Protein AF-A0A812NA72-F1 (afdb_monomer_lite)

Secondary structure (DSSP, 8-state):
----PPPPP------------SPPSSS----HHHHHHHHHHTT--EEEEEEEEEEEPGGG-EEEEEEEEEETTEEEEEEEEEEE-SS---TTHHHHHHHHHHHHHHHHHTHHHHHHTT-B-PPEEEEEEETTEEEEEEEPPSSEEPSSB-HHHHHHHHHHHHHHHHHTTTHHHHHHHHHTSBSS-STTSTGGGGGGGGGS-SSHHHHHHHHHHHHHHHHHHHS-EEEE-S--SGGGEEEETTEEEE--GGG-EEEETHHHHHHHHHHTBS---HHHHHHHHHHHHHHHHHHHHHTTPPPPPHHHHHHHHHHHHHHHHHHHHHSTT---SSHHHHHHHHHHHHHHHTTTS--SS--SS-EEEE---------------------PPP----PPPPP------HHHHHHHHHHSS--PPPEEEESS-PPP--------------------------PPPPSSS--EEEEEE--------PPP-------------------------TT--HHHHHHHHHHHHHHHHHHTT-SSEEEEEE-S-EEE-STT-THHHHTTSSEEEEETT-EEEE-GGGGT---TTTHHHHHHH-S-HHHHHHHHTS---EEHHHHHHTTS-SEEESSTTHHHHHHHHHHHHHHTS-HHHHHHHHHHHHHHTTS---HHHHHHHHHHHHHHHHSHHHHHHHHHHHTT---GGGGSPPP-

pLDDT: mean 70.74, std 26.42, range [20.7, 98.75]

Radius of gyration: 33.08 Å; chains: 1; bounding box: 81×92×111 Å

Structure (mmCIF, N/CA/C/O backbone):
data_AF-A0A812NA72-F1
#
_entry.id   AF-A0A812NA72-F1
#
loop_
_atom_site.group_PDB
_atom_site.id
_atom_site.type_symbol
_atom_site.label_atom_id
_atom_site.label_alt_id
_atom_site.label_comp_id
_atom_site.label_asym_id
_atom_site.label_entity_id
_atom_site.label_seq_id
_atom_site.pdbx_PDB_ins_code
_atom_site.Cartn_x
_atom_site.Cartn_y
_atom_site.Cartn_z
_atom_site.occupancy
_atom_site.B_iso_or_equiv
_atom_site.auth_seq_id
_atom_site.auth_comp_id
_atom_site.auth_asym_id
_atom_site.auth_atom_id
_atom_site.pdbx_PDB_model_num
ATOM 1 N N . MET A 1 1 ? -0.113 -7.339 32.967 1.00 27.77 1 MET A N 1
ATOM 2 C CA . MET A 1 1 ? -0.907 -7.136 34.195 1.00 27.77 1 MET A CA 1
ATOM 3 C C . MET A 1 1 ? -2.274 -6.634 33.777 1.00 27.77 1 MET A C 1
ATOM 5 O O . MET A 1 1 ? -2.333 -5.618 33.101 1.00 27.77 1 MET A O 1
ATOM 9 N N . ALA A 1 2 ? -3.329 -7.363 34.118 1.00 22.66 2 ALA A N 1
ATOM 10 C CA . ALA A 1 2 ? -4.712 -6.913 34.021 1.00 22.66 2 ALA A CA 1
ATOM 11 C C . ALA A 1 2 ? -5.395 -7.426 35.289 1.00 22.66 2 ALA A C 1
ATOM 13 O O . ALA A 1 2 ? -5.334 -8.629 35.563 1.00 22.66 2 ALA A O 1
ATOM 14 N N . GLU A 1 3 ? -5.942 -6.531 36.107 1.00 22.23 3 GLU A N 1
ATOM 15 C CA . GLU A 1 3 ? -6.674 -6.946 37.299 1.00 22.23 3 GLU A CA 1
ATOM 16 C C . GLU A 1 3 ? -8.031 -7.520 36.897 1.00 22.23 3 GLU A C 1
ATOM 18 O O . GLU A 1 3 ? -8.715 -7.011 36.010 1.00 22.23 3 GLU A O 1
ATOM 23 N N . LYS A 1 4 ? -8.401 -8.628 37.540 1.00 26.62 4 LYS A N 1
ATOM 24 C CA . LYS A 1 4 ? -9.686 -9.286 37.324 1.00 26.62 4 LYS A CA 1
ATOM 25 C C . LYS A 1 4 ? -10.789 -8.435 37.955 1.00 26.62 4 LYS A C 1
ATOM 27 O O . LYS A 1 4 ? -10.870 -8.389 39.180 1.00 26.62 4 LYS A O 1
ATOM 32 N N . SER A 1 5 ? -11.687 -7.876 37.151 1.00 25.47 5 SER A N 1
ATOM 33 C CA . SER A 1 5 ? -13.046 -7.563 37.603 1.00 25.47 5 SER A CA 1
ATOM 34 C C . SER A 1 5 ? -14.019 -8.607 37.047 1.00 25.47 5 SER A C 1
ATOM 36 O O . SER A 1 5 ? -13.849 -9.145 35.952 1.00 25.47 5 SER A O 1
ATOM 38 N N . SER A 1 6 ? -14.990 -8.993 37.869 1.00 24.00 6 SER A N 1
ATOM 39 C CA . SER A 1 6 ? -15.912 -10.097 37.605 1.00 24.00 6 SER A CA 1
ATOM 40 C C . SER A 1 6 ? -17.091 -9.661 36.738 1.00 24.00 6 SER A C 1
ATOM 42 O O . SER A 1 6 ? -17.829 -8.754 37.121 1.00 24.00 6 SER A O 1
ATOM 44 N N . ALA A 1 7 ? -17.325 -10.359 35.627 1.00 21.92 7 ALA A N 1
ATOM 45 C CA . ALA A 1 7 ? -18.529 -10.183 34.817 1.00 21.92 7 ALA A CA 1
ATOM 46 C C . ALA A 1 7 ? -19.786 -10.729 35.534 1.00 21.92 7 ALA A C 1
ATOM 48 O O . ALA A 1 7 ? -19.739 -11.851 36.048 1.00 21.92 7 ALA A O 1
ATOM 49 N N . PRO A 1 8 ? -20.925 -10.009 35.522 1.00 25.64 8 PRO A N 1
ATOM 50 C CA . PRO A 1 8 ? -22.234 -10.576 35.830 1.00 25.64 8 PRO A CA 1
ATOM 51 C C . PRO A 1 8 ? -22.819 -11.315 34.616 1.00 25.64 8 PRO A C 1
ATOM 53 O O . PRO A 1 8 ? -22.614 -10.941 33.462 1.00 25.64 8 PRO A O 1
ATOM 56 N N . SER A 1 9 ? -23.575 -12.373 34.888 1.00 23.30 9 SER A N 1
ATOM 57 C CA . SER A 1 9 ? -24.152 -13.281 33.896 1.00 23.30 9 SER A CA 1
ATOM 58 C C . SER A 1 9 ? -25.440 -12.767 33.240 1.00 23.30 9 SER A C 1
ATOM 60 O O . SER A 1 9 ? -26.350 -12.322 33.932 1.00 23.30 9 SER A O 1
ATOM 62 N N . SER A 1 10 ? -25.545 -12.979 31.924 1.00 28.05 10 SER A N 1
ATOM 63 C CA . SER A 1 10 ? -26.768 -13.297 31.160 1.00 28.05 10 SER A CA 1
ATOM 64 C C . SER A 1 10 ? -28.119 -12.707 31.613 1.00 28.05 10 SER A C 1
ATOM 66 O O . SER A 1 10 ? -28.781 -13.257 32.494 1.00 28.05 10 SER A O 1
ATOM 68 N N . LEU A 1 11 ? -28.647 -11.758 30.834 1.00 25.56 11 LEU A N 1
ATOM 69 C CA . LEU A 1 11 ? -30.094 -11.614 30.632 1.00 25.56 11 LEU A CA 1
ATOM 70 C C . LEU A 1 11 ? -30.394 -11.450 29.138 1.00 25.56 11 LEU A C 1
ATOM 72 O O . LEU A 1 11 ? -30.169 -10.395 28.552 1.00 25.56 11 LEU A O 1
ATOM 76 N N . GLY A 1 12 ? -30.909 -12.514 28.520 1.00 28.23 12 GLY A N 1
ATOM 77 C CA . GLY A 1 12 ? -31.478 -12.442 27.178 1.00 28.23 12 GLY A CA 1
ATOM 78 C C . GLY A 1 12 ? -32.832 -11.736 27.226 1.00 28.23 12 GLY A C 1
ATOM 79 O O . GLY A 1 12 ? -33.719 -12.150 27.969 1.00 28.23 12 GLY A O 1
ATOM 80 N N . GLY A 1 13 ? -32.997 -10.681 26.431 1.00 23.06 13 GLY A N 1
ATOM 81 C CA . GLY A 1 13 ? -34.223 -9.887 26.402 1.00 23.06 13 GLY A CA 1
ATOM 82 C C . GLY A 1 13 ? -34.425 -9.221 25.051 1.00 23.06 13 GLY A C 1
ATOM 83 O O . GLY A 1 13 ? -33.952 -8.112 24.826 1.00 23.06 13 GLY A O 1
ATOM 84 N N . SER A 1 14 ? -35.159 -9.889 24.159 1.00 31.98 14 SER A N 1
ATOM 85 C CA . SER A 1 14 ? -35.626 -9.298 22.902 1.00 31.98 14 SER A CA 1
ATOM 86 C C . SER A 1 14 ? -36.455 -8.041 23.182 1.00 31.98 14 SER A C 1
ATOM 88 O O . SER A 1 14 ? -37.591 -8.137 23.652 1.00 31.98 14 SER A O 1
ATOM 90 N N . ARG A 1 15 ? -35.917 -6.865 22.848 1.00 25.00 15 ARG A N 1
ATOM 91 C CA . ARG A 1 15 ? -36.677 -5.614 22.754 1.00 25.00 15 ARG A CA 1
ATOM 92 C C . ARG A 1 15 ? -36.387 -4.919 21.433 1.00 25.00 15 ARG A C 1
ATOM 94 O O . ARG A 1 15 ? -35.467 -4.118 21.318 1.00 25.00 15 ARG A O 1
ATOM 101 N N . SER A 1 16 ? -37.239 -5.199 20.453 1.00 31.94 16 SER A N 1
ATOM 102 C CA . SER A 1 16 ? -37.462 -4.293 19.335 1.00 31.94 16 SER A CA 1
ATOM 103 C C . SER A 1 16 ? -38.067 -2.991 19.868 1.00 31.94 16 SER A C 1
ATOM 105 O O . SER A 1 16 ? -39.226 -2.965 20.286 1.00 31.94 16 SER A O 1
ATOM 107 N N . SER A 1 17 ? -37.300 -1.909 19.842 1.00 24.31 17 SER A N 1
ATOM 108 C CA . SER A 1 17 ? -37.809 -0.547 19.991 1.00 24.31 17 SER A CA 1
ATOM 109 C C . SER A 1 17 ? -37.139 0.349 18.956 1.00 24.31 17 SER A C 1
ATOM 111 O O . SER A 1 17 ? -36.008 0.099 18.547 1.00 24.31 17 SER A O 1
ATOM 113 N N . SER A 1 18 ? -37.859 1.364 18.493 1.00 30.42 18 SER A N 1
ATOM 114 C CA . SER A 1 18 ? -37.437 2.266 17.422 1.00 30.42 18 SER A CA 1
ATOM 115 C C . SER A 1 18 ? -36.198 3.085 17.804 1.00 30.42 18 SER A C 1
ATOM 117 O O . SER A 1 18 ? -36.302 4.012 18.605 1.00 30.42 18 SER A O 1
ATOM 119 N N . TRP A 1 19 ? -35.056 2.790 17.180 1.00 33.81 19 TRP A N 1
ATOM 120 C CA . TRP A 1 19 ? -33.806 3.545 17.328 1.00 33.81 19 TRP A CA 1
ATOM 121 C C . TRP A 1 19 ? -33.412 4.189 15.995 1.00 33.81 19 TRP A C 1
ATOM 123 O O . TRP A 1 19 ? -32.512 3.741 15.294 1.00 33.81 19 TRP A O 1
ATOM 133 N N . SER A 1 20 ? -34.135 5.247 15.631 1.00 32.12 20 SER A N 1
ATOM 134 C CA . SER A 1 20 ? -33.943 6.018 14.392 1.00 32.12 20 SER A CA 1
ATOM 135 C C . SER A 1 20 ? -33.542 7.476 14.663 1.00 32.12 20 SER A C 1
ATOM 137 O O . SER A 1 20 ? -33.809 8.349 13.840 1.00 32.12 20 SER A O 1
ATOM 139 N N . SER A 1 21 ? -32.977 7.754 15.844 1.00 37.12 21 SER A N 1
ATOM 140 C CA . SER A 1 21 ? -32.867 9.108 16.413 1.00 37.12 21 SER A CA 1
ATOM 141 C C . SER A 1 21 ? -31.467 9.529 16.872 1.00 37.12 21 SER A C 1
ATOM 143 O O . SER A 1 21 ? -31.341 10.592 17.475 1.00 37.12 21 SER A O 1
ATOM 145 N N . LEU A 1 22 ? -30.409 8.775 16.550 1.00 40.34 22 LEU A N 1
ATOM 146 C CA . LEU A 1 22 ? -29.120 9.437 16.335 1.00 40.34 22 LEU A CA 1
ATOM 147 C C . LEU A 1 22 ? -29.231 10.178 14.994 1.00 40.34 22 LEU A C 1
ATOM 149 O O . LEU A 1 22 ? -29.598 9.541 13.995 1.00 40.34 22 LEU A O 1
ATOM 153 N N . PRO A 1 23 ? -28.986 11.502 14.949 1.00 31.25 23 PRO A N 1
ATOM 154 C CA . PRO A 1 23 ? -29.101 12.250 13.706 1.00 31.25 23 PRO A CA 1
ATOM 155 C C . PRO A 1 23 ? -28.168 11.641 12.649 1.00 31.25 23 PRO A C 1
ATOM 157 O O . PRO A 1 23 ? -27.092 11.146 12.997 1.00 31.25 23 PRO A O 1
ATOM 160 N N . PRO A 1 24 ? -28.549 11.646 11.357 1.00 36.50 24 PRO A N 1
ATOM 161 C CA . PRO A 1 24 ? -27.585 11.357 10.304 1.00 36.50 24 PRO A CA 1
ATOM 162 C C . PRO A 1 24 ? -26.358 12.266 10.467 1.00 36.50 24 PRO A C 1
ATOM 164 O O . PRO A 1 24 ? -26.526 13.436 10.826 1.00 36.50 24 PRO A O 1
ATOM 167 N N . PRO A 1 25 ? -25.136 11.782 10.180 1.00 41.09 25 PRO A N 1
ATOM 168 C CA . PRO A 1 25 ? -23.919 12.586 10.218 1.00 41.09 25 PRO A CA 1
ATOM 169 C C . PRO A 1 25 ? -23.834 13.540 9.011 1.00 41.09 25 PRO A C 1
ATOM 171 O O . PRO A 1 25 ? -22.793 13.696 8.378 1.00 41.09 25 PRO A O 1
ATOM 174 N N . SER A 1 26 ? -24.934 14.231 8.711 1.00 37.81 26 SER A N 1
ATOM 175 C CA . SER A 1 26 ? -24.957 15.430 7.891 1.00 37.81 26 SER A CA 1
ATOM 176 C C . SER A 1 26 ? -24.505 16.612 8.755 1.00 37.81 26 SER A C 1
ATOM 178 O O . SER A 1 26 ? -25.291 17.189 9.508 1.00 37.81 26 SER A O 1
ATOM 180 N N . SER A 1 27 ? -23.234 17.000 8.634 1.00 38.22 27 SER A N 1
ATOM 181 C CA . SER A 1 27 ? -22.620 18.235 9.170 1.00 38.22 27 SER A CA 1
ATOM 182 C C . SER A 1 27 ? -22.527 18.448 10.694 1.00 38.22 27 SER A C 1
ATOM 184 O O . SER A 1 27 ? -21.700 19.254 11.119 1.00 38.22 27 SER A O 1
ATOM 186 N N . ALA A 1 28 ? -23.286 17.738 11.533 1.00 46.62 28 ALA A N 1
ATOM 187 C CA . ALA A 1 28 ? -23.124 17.809 12.987 1.00 46.62 28 ALA A CA 1
ATOM 188 C C . ALA A 1 28 ? -21.870 17.031 13.428 1.00 46.62 28 ALA A C 1
ATOM 190 O O . ALA A 1 28 ? -21.787 15.816 13.245 1.00 46.62 28 ALA A O 1
ATOM 191 N N . ALA A 1 29 ? -20.883 17.721 14.003 1.00 61.72 29 ALA A N 1
ATOM 192 C CA . ALA A 1 29 ? -19.693 17.071 14.543 1.00 61.72 29 ALA A CA 1
ATOM 193 C C . ALA A 1 29 ? -20.057 16.177 15.742 1.00 61.72 29 ALA A C 1
ATOM 195 O O . ALA A 1 29 ? -20.781 16.611 16.637 1.00 61.72 29 ALA A O 1
ATOM 196 N N . PHE A 1 30 ? -19.512 14.957 15.790 1.00 78.44 30 PHE A N 1
ATOM 197 C CA . PHE A 1 30 ? -19.553 14.113 16.987 1.00 78.44 30 PHE A CA 1
ATOM 198 C C . PHE A 1 30 ? -18.805 14.825 18.125 1.00 78.44 30 PHE A C 1
ATOM 200 O O . PHE A 1 30 ? -17.574 14.917 18.114 1.00 78.44 30 PHE A O 1
ATOM 207 N N . GLY A 1 31 ? -19.582 15.412 19.036 1.00 82.94 31 GLY A N 1
ATOM 208 C CA . GLY A 1 31 ? -19.114 16.211 20.165 1.00 82.94 31 GLY A CA 1
ATOM 209 C C . GLY A 1 31 ? -19.163 15.458 21.493 1.00 82.94 31 GLY A C 1
ATOM 210 O O . GLY A 1 31 ? -19.578 14.301 21.563 1.00 82.94 31 GLY A O 1
ATOM 211 N N . GLU A 1 32 ? -18.773 16.150 22.563 1.00 88.38 32 GLU A N 1
ATOM 212 C CA . GLU A 1 32 ? -18.537 15.550 23.882 1.00 88.38 32 GLU A CA 1
ATOM 213 C C . GLU A 1 32 ? -19.791 14.881 24.468 1.00 88.38 32 GLU A C 1
ATOM 215 O O . GLU A 1 32 ? -19.689 13.789 25.016 1.00 88.38 32 GLU A O 1
ATOM 220 N N . GLU A 1 33 ? -20.985 15.451 24.272 1.00 88.44 33 GLU A N 1
ATOM 221 C CA . GLU A 1 33 ? -22.255 14.851 24.716 1.00 88.44 33 GLU A CA 1
ATOM 222 C C . GLU A 1 33 ? -22.556 13.513 24.013 1.00 88.44 33 GLU A C 1
ATOM 224 O O . GLU A 1 33 ? -22.904 12.526 24.661 1.00 88.44 33 GLU A O 1
ATOM 229 N N . ALA A 1 34 ? -22.351 13.442 22.693 1.00 89.19 34 ALA A N 1
ATOM 230 C CA . ALA A 1 34 ? -22.509 12.202 21.932 1.00 89.19 34 ALA A CA 1
ATOM 231 C C . ALA A 1 34 ? -21.432 11.166 22.302 1.00 89.19 34 ALA A C 1
ATOM 233 O O . ALA A 1 34 ? -21.693 9.962 22.284 1.00 89.19 34 ALA A O 1
ATOM 234 N N . ALA A 1 35 ? -20.235 11.627 22.677 1.00 91.50 35 ALA A N 1
ATOM 235 C CA . ALA A 1 35 ? -19.178 10.771 23.195 1.00 91.50 35 ALA A CA 1
ATOM 236 C C . ALA A 1 35 ? -19.520 10.202 24.582 1.00 91.50 35 ALA A C 1
ATOM 238 O O . ALA A 1 35 ? -19.336 9.005 24.778 1.00 91.50 35 ALA A O 1
ATOM 239 N N . VAL A 1 36 ? -20.079 10.997 25.504 1.00 92.12 36 VAL A N 1
ATOM 240 C CA . VAL A 1 36 ? -20.579 10.512 26.808 1.00 92.12 36 VAL A CA 1
ATOM 241 C C . VAL A 1 36 ? -21.627 9.416 26.601 1.00 92.12 36 VAL A C 1
ATOM 243 O O . VAL A 1 36 ? -21.431 8.304 27.081 1.00 92.12 36 VAL A O 1
ATOM 246 N N . GLN A 1 37 ? -22.667 9.674 25.800 1.00 91.12 37 GLN A N 1
ATOM 247 C CA . GLN A 1 37 ? -23.723 8.689 25.514 1.00 91.12 37 GLN A CA 1
ATOM 248 C C . GLN A 1 37 ? -23.174 7.399 24.876 1.00 91.12 37 GLN A C 1
ATOM 250 O O . GLN A 1 37 ? -23.656 6.300 25.153 1.00 91.12 37 GLN A O 1
ATOM 255 N N . LEU A 1 38 ? -22.151 7.501 24.020 1.00 93.62 38 LEU A N 1
ATOM 256 C CA . LEU A 1 38 ? -21.488 6.332 23.442 1.00 93.62 38 LEU A CA 1
ATOM 257 C C . LEU A 1 38 ? -20.696 5.546 24.497 1.00 93.62 38 LEU A C 1
ATOM 259 O O . LEU A 1 38 ? -20.759 4.319 24.498 1.00 93.62 38 LEU A O 1
ATOM 263 N N . LEU A 1 39 ? -19.979 6.220 25.400 1.00 92.50 39 LEU A N 1
ATOM 264 C CA . LEU A 1 39 ? -19.233 5.565 26.477 1.00 92.50 39 LEU A CA 1
ATOM 265 C C . LEU A 1 39 ? -20.168 4.901 27.502 1.00 92.50 39 LEU A C 1
ATOM 267 O O . LEU A 1 39 ? -19.921 3.757 27.883 1.00 92.50 39 LEU A O 1
ATOM 271 N N . GLU A 1 40 ? -21.295 5.522 27.853 1.00 92.50 40 GLU A N 1
ATOM 272 C CA . GLU A 1 40 ? -22.340 4.891 28.674 1.00 92.50 40 GLU A CA 1
ATOM 273 C C . GLU A 1 40 ? -22.827 3.570 28.046 1.00 92.50 40 GLU A C 1
ATOM 275 O O . GLU A 1 40 ? -22.961 2.558 28.737 1.00 92.50 40 GLU A O 1
ATOM 280 N N . ARG A 1 41 ? -23.004 3.530 26.714 1.00 92.62 41 ARG A N 1
ATOM 281 C CA . ARG A 1 41 ? -23.340 2.299 25.969 1.00 92.62 41 ARG A CA 1
ATOM 282 C C . ARG A 1 41 ? -22.220 1.252 25.963 1.00 92.62 41 ARG A C 1
ATOM 284 O O . ARG A 1 41 ? -22.528 0.065 25.880 1.00 92.62 41 ARG A O 1
ATOM 291 N N . CYS A 1 42 ? -20.955 1.656 26.085 1.00 89.88 42 CYS A N 1
ATOM 292 C CA . CYS A 1 42 ? -19.820 0.755 26.337 1.00 89.88 42 CYS A CA 1
ATOM 293 C C . CYS A 1 42 ? -19.789 0.219 27.788 1.00 89.88 42 CYS A C 1
ATOM 295 O O . CYS A 1 42 ? -18.887 -0.543 28.137 1.00 89.88 42 CYS A O 1
ATOM 297 N N . GLY A 1 43 ? -20.716 0.644 28.658 1.00 90.56 43 GLY A N 1
ATOM 298 C CA . GLY A 1 43 ? -20.686 0.358 30.094 1.00 90.56 43 GLY A CA 1
ATOM 299 C C . GLY A 1 43 ? -19.619 1.156 30.852 1.00 90.56 43 GLY A C 1
ATOM 300 O O . GLY A 1 43 ? -19.167 0.720 31.910 1.00 90.56 43 GLY A O 1
ATOM 301 N N . TRP A 1 44 ? -19.166 2.285 30.299 1.00 92.25 44 TRP A N 1
ATOM 302 C CA . TRP A 1 44 ? -18.135 3.140 30.885 1.00 92.25 44 TRP A CA 1
ATOM 303 C C . TRP A 1 44 ? -18.771 4.336 31.603 1.00 92.25 44 TRP A C 1
ATOM 305 O O . TRP A 1 44 ? -19.283 5.247 30.955 1.00 92.25 44 TRP A O 1
ATOM 315 N N . ASP A 1 45 ? -18.673 4.364 32.934 1.00 91.00 45 ASP A N 1
ATOM 316 C CA . ASP A 1 45 ? -18.941 5.562 33.742 1.00 91.00 45 ASP A CA 1
ATOM 317 C C . ASP A 1 45 ? -17.750 6.527 33.608 1.00 91.00 45 ASP A C 1
ATOM 319 O O . ASP A 1 45 ? -16.740 6.423 34.315 1.00 91.00 45 ASP A O 1
ATOM 323 N N . ALA A 1 46 ? -17.809 7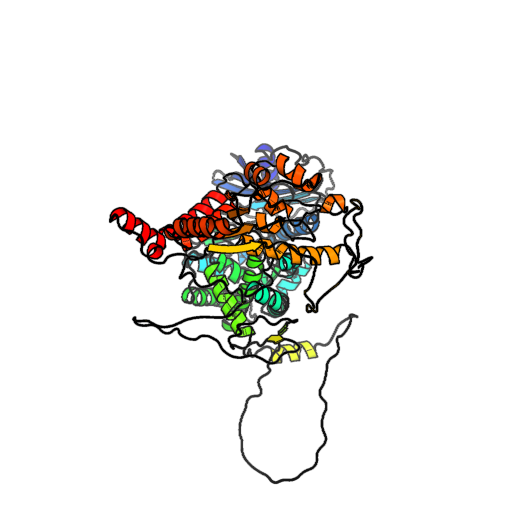.367 32.572 1.00 91.38 46 ALA A N 1
ATOM 324 C CA . ALA A 1 46 ? -16.675 8.138 32.082 1.00 91.38 46 ALA A CA 1
ATOM 325 C C . ALA A 1 46 ? -16.798 9.625 32.427 1.00 91.38 46 ALA A C 1
ATOM 327 O O . ALA A 1 46 ? -17.779 10.290 32.103 1.00 91.38 46 ALA A O 1
ATOM 328 N N . THR A 1 47 ? -15.743 10.179 33.019 1.00 93.19 47 THR A N 1
ATOM 329 C CA . THR A 1 47 ? -15.657 11.602 33.377 1.00 93.19 47 THR A CA 1
ATOM 330 C C . THR A 1 47 ? -14.618 12.328 32.520 1.00 93.19 47 THR A C 1
ATOM 332 O O . THR A 1 47 ? -13.795 11.696 31.858 1.00 93.19 47 THR A O 1
ATOM 335 N N . LYS A 1 48 ? -14.665 13.671 32.493 1.00 94.12 48 LYS A N 1
ATOM 336 C CA . LYS A 1 48 ? -13.768 14.535 31.689 1.00 94.12 48 LYS A CA 1
ATOM 337 C C . LYS A 1 48 ? -13.661 14.108 30.212 1.00 94.12 48 LYS A C 1
ATOM 339 O O . LYS A 1 48 ? -12.574 14.121 29.634 1.00 94.12 48 LYS A O 1
ATOM 344 N N . VAL A 1 49 ? -14.787 13.702 29.625 1.00 95.62 49 VAL A N 1
ATOM 345 C CA . VAL A 1 49 ? -14.856 13.210 28.245 1.00 95.62 49 VAL A CA 1
ATOM 346 C C . VAL A 1 49 ? -14.537 14.336 27.263 1.00 95.62 49 VAL A C 1
ATOM 348 O O . VAL A 1 49 ? -15.137 15.403 27.337 1.00 95.62 49 VAL A O 1
ATOM 351 N N . ARG A 1 50 ? -13.612 14.088 26.332 1.00 94.75 50 ARG A N 1
ATOM 352 C CA . ARG A 1 50 ? -13.274 14.986 25.218 1.00 94.75 50 ARG A CA 1
ATOM 353 C C . ARG A 1 50 ? -13.243 14.207 23.915 1.00 94.75 50 ARG A C 1
ATOM 355 O O . ARG A 1 50 ? -12.643 13.136 23.859 1.00 94.75 50 ARG A O 1
ATOM 362 N N . SER A 1 51 ? -13.835 14.754 22.859 1.00 93.75 51 SER A N 1
ATOM 363 C CA . SER A 1 51 ? -13.905 14.124 21.534 1.00 93.75 51 SER A CA 1
ATOM 364 C C . SER A 1 51 ? -13.182 14.950 20.471 1.00 93.75 51 SER A C 1
ATOM 366 O O . SER A 1 51 ? -13.410 16.154 20.351 1.00 93.75 51 SER A O 1
ATOM 368 N N . ARG A 1 52 ? -12.364 14.304 19.637 1.00 93.69 52 ARG A N 1
ATOM 369 C CA . ARG A 1 52 ? -11.626 14.938 18.538 1.00 93.69 52 ARG A CA 1
ATOM 370 C C . ARG A 1 52 ? -11.767 14.136 17.248 1.00 93.69 52 ARG A C 1
ATOM 372 O O . ARG A 1 52 ? -11.485 12.946 17.229 1.00 93.69 52 ARG A O 1
ATOM 379 N N . CYS A 1 53 ? -12.116 14.792 16.142 1.00 92.19 53 CYS A N 1
ATOM 380 C CA . CYS A 1 53 ? -12.022 14.170 14.819 1.00 92.19 53 CYS A CA 1
ATOM 381 C C . CYS A 1 53 ? -10.546 13.984 14.429 1.00 92.19 53 CYS A C 1
ATOM 383 O O . CYS A 1 53 ? -9.777 14.949 14.451 1.00 92.19 53 CYS A O 1
ATOM 385 N N . LEU A 1 54 ? -10.158 12.761 14.066 1.00 89.38 54 LEU A N 1
ATOM 386 C CA . LEU A 1 54 ? -8.821 12.441 13.562 1.00 89.38 54 LEU A CA 1
ATOM 387 C C . LEU A 1 54 ? -8.753 12.589 12.039 1.00 89.38 54 LEU A C 1
ATOM 389 O O . LEU A 1 54 ? -7.867 13.274 11.533 1.00 89.38 54 LEU A O 1
ATOM 393 N N . GLN A 1 55 ? -9.690 11.967 11.317 1.00 88.88 55 GLN A N 1
ATOM 394 C CA . GLN A 1 55 ? -9.741 11.982 9.851 1.00 88.88 55 GLN A CA 1
ATOM 395 C C . GLN A 1 55 ? -11.128 11.604 9.315 1.00 88.88 55 GLN A C 1
ATOM 397 O O . GLN A 1 55 ? -11.878 10.886 9.978 1.00 88.88 55 GLN A O 1
ATOM 402 N N . GLY A 1 56 ? -11.427 12.031 8.086 1.00 86.88 56 GLY A N 1
ATOM 403 C CA . GLY A 1 56 ? -12.549 11.505 7.308 1.00 86.88 56 GLY A CA 1
ATOM 404 C C . GLY A 1 56 ? -12.267 10.103 6.763 1.00 86.88 56 GLY A C 1
ATOM 405 O O . GLY A 1 56 ? -11.112 9.703 6.602 1.00 86.88 56 GLY A O 1
ATOM 406 N N . LEU A 1 57 ? -13.332 9.356 6.488 1.00 85.56 57 LEU A N 1
ATOM 407 C CA . LEU A 1 57 ? -13.287 8.035 5.864 1.00 85.56 57 LEU A CA 1
ATOM 408 C C . LEU A 1 57 ? -13.293 8.124 4.329 1.00 85.56 57 LEU A C 1
ATOM 410 O O . LEU A 1 57 ? -13.633 9.157 3.744 1.00 85.56 57 LEU A O 1
ATOM 414 N N . TRP A 1 58 ? -12.916 7.023 3.672 1.00 76.25 58 TRP A N 1
ATOM 415 C CA . TRP A 1 58 ? -12.895 6.919 2.209 1.00 76.25 58 TRP A CA 1
ATOM 416 C C . TRP A 1 58 ? -14.279 7.193 1.607 1.00 76.25 58 TRP A C 1
ATOM 418 O O . TRP A 1 58 ? -15.301 6.936 2.240 1.00 76.25 58 TRP A O 1
ATOM 428 N N . SER A 1 59 ? -14.312 7.783 0.409 1.00 74.38 59 SER A N 1
ATOM 429 C CA . SER A 1 59 ? -15.539 8.197 -0.297 1.00 74.38 59 SER A CA 1
ATOM 430 C C . SER A 1 59 ? -16.544 9.028 0.525 1.00 74.38 59 SER A C 1
ATOM 432 O O . SER A 1 59 ? -17.721 9.090 0.182 1.00 74.38 59 SER A O 1
ATOM 434 N N . GLY A 1 60 ? -16.095 9.693 1.599 1.00 77.94 60 GLY A N 1
ATOM 435 C CA . GLY A 1 60 ? -16.964 10.483 2.475 1.00 77.94 60 GLY A CA 1
ATOM 436 C C . GLY A 1 60 ? -17.855 9.649 3.401 1.00 77.94 60 GLY A C 1
ATOM 437 O O . GLY A 1 60 ? -18.814 10.187 3.941 1.00 77.94 60 GLY A O 1
ATOM 438 N N . LEU A 1 61 ? -17.533 8.368 3.620 1.00 85.00 61 LEU A N 1
ATOM 439 C CA . LEU A 1 61 ? -18.314 7.400 4.409 1.00 85.00 61 LEU A CA 1
ATOM 440 C C . LEU A 1 61 ? -18.430 7.697 5.918 1.00 85.00 61 LEU A C 1
ATOM 442 O O . LEU A 1 61 ? -18.810 6.816 6.679 1.00 85.00 61 LEU A O 1
ATOM 446 N N . GLY A 1 62 ? -18.083 8.898 6.378 1.00 88.38 62 GLY A N 1
ATOM 447 C CA . GLY A 1 62 ? -18.069 9.283 7.788 1.00 88.38 62 GLY A CA 1
ATOM 448 C C . GLY A 1 62 ? -16.670 9.652 8.281 1.00 88.38 62 GLY A C 1
ATOM 449 O O . GLY A 1 62 ? -15.857 10.174 7.516 1.00 88.38 62 GLY A O 1
ATOM 450 N N . ASN A 1 63 ? -16.388 9.430 9.567 1.00 90.31 63 ASN A N 1
ATOM 451 C CA . ASN A 1 63 ? -15.173 9.931 10.224 1.00 90.31 63 ASN A CA 1
ATOM 452 C C . ASN A 1 63 ? -14.645 8.977 11.312 1.00 90.31 63 ASN A C 1
ATOM 454 O O . ASN A 1 63 ? -15.388 8.184 11.894 1.00 90.31 63 ASN A O 1
ATOM 458 N N . VAL A 1 64 ? -13.351 9.104 11.619 1.00 93.00 64 VAL A N 1
ATOM 459 C CA . VAL A 1 64 ? -12.703 8.509 12.797 1.00 93.00 64 VAL A CA 1
ATOM 460 C C . VAL A 1 64 ? -12.546 9.576 13.873 1.00 93.00 64 VAL A C 1
ATOM 462 O O . VAL A 1 64 ? -11.953 10.629 13.625 1.00 93.00 64 VAL A O 1
ATOM 465 N N . TYR A 1 65 ? -13.014 9.275 15.078 1.00 94.94 65 TYR A N 1
ATOM 466 C CA . TYR A 1 65 ? -12.874 10.107 16.263 1.00 94.94 65 TYR A CA 1
ATOM 467 C C . TYR A 1 65 ? -11.997 9.433 17.310 1.00 94.94 65 TYR A C 1
ATOM 469 O O . TYR A 1 65 ? -11.984 8.215 17.469 1.00 94.94 65 TYR A O 1
ATOM 477 N N . GLU A 1 66 ? -11.296 10.268 18.054 1.00 94.81 66 GLU A N 1
ATOM 478 C CA . GLU A 1 66 ? -10.629 9.939 19.297 1.00 94.81 66 GLU A CA 1
ATOM 479 C C . GLU A 1 66 ? -11.459 10.479 20.456 1.00 94.81 66 GLU A C 1
ATOM 481 O O . GLU A 1 66 ? -11.884 11.636 20.428 1.00 94.81 66 GLU A O 1
ATOM 486 N N . VAL A 1 67 ? -11.687 9.644 21.465 1.00 96.12 67 VAL A N 1
ATOM 487 C CA . VAL A 1 67 ? -12.354 10.024 22.709 1.00 96.12 67 VAL A CA 1
ATOM 488 C C . VAL A 1 67 ? -11.385 9.793 23.862 1.00 96.12 67 VAL A C 1
ATOM 490 O O . VAL A 1 67 ? -10.979 8.660 24.113 1.00 96.12 67 VAL A O 1
ATOM 493 N N . GLU A 1 68 ? -11.017 10.859 24.564 1.00 95.50 68 GLU A N 1
ATOM 494 C CA . GLU A 1 68 ? -10.270 10.808 25.824 1.00 95.50 68 GLU A CA 1
ATOM 495 C C . GLU A 1 68 ? -11.251 10.901 26.997 1.00 95.50 68 GLU A C 1
ATOM 497 O O . GLU A 1 68 ? -12.224 11.650 26.924 1.00 95.50 68 GLU A O 1
ATOM 502 N N . CYS A 1 69 ? -11.009 10.165 28.082 1.00 95.00 69 CYS A N 1
ATOM 503 C CA . CYS A 1 69 ? -11.827 10.228 29.297 1.00 95.00 69 CYS A CA 1
ATOM 504 C C . CYS A 1 69 ? -11.052 9.740 30.533 1.00 95.00 69 CYS A C 1
ATOM 506 O O . CYS A 1 69 ? -9.940 9.218 30.429 1.00 95.00 69 CYS A O 1
ATOM 508 N N . GLU A 1 70 ? -11.653 9.877 31.712 1.00 95.25 70 GLU A N 1
ATOM 509 C CA . GLU A 1 70 ? -11.215 9.229 32.947 1.00 95.25 70 GLU A CA 1
ATOM 510 C C . GLU A 1 70 ? -12.250 8.198 33.413 1.00 95.25 70 GLU A C 1
ATOM 512 O O . GLU A 1 70 ? -13.419 8.533 33.613 1.00 95.25 70 GLU A O 1
ATOM 517 N N . LEU A 1 71 ? -11.797 6.962 33.641 1.00 91.94 71 LEU A N 1
ATOM 518 C CA . LEU A 1 71 ? -12.564 5.881 34.269 1.00 91.94 71 LEU A CA 1
ATOM 519 C C . LEU A 1 71 ? -12.010 5.652 35.672 1.00 91.94 71 LEU A C 1
ATOM 521 O O . LEU A 1 71 ? -10.814 5.399 35.820 1.00 91.94 71 LEU A O 1
ATOM 525 N N . ASN A 1 72 ? -12.852 5.741 36.704 1.00 90.12 72 ASN A N 1
ATOM 526 C CA . ASN A 1 72 ? -12.430 5.612 38.109 1.00 90.12 72 ASN A CA 1
ATOM 527 C C . ASN A 1 72 ? -11.222 6.514 38.474 1.00 90.12 72 ASN A C 1
ATOM 529 O O . ASN A 1 72 ? -10.352 6.119 39.245 1.00 90.12 72 ASN A O 1
ATOM 533 N N . GLY A 1 73 ? -11.137 7.713 37.881 1.00 88.44 73 GLY A N 1
ATOM 534 C CA . GLY A 1 73 ? -10.025 8.657 38.072 1.00 88.44 73 GLY A CA 1
ATOM 535 C C . GLY A 1 73 ? -8.732 8.333 37.305 1.00 88.44 73 GLY A C 1
ATOM 536 O O . GLY A 1 73 ? -7.726 9.016 37.498 1.00 88.44 73 GLY A O 1
ATOM 537 N N . HIS A 1 74 ? -8.731 7.322 36.430 1.00 90.50 74 HIS A N 1
ATOM 538 C CA . HIS A 1 74 ? -7.576 6.940 35.614 1.00 90.50 74 HIS A CA 1
ATOM 539 C C . HIS A 1 74 ? -7.782 7.264 34.123 1.00 90.50 74 HIS A C 1
ATOM 541 O O . HIS A 1 74 ? -8.861 6.990 33.595 1.00 90.50 74 HIS A O 1
ATOM 547 N N . PRO A 1 75 ? -6.756 7.771 33.406 1.00 91.62 75 PRO A N 1
ATOM 548 C CA . PRO A 1 75 ? -6.854 8.045 31.974 1.00 91.62 75 PRO A CA 1
ATOM 549 C C . PRO A 1 75 ? -7.188 6.804 31.137 1.00 91.62 75 PRO A C 1
ATOM 551 O O . PRO A 1 75 ? -6.509 5.770 31.205 1.00 91.62 75 PRO A O 1
ATOM 554 N N . ALA A 1 76 ? -8.204 6.954 30.295 1.00 92.94 76 ALA A N 1
ATOM 555 C CA . ALA A 1 76 ? -8.699 5.973 29.344 1.00 92.94 76 ALA A CA 1
ATOM 556 C C . ALA A 1 76 ? -9.060 6.656 28.014 1.00 92.94 76 ALA A C 1
ATOM 558 O O . ALA A 1 76 ? -9.027 7.882 27.880 1.00 92.94 76 ALA A O 1
ATOM 559 N N . GLY A 1 77 ? -9.408 5.861 27.006 1.00 94.50 77 GLY A N 1
ATOM 560 C CA . GLY A 1 77 ? -9.887 6.406 25.746 1.00 94.50 77 GLY A CA 1
ATOM 561 C C . GLY A 1 77 ? -10.343 5.350 24.752 1.00 94.50 77 GLY A C 1
ATOM 562 O O . GLY A 1 77 ? -10.024 4.165 24.879 1.00 94.50 77 GLY A O 1
ATOM 563 N N . ALA A 1 78 ? -11.069 5.812 23.744 1.00 96.25 78 ALA A N 1
ATOM 564 C CA . ALA A 1 78 ? -11.613 5.009 22.663 1.00 96.25 78 ALA A CA 1
ATOM 565 C C . ALA A 1 78 ? -11.278 5.635 21.304 1.00 96.25 78 ALA A C 1
ATOM 567 O O . ALA A 1 78 ? -11.187 6.855 21.171 1.00 96.25 78 ALA A O 1
ATOM 568 N N . ILE A 1 79 ? -11.131 4.790 20.289 1.00 96.62 79 ILE A N 1
ATOM 569 C CA . ILE A 1 79 ? -11.180 5.189 18.884 1.00 96.62 79 ILE A CA 1
ATOM 570 C C . ILE A 1 79 ? -12.551 4.773 18.358 1.00 96.62 79 ILE A C 1
ATOM 572 O O . ILE A 1 79 ? -12.940 3.614 18.491 1.00 96.62 79 ILE A O 1
ATOM 576 N N . VAL A 1 80 ? -13.289 5.720 17.787 1.00 96.50 80 VAL A N 1
ATOM 577 C CA . VAL A 1 80 ? -14.656 5.528 17.298 1.00 96.50 80 VAL A CA 1
ATOM 578 C C . VAL A 1 80 ? -14.678 5.785 15.798 1.00 96.50 80 VAL A C 1
ATOM 580 O O . VAL A 1 80 ? -14.489 6.917 15.355 1.00 96.50 80 VAL A O 1
ATOM 583 N N . LYS A 1 81 ? -14.924 4.748 14.999 1.00 95.81 81 LYS A N 1
ATOM 584 C CA . LYS A 1 81 ? -15.243 4.891 13.576 1.00 95.81 81 LYS A CA 1
ATOM 585 C C . LYS A 1 81 ? -16.763 5.004 13.450 1.00 95.81 81 LYS A C 1
ATOM 587 O O . LYS A 1 81 ? -17.480 4.080 13.833 1.00 95.81 81 LYS A O 1
ATOM 592 N N . LEU A 1 82 ? -17.240 6.137 12.935 1.00 93.00 82 LEU A N 1
ATOM 593 C CA . LEU A 1 82 ? -18.637 6.341 12.553 1.00 93.00 82 LEU A CA 1
ATOM 594 C C . LEU A 1 82 ? -18.724 6.214 11.035 1.00 93.00 82 LEU A C 1
ATOM 596 O O . LEU A 1 82 ? -18.221 7.088 10.327 1.00 93.00 82 LEU A O 1
ATOM 600 N N . ILE A 1 83 ? -19.322 5.121 10.559 1.00 92.12 83 ILE A N 1
ATOM 601 C CA . ILE A 1 83 ? -19.506 4.827 9.140 1.00 92.12 83 ILE A CA 1
ATOM 602 C C . ILE A 1 83 ? -20.981 5.019 8.784 1.00 92.12 83 ILE A C 1
ATOM 604 O O . ILE A 1 83 ? -21.854 4.438 9.427 1.00 92.12 83 ILE A O 1
ATOM 608 N N . ASP A 1 84 ? -21.267 5.801 7.747 1.00 87.88 84 ASP A N 1
ATOM 609 C CA . ASP A 1 84 ? -22.622 6.068 7.267 1.00 87.88 84 ASP A CA 1
ATOM 610 C C . ASP A 1 84 ? -22.654 6.154 5.739 1.00 87.88 84 ASP A C 1
ATOM 612 O O . ASP A 1 84 ? -21.835 6.836 5.121 1.00 87.88 84 ASP A O 1
ATOM 616 N N . TRP A 1 85 ? -23.606 5.452 5.127 1.00 87.44 85 TRP A N 1
ATOM 617 C CA . TRP A 1 85 ? -23.789 5.411 3.676 1.00 87.44 85 TRP A CA 1
ATOM 618 C C . TRP A 1 85 ? -25.202 5.809 3.238 1.00 87.44 85 TRP A C 1
ATOM 620 O O . TRP A 1 85 ? -25.634 5.450 2.143 1.00 87.44 85 TRP A O 1
ATOM 630 N N . ARG A 1 86 ? -25.928 6.591 4.054 1.00 81.06 86 ARG A N 1
ATOM 631 C CA . ARG A 1 86 ? -27.248 7.144 3.688 1.00 81.06 86 ARG A CA 1
ATOM 632 C C . ARG A 1 86 ? -27.211 8.001 2.419 1.00 81.06 86 ARG A C 1
ATOM 634 O O . ARG A 1 86 ? -28.173 7.962 1.657 1.00 81.06 86 ARG A O 1
ATOM 641 N N . GLU A 1 87 ? -26.121 8.739 2.206 1.00 69.25 87 GLU A N 1
ATOM 642 C CA . GLU A 1 87 ? -25.925 9.660 1.070 1.00 69.25 87 GLU A CA 1
ATOM 643 C C . GLU A 1 87 ? -24.701 9.303 0.201 1.00 69.25 87 GLU A C 1
ATOM 645 O O . GLU A 1 87 ? -24.418 9.970 -0.795 1.00 69.25 87 GLU A O 1
ATOM 650 N N . ALA A 1 88 ? -23.969 8.240 0.548 1.00 70.75 88 ALA A N 1
ATOM 651 C CA . ALA A 1 88 ? -22.762 7.850 -0.169 1.00 70.75 88 ALA A CA 1
ATOM 652 C C . ALA A 1 88 ? -23.095 7.253 -1.547 1.00 70.75 88 ALA A C 1
ATOM 654 O O . ALA A 1 88 ? -23.961 6.388 -1.686 1.00 70.75 88 ALA A O 1
ATOM 655 N N . SER A 1 89 ? -22.364 7.680 -2.576 1.00 67.25 89 SER A N 1
ATOM 656 C CA . SER A 1 89 ? -22.441 7.104 -3.919 1.00 67.25 89 SER A CA 1
ATOM 657 C C . SER A 1 89 ? -21.070 7.135 -4.592 1.00 67.25 89 SER A C 1
ATOM 659 O O . SER A 1 89 ? -20.313 8.092 -4.452 1.00 67.25 89 SER A O 1
ATOM 661 N N . GLY A 1 90 ? -20.725 6.066 -5.308 1.00 69.31 90 GLY A N 1
ATOM 662 C CA . GLY A 1 90 ? -19.435 5.955 -5.984 1.00 69.31 90 GLY A CA 1
ATOM 663 C C . GLY A 1 90 ? -19.168 4.545 -6.514 1.00 69.31 90 GLY A C 1
ATOM 664 O O . GLY A 1 90 ? -19.754 3.582 -6.016 1.00 69.31 90 GLY A O 1
ATOM 665 N N . PRO A 1 91 ? -18.273 4.391 -7.508 1.00 63.03 91 PRO A N 1
ATOM 666 C CA . PRO A 1 91 ? -17.999 3.101 -8.149 1.00 63.03 91 PRO A CA 1
ATOM 667 C C . PRO A 1 91 ? -17.330 2.073 -7.221 1.00 63.03 91 PRO A C 1
ATOM 669 O O . PRO A 1 91 ? -17.372 0.881 -7.509 1.00 63.03 91 PRO A O 1
ATOM 672 N N . TRP A 1 92 ? -16.739 2.516 -6.106 1.00 71.50 92 TRP A N 1
ATOM 673 C CA . TRP A 1 92 ? -16.029 1.666 -5.142 1.00 71.50 92 TRP A CA 1
ATOM 674 C C . TRP A 1 92 ? -16.789 1.434 -3.828 1.00 71.50 92 TRP A C 1
ATOM 676 O O . TRP A 1 92 ? -16.346 0.625 -3.015 1.00 71.50 92 TRP A O 1
ATOM 686 N N . LEU A 1 93 ? -17.963 2.054 -3.654 1.00 77.69 93 LEU A N 1
ATOM 687 C CA . LEU A 1 93 ? -18.715 2.092 -2.394 1.00 77.69 93 LEU A CA 1
ATOM 688 C C . LEU A 1 93 ? -18.904 0.710 -1.745 1.00 77.69 93 LEU A C 1
ATOM 690 O O . LEU A 1 93 ? -18.628 0.533 -0.563 1.00 77.69 93 LEU A O 1
ATOM 694 N N . HIS A 1 94 ? -19.336 -0.293 -2.514 1.00 77.94 94 HIS A N 1
ATOM 695 C CA . HIS A 1 94 ? -19.556 -1.645 -1.988 1.00 77.94 94 HIS A CA 1
ATOM 696 C C . HIS A 1 94 ? -18.262 -2.297 -1.471 1.00 77.94 94 HIS A C 1
ATOM 698 O O . HIS A 1 94 ? -18.268 -2.987 -0.452 1.00 77.94 94 HIS A O 1
ATOM 704 N N . ARG A 1 95 ? -17.139 -2.047 -2.156 1.00 79.50 95 ARG A N 1
ATOM 705 C CA . ARG A 1 95 ? -15.819 -2.553 -1.773 1.00 79.50 95 ARG A CA 1
ATOM 706 C C . ARG A 1 95 ? -15.315 -1.874 -0.501 1.00 79.50 95 ARG A C 1
ATOM 708 O O . ARG A 1 95 ? -14.754 -2.551 0.350 1.00 79.50 95 ARG A O 1
ATOM 715 N N . GLU A 1 96 ? -15.534 -0.569 -0.371 1.00 84.00 96 GLU A N 1
ATOM 716 C CA . GLU A 1 96 ? -15.150 0.215 0.807 1.00 84.00 96 GLU A CA 1
ATOM 717 C C . GLU A 1 96 ? -15.999 -0.163 2.027 1.00 84.00 96 GLU A C 1
ATOM 719 O O . GLU A 1 96 ? -15.450 -0.469 3.077 1.00 84.00 96 GLU A O 1
ATOM 724 N N . LEU A 1 97 ? -17.324 -0.281 1.888 1.00 86.94 97 LEU A N 1
ATOM 725 C CA . LEU A 1 97 ? -18.193 -0.772 2.968 1.00 86.94 97 LEU A CA 1
ATOM 726 C C . LEU A 1 97 ? -17.777 -2.163 3.468 1.00 86.94 97 LEU A C 1
ATOM 728 O O . LEU A 1 97 ? -17.765 -2.416 4.674 1.00 86.94 97 LEU A O 1
ATOM 732 N N . LYS A 1 98 ? -17.358 -3.050 2.557 1.00 90.00 98 LYS A N 1
ATOM 733 C CA . LYS A 1 98 ? -16.877 -4.384 2.924 1.00 90.00 98 LYS A CA 1
ATOM 734 C C . LYS A 1 98 ? -15.621 -4.347 3.806 1.00 90.00 98 LYS A C 1
ATOM 736 O O . LYS A 1 98 ? -15.475 -5.247 4.630 1.00 90.00 98 LYS A O 1
ATOM 741 N N . THR A 1 99 ? -14.736 -3.350 3.695 1.00 93.44 99 THR A N 1
ATOM 742 C CA . THR A 1 99 ? -13.546 -3.281 4.568 1.00 93.44 99 THR A CA 1
ATOM 743 C C . THR A 1 99 ? -13.905 -2.914 6.007 1.00 93.44 99 THR A C 1
ATOM 745 O O . THR A 1 99 ? -13.344 -3.495 6.936 1.00 93.44 99 THR A O 1
ATOM 748 N N . TYR A 1 100 ? -14.884 -2.025 6.210 1.00 94.06 100 TYR A N 1
ATOM 749 C CA . TYR A 1 100 ? -15.378 -1.673 7.546 1.00 94.06 100 TYR A CA 1
ATOM 750 C C . TYR A 1 100 ? -16.134 -2.833 8.212 1.00 94.06 100 TYR A C 1
ATOM 752 O O . TYR A 1 100 ? -15.921 -3.090 9.395 1.00 94.06 100 TYR A O 1
ATOM 760 N N . GLU A 1 101 ? -16.943 -3.594 7.464 1.00 94.38 101 GLU A N 1
ATOM 761 C CA . GLU A 1 101 ? -17.589 -4.809 7.996 1.00 94.38 101 GLU A CA 1
ATOM 762 C C . GLU A 1 101 ? -16.578 -5.912 8.351 1.00 94.38 101 GLU A C 1
ATOM 764 O O . GLU A 1 101 ? -16.739 -6.597 9.361 1.00 94.38 101 GLU A O 1
ATOM 769 N N . VAL A 1 102 ? -15.509 -6.075 7.560 1.00 97.00 102 VAL A N 1
ATOM 770 C CA . VAL A 1 102 ? -14.412 -7.008 7.878 1.00 97.00 102 VAL A CA 1
ATOM 771 C C . VAL A 1 102 ? -13.677 -6.592 9.152 1.00 97.00 102 VAL A C 1
ATOM 773 O O . VAL A 1 102 ? -13.404 -7.439 10.002 1.00 97.00 102 VAL A O 1
ATOM 776 N N . GLU A 1 103 ? -13.396 -5.300 9.320 1.00 97.50 103 GLU A N 1
ATOM 777 C CA . GLU A 1 103 ? -12.772 -4.775 10.535 1.00 97.50 103 GLU A CA 1
ATOM 778 C C . GLU A 1 103 ? -13.664 -4.973 11.770 1.00 97.50 103 GLU A C 1
ATOM 780 O O . GLU A 1 103 ? -13.193 -5.451 12.804 1.00 97.50 103 GLU A O 1
ATOM 785 N N . ALA A 1 104 ? -14.959 -4.662 11.655 1.00 97.25 104 ALA A N 1
ATOM 786 C CA . ALA A 1 104 ? -15.937 -4.872 12.717 1.00 97.25 104 ALA A CA 1
ATOM 787 C C . ALA A 1 104 ? -16.017 -6.349 13.137 1.00 97.25 104 ALA A C 1
ATOM 789 O O . ALA A 1 104 ? -15.871 -6.658 14.320 1.00 97.25 104 ALA A O 1
ATOM 790 N N . LEU A 1 105 ? -16.149 -7.264 12.168 1.00 97.12 105 LEU A N 1
ATOM 791 C CA . LEU A 1 105 ? -16.134 -8.712 12.397 1.00 97.12 105 LEU A CA 1
ATOM 792 C C . LEU A 1 105 ? -14.834 -9.176 13.077 1.00 97.12 105 LEU A C 1
ATOM 794 O O . LEU A 1 105 ? -14.864 -10.057 13.944 1.00 97.12 105 LEU A O 1
ATOM 798 N N . PHE A 1 106 ? -13.690 -8.591 12.706 1.00 98.19 106 PHE A N 1
ATOM 799 C CA . PHE A 1 106 ? -12.404 -8.938 13.302 1.00 98.19 106 PHE A CA 1
ATOM 800 C C . PHE A 1 106 ? -12.334 -8.576 14.788 1.00 98.19 106 PHE A C 1
ATOM 802 O O . PHE A 1 106 ? -11.933 -9.411 15.606 1.00 98.19 106 PHE A O 1
ATOM 809 N N . TYR A 1 107 ? -12.770 -7.369 15.155 1.00 98.19 107 TYR A N 1
ATOM 810 C CA . TYR A 1 107 ? -12.835 -6.951 16.556 1.00 98.19 107 TYR A CA 1
ATOM 811 C C . TYR A 1 107 ? -13.874 -7.740 17.365 1.00 98.19 107 TYR A C 1
ATOM 813 O O . TYR A 1 107 ? -13.592 -8.123 18.498 1.00 98.19 107 TYR A O 1
ATOM 821 N N . GLU A 1 108 ? -15.024 -8.048 16.765 1.00 97.12 108 GLU A N 1
ATOM 822 C CA . GLU A 1 108 ? -16.115 -8.833 17.358 1.00 97.12 108 GLU A CA 1
ATOM 823 C C . GLU A 1 108 ? -15.732 -10.293 17.645 1.00 97.12 108 GLU A C 1
ATOM 825 O O . GLU A 1 108 ? -16.083 -10.830 18.694 1.00 97.12 108 GLU A O 1
ATOM 830 N N . THR A 1 109 ? -14.988 -10.942 16.741 1.00 95.81 109 THR A N 1
ATOM 831 C CA . THR A 1 109 ? -14.793 -12.406 16.784 1.00 95.81 109 THR A CA 1
ATOM 832 C C . THR A 1 109 ? -13.374 -12.843 17.156 1.00 95.81 109 THR A C 1
ATOM 834 O O . THR A 1 109 ? -13.192 -13.907 17.766 1.00 95.81 109 THR A O 1
ATOM 837 N N . TYR A 1 110 ? -12.353 -12.068 16.770 1.00 96.69 110 TYR A N 1
ATOM 838 C CA . TYR A 1 110 ? -10.963 -12.541 16.726 1.00 96.69 110 TYR A CA 1
ATOM 839 C C . TYR A 1 110 ? -9.982 -11.730 17.577 1.00 96.69 110 TYR A C 1
ATOM 841 O O . TYR A 1 110 ? -9.047 -12.322 18.121 1.00 96.69 110 TYR A O 1
ATOM 849 N N . ALA A 1 111 ? -10.196 -10.425 17.773 1.00 95.88 111 ALA A N 1
ATOM 850 C CA . ALA A 1 111 ? -9.279 -9.584 18.552 1.00 95.88 111 ALA A CA 1
ATOM 851 C C . ALA A 1 111 ? -9.048 -10.109 19.983 1.00 95.88 111 ALA A C 1
ATOM 853 O O . ALA A 1 111 ? -7.910 -10.141 20.450 1.00 95.88 111 ALA A O 1
ATOM 854 N N . GLN A 1 112 ? -10.086 -10.618 20.661 1.00 94.50 112 GLN A N 1
ATOM 855 C CA . GLN A 1 112 ? -9.934 -11.219 21.994 1.00 94.50 112 GLN A CA 1
ATOM 856 C C . GLN A 1 112 ? -9.047 -12.480 21.979 1.00 94.50 112 GLN A C 1
ATOM 858 O O . GLN A 1 112 ? -8.244 -12.679 22.892 1.00 94.50 112 GLN A O 1
ATOM 863 N N . ARG A 1 113 ? -9.144 -13.315 20.933 1.00 94.06 113 ARG A N 1
ATOM 864 C CA . ARG A 1 113 ? -8.313 -14.525 20.774 1.00 94.06 113 ARG A CA 1
ATOM 865 C C . ARG A 1 113 ? -6.854 -14.148 20.550 1.00 94.06 113 ARG A C 1
ATOM 867 O O . ARG A 1 113 ? -5.962 -14.702 21.183 1.00 94.06 113 ARG A O 1
ATOM 874 N N . LEU A 1 114 ? -6.620 -13.144 19.708 1.00 94.75 114 LEU A N 1
ATOM 875 C CA . LEU A 1 114 ? -5.288 -12.625 19.419 1.00 94.75 114 LEU A CA 1
ATOM 876 C C . LEU A 1 114 ? -4.640 -11.989 20.665 1.00 94.75 114 LEU A C 1
ATOM 878 O O . LEU A 1 114 ? -3.477 -12.273 20.965 1.00 94.75 114 LEU A O 1
ATOM 882 N N . ARG A 1 115 ? -5.413 -11.238 21.465 1.00 94.19 115 ARG A N 1
ATOM 883 C CA . ARG A 1 115 ? -4.986 -10.734 22.786 1.00 94.19 115 ARG A CA 1
ATOM 884 C C . ARG A 1 115 ? -4.654 -11.862 23.765 1.00 94.19 115 ARG A C 1
ATOM 886 O O . ARG A 1 115 ? -3.666 -11.752 24.487 1.00 94.19 115 ARG A O 1
ATOM 893 N N . ALA A 1 116 ? -5.400 -12.971 23.753 1.00 92.06 116 ALA A N 1
ATOM 894 C CA . ALA A 1 116 ? -5.097 -14.147 24.576 1.00 92.06 116 ALA A CA 1
ATOM 895 C C . ALA A 1 116 ? -3.767 -14.840 24.196 1.00 92.06 116 ALA A C 1
ATOM 897 O O . ALA A 1 116 ? -3.147 -15.468 25.051 1.00 92.06 116 ALA A O 1
ATOM 898 N N . LEU A 1 117 ? -3.277 -14.666 22.960 1.00 90.50 117 LEU A N 1
ATOM 899 C CA . LEU A 1 117 ? -1.933 -15.089 22.522 1.00 90.50 117 LEU A CA 1
ATOM 900 C C . LEU A 1 117 ? -0.825 -14.067 22.855 1.00 90.50 117 LEU A C 1
ATOM 902 O O . LEU A 1 117 ? 0.332 -14.244 22.465 1.00 90.50 117 LEU A O 1
ATOM 906 N N . GLY A 1 118 ? -1.159 -12.980 23.556 1.00 90.62 118 GLY A N 1
ATOM 907 C CA . GLY A 1 118 ? -0.222 -11.920 23.928 1.00 90.62 118 GLY A CA 1
ATOM 908 C C . GLY A 1 118 ? 0.114 -10.939 22.801 1.00 90.62 118 GLY A C 1
ATOM 909 O O . GLY A 1 118 ? 1.086 -10.196 22.922 1.00 90.62 118 GLY A O 1
ATOM 910 N N . ALA A 1 119 ? -0.653 -10.915 21.707 1.00 94.56 119 ALA A N 1
ATOM 911 C CA . ALA A 1 119 ? -0.545 -9.868 20.694 1.00 94.56 119 ALA A CA 1
ATOM 912 C C . ALA A 1 119 ? -1.374 -8.641 21.115 1.00 94.56 119 ALA A C 1
ATOM 914 O O . ALA A 1 119 ? -2.569 -8.737 21.386 1.00 94.56 119 ALA A O 1
ATOM 915 N N . CYS A 1 120 ? -0.735 -7.472 21.186 1.00 95.69 120 CYS A N 1
ATOM 916 C CA . CYS A 1 120 ? -1.400 -6.231 21.575 1.00 95.69 120 CYS A CA 1
ATOM 917 C C . CYS A 1 120 ? -2.220 -5.674 20.397 1.00 95.69 120 CYS A C 1
ATOM 919 O O . CYS A 1 120 ? -1.666 -5.328 19.355 1.00 95.69 120 CYS A O 1
ATOM 921 N N . CYS A 1 121 ? -3.538 -5.594 20.544 1.00 95.75 121 CYS A N 1
ATOM 922 C CA . CYS A 1 121 ? -4.443 -4.934 19.601 1.00 95.75 121 CYS A CA 1
ATOM 923 C C . CYS A 1 121 ? -5.657 -4.377 20.360 1.00 95.75 121 CYS A C 1
ATOM 925 O O . CYS A 1 121 ? -5.888 -4.807 21.495 1.00 95.75 121 CYS A O 1
ATOM 927 N N . PRO A 1 122 ? -6.434 -3.432 19.801 1.00 96.75 122 PRO A N 1
ATOM 928 C CA . PRO A 1 122 ? -7.594 -2.872 20.491 1.00 96.75 122 PRO A CA 1
ATOM 929 C C . PRO A 1 122 ? -8.624 -3.929 20.918 1.00 96.75 122 PRO A C 1
ATOM 931 O O . PRO A 1 122 ? -8.818 -4.939 20.242 1.00 96.75 122 PRO A O 1
ATOM 934 N N . GLU A 1 123 ? -9.274 -3.687 22.051 1.00 94.81 123 GLU A N 1
ATOM 935 C CA . GLU A 1 123 ? -10.483 -4.384 22.497 1.00 94.81 123 GLU A CA 1
ATOM 936 C C . GLU A 1 123 ? -11.714 -3.748 21.847 1.00 94.81 123 GLU A C 1
ATOM 938 O O . GLU A 1 123 ? -11.744 -2.531 21.661 1.00 94.81 123 GLU A O 1
ATOM 943 N N . LEU A 1 124 ? -12.735 -4.549 21.533 1.00 97.06 124 LEU A N 1
ATOM 944 C CA . LEU A 1 124 ? -14.039 -4.020 21.144 1.00 97.06 124 LEU A CA 1
ATOM 945 C C . LEU A 1 124 ? -14.755 -3.454 22.377 1.00 97.06 124 LEU A C 1
ATOM 947 O O . LEU A 1 124 ? -14.840 -4.138 23.395 1.00 97.06 124 LEU A O 1
ATOM 951 N N . LEU A 1 125 ? -15.274 -2.228 22.277 1.00 95.94 125 LEU A N 1
ATOM 952 C CA . LEU A 1 125 ? -16.058 -1.578 23.336 1.00 95.94 125 LEU A CA 1
ATOM 953 C C . LEU A 1 125 ? -17.547 -1.534 22.983 1.00 95.94 125 LEU A C 1
ATOM 955 O O . LEU A 1 125 ? -18.392 -1.883 23.802 1.00 95.94 125 LEU A O 1
ATOM 959 N N . LEU A 1 126 ? -17.856 -1.130 21.750 1.00 95.44 126 LEU A N 1
ATOM 960 C CA . LEU A 1 126 ? -19.210 -1.089 21.210 1.00 95.44 126 LEU A CA 1
ATOM 961 C C . LEU A 1 126 ? -19.168 -1.388 19.713 1.00 95.44 126 LEU A C 1
ATOM 963 O O . LEU A 1 126 ? -18.322 -0.866 18.984 1.00 95.44 126 LEU A O 1
ATOM 967 N N . LEU A 1 127 ? -20.126 -2.192 19.268 1.00 96.19 127 LEU A N 1
ATOM 968 C CA . LEU A 1 127 ? -20.414 -2.431 17.865 1.00 96.19 127 LEU A CA 1
ATOM 969 C C . LEU A 1 127 ? -21.911 -2.251 17.648 1.00 96.19 127 LEU A C 1
ATOM 971 O O . LEU A 1 127 ? -22.713 -2.958 18.254 1.00 96.19 127 LEU A O 1
ATOM 975 N N . ASP A 1 128 ? -22.275 -1.287 16.811 1.00 93.69 128 ASP A N 1
ATOM 976 C CA . ASP A 1 128 ? -23.660 -0.991 16.458 1.00 93.69 128 ASP A CA 1
ATOM 977 C C . ASP A 1 128 ? -23.829 -1.098 14.943 1.00 93.69 128 ASP A C 1
ATOM 979 O O . ASP A 1 128 ? -23.018 -0.553 14.189 1.00 93.69 128 ASP A O 1
ATOM 983 N N . ARG A 1 129 ? -24.863 -1.812 14.497 1.00 91.25 129 ARG A N 1
ATOM 984 C CA . ARG A 1 129 ? -25.118 -2.109 13.083 1.00 91.25 129 ARG A CA 1
ATOM 985 C C . ARG A 1 129 ? -26.557 -1.775 12.723 1.00 91.25 129 ARG A C 1
ATOM 987 O O . ARG A 1 129 ? -27.493 -2.171 13.411 1.00 91.25 129 ARG A O 1
ATOM 994 N N . SER A 1 130 ? -26.724 -1.103 11.592 1.00 87.75 130 SER A N 1
ATOM 995 C CA . SER A 1 130 ? -28.012 -0.818 10.963 1.00 87.75 130 SER A CA 1
ATOM 996 C C . SER A 1 130 ? -27.886 -0.947 9.445 1.00 87.75 130 SER A C 1
ATOM 998 O O . SER A 1 130 ? -26.778 -0.920 8.912 1.00 87.75 130 SER A O 1
ATOM 1000 N N . ASP A 1 131 ? -29.009 -0.988 8.729 1.00 83.25 131 ASP A N 1
ATOM 1001 C CA . ASP A 1 131 ? -29.039 -1.111 7.261 1.00 83.25 131 ASP A CA 1
ATOM 1002 C C . ASP A 1 131 ? -28.272 -0.001 6.504 1.00 83.25 131 ASP A C 1
ATOM 1004 O O . ASP A 1 131 ? -28.050 -0.116 5.294 1.00 83.25 131 ASP A O 1
ATOM 1008 N N . ARG A 1 132 ? -27.925 1.112 7.175 1.00 85.94 132 ARG A N 1
ATOM 1009 C CA . ARG A 1 132 ? -27.317 2.309 6.557 1.00 85.94 132 ARG A CA 1
ATOM 1010 C C . ARG A 1 132 ? -26.136 2.931 7.312 1.00 85.94 132 ARG A C 1
ATOM 1012 O O . ARG A 1 132 ? -25.599 3.936 6.845 1.00 85.94 132 ARG A O 1
ATOM 1019 N N . ALA A 1 133 ? -25.765 2.380 8.465 1.00 90.38 133 ALA A N 1
ATOM 1020 C CA . ALA A 1 133 ? -24.680 2.892 9.297 1.00 90.38 133 ALA A CA 1
ATOM 1021 C C . ALA A 1 133 ? -24.097 1.804 10.210 1.00 90.38 133 ALA A C 1
ATOM 1023 O O . ALA A 1 133 ? -24.821 0.928 10.693 1.00 90.38 133 ALA A O 1
ATOM 1024 N N . LEU A 1 134 ? -22.800 1.926 10.489 1.00 93.56 134 LEU A N 1
ATOM 1025 C CA . LEU A 1 134 ? -21.991 1.048 11.332 1.00 93.56 134 LEU A CA 1
ATOM 1026 C C . LEU A 1 134 ? -21.184 1.929 12.301 1.00 93.56 134 LEU A C 1
ATOM 1028 O O . LEU A 1 134 ? -20.449 2.817 11.873 1.00 93.56 134 LEU A O 1
ATOM 1032 N N . THR A 1 135 ? -21.310 1.691 13.606 1.00 95.25 135 THR A N 1
ATOM 1033 C CA . THR A 1 135 ? -20.470 2.329 14.634 1.00 95.25 135 THR A CA 1
ATOM 1034 C C . THR A 1 135 ? -19.552 1.285 15.242 1.00 95.25 135 THR A C 1
ATOM 1036 O O . THR A 1 135 ? -20.023 0.311 15.826 1.00 95.25 135 THR A O 1
ATOM 1039 N N . LEU A 1 136 ? -18.244 1.512 15.136 1.00 97.06 136 LEU A N 1
ATOM 1040 C CA . LEU A 1 136 ? -17.209 0.664 15.718 1.00 97.06 136 LEU A CA 1
ATOM 1041 C C . LEU A 1 136 ? -16.406 1.486 16.730 1.00 97.06 136 LEU A C 1
ATOM 1043 O O . LEU A 1 136 ? -15.628 2.357 16.339 1.00 97.06 136 LEU A O 1
ATOM 1047 N N . ALA A 1 137 ? -16.579 1.205 18.021 1.00 97.19 137 ALA A N 1
ATOM 1048 C CA . ALA A 1 137 ? -15.781 1.788 19.094 1.00 97.19 137 ALA A CA 1
ATOM 1049 C C . ALA A 1 137 ? -14.836 0.739 19.686 1.00 97.19 137 ALA A C 1
ATOM 1051 O O . ALA A 1 137 ? -15.267 -0.324 20.137 1.00 97.19 137 ALA A O 1
ATOM 1052 N N . ILE A 1 138 ? -13.543 1.055 19.707 1.00 97.62 138 ILE A N 1
ATOM 1053 C CA . ILE A 1 138 ? -12.471 0.173 20.179 1.00 97.62 138 ILE A CA 1
ATOM 1054 C C . ILE A 1 138 ? -11.578 0.894 21.193 1.00 97.62 138 ILE A C 1
ATOM 1056 O O . ILE A 1 138 ? -11.450 2.117 21.160 1.00 97.62 138 ILE A O 1
ATOM 1060 N N . SER A 1 139 ? -10.928 0.157 22.094 1.00 95.44 139 SER A N 1
ATOM 1061 C CA . SER A 1 139 ? -10.034 0.739 23.104 1.00 95.44 139 SER A CA 1
ATOM 1062 C C . SER A 1 139 ? -8.857 1.469 22.447 1.00 95.44 139 SER A C 1
ATOM 1064 O O . SER A 1 139 ? -8.122 0.855 21.665 1.00 95.44 139 SER A O 1
ATOM 1066 N N . ARG A 1 140 ? -8.587 2.726 22.814 1.00 94.19 140 ARG A N 1
ATOM 1067 C CA . ARG A 1 140 ? -7.341 3.387 22.405 1.00 94.19 140 ARG A CA 1
ATOM 1068 C C . ARG A 1 140 ? -6.158 2.667 23.060 1.00 94.19 140 ARG A C 1
ATOM 1070 O O . ARG A 1 140 ? -6.094 2.548 24.283 1.00 94.19 140 ARG A O 1
ATOM 1077 N N . LEU A 1 141 ? -5.209 2.195 22.250 1.00 92.88 141 LEU A N 1
ATOM 1078 C CA . LEU A 1 141 ? -3.976 1.605 22.768 1.00 92.88 141 LEU A CA 1
ATOM 1079 C C . LEU A 1 141 ? -3.100 2.664 23.446 1.00 92.88 141 LEU A C 1
ATOM 1081 O O . LEU A 1 141 ? -3.058 3.826 23.043 1.00 92.88 141 LEU A O 1
ATOM 1085 N N . ARG A 1 142 ? -2.368 2.238 24.477 1.00 85.00 142 ARG A N 1
ATOM 1086 C CA . ARG A 1 142 ? -1.289 3.032 25.069 1.00 85.00 142 ARG A CA 1
ATOM 1087 C C . ARG A 1 142 ? -0.049 2.880 24.194 1.00 85.00 142 ARG A C 1
ATOM 1089 O O . ARG A 1 142 ? 0.317 1.755 23.865 1.00 85.00 142 ARG A O 1
ATOM 1096 N N . GLY A 1 143 ? 0.577 3.997 23.838 1.00 85.62 143 GLY A N 1
ATOM 1097 C CA . GLY A 1 143 ? 1.803 4.037 23.044 1.00 85.62 143 GLY A CA 1
ATOM 1098 C C . GLY A 1 143 ? 1.881 5.242 22.119 1.00 85.62 143 GLY A C 1
ATOM 1099 O O . GLY A 1 143 ? 0.889 5.927 21.878 1.00 85.62 143 GLY A O 1
ATOM 1100 N N . GLU A 1 144 ? 3.079 5.489 21.603 1.00 87.38 144 GLU A N 1
ATOM 1101 C CA . GLU A 1 144 ? 3.333 6.525 20.604 1.00 87.38 144 GLU A CA 1
ATOM 1102 C C . GLU A 1 144 ? 3.192 5.956 19.187 1.00 87.38 144 GLU A C 1
ATOM 1104 O O . GLU A 1 144 ? 3.450 4.772 18.946 1.00 87.38 144 GLU A O 1
ATOM 1109 N N . ALA A 1 145 ? 2.790 6.806 18.238 1.00 86.38 145 ALA A N 1
ATOM 1110 C CA . ALA A 1 145 ? 2.700 6.440 16.828 1.00 86.38 145 ALA A CA 1
ATOM 1111 C C . ALA A 1 145 ? 4.095 6.163 16.246 1.00 86.38 145 ALA A C 1
ATOM 1113 O O . ALA A 1 145 ? 5.018 6.973 16.382 1.00 86.38 145 ALA A O 1
ATOM 1114 N N . VAL A 1 146 ? 4.250 5.032 15.559 1.00 85.88 146 VAL A N 1
ATOM 1115 C CA . VAL A 1 146 ? 5.531 4.643 14.964 1.00 85.88 146 VAL A CA 1
ATOM 1116 C C . VAL A 1 146 ? 5.759 5.401 13.652 1.00 85.88 146 VAL A C 1
ATOM 1118 O O . VAL A 1 146 ? 4.899 5.429 12.780 1.00 85.88 146 VAL A O 1
ATOM 1121 N N . ARG A 1 147 ? 6.956 5.981 13.475 1.00 82.31 147 ARG A N 1
ATOM 1122 C CA . ARG A 1 147 ? 7.441 6.458 12.159 1.00 82.31 147 ARG A CA 1
ATOM 1123 C C . ARG A 1 147 ? 8.402 5.477 11.493 1.00 82.31 147 ARG A C 1
ATOM 1125 O O . ARG A 1 147 ? 8.380 5.305 10.281 1.00 82.31 147 ARG A O 1
ATOM 1132 N N . LYS A 1 148 ? 9.289 4.874 12.286 1.00 90.69 148 LYS A N 1
ATOM 1133 C CA . LYS A 1 148 ? 10.173 3.770 11.901 1.00 90.69 148 LYS A CA 1
ATOM 1134 C C . LYS A 1 148 ? 10.480 2.928 13.128 1.00 90.69 148 LYS A C 1
ATOM 1136 O O . LYS A 1 148 ? 10.734 3.471 14.200 1.00 90.69 148 LYS A O 1
ATOM 1141 N N . LEU A 1 149 ? 10.473 1.613 12.957 1.00 92.88 149 LEU A N 1
ATOM 1142 C CA . LEU A 1 149 ? 10.828 0.655 13.995 1.00 92.88 149 LEU A CA 1
ATOM 1143 C C . LEU A 1 149 ? 12.353 0.574 14.145 1.00 92.88 149 LEU A C 1
ATOM 1145 O O . LEU A 1 149 ? 13.082 0.492 13.154 1.00 92.88 149 LEU A O 1
ATOM 1149 N N . SER A 1 150 ? 12.841 0.528 15.385 1.00 94.50 150 SER A N 1
ATOM 1150 C CA . SER A 1 150 ? 14.192 0.029 15.669 1.00 94.50 150 SER A CA 1
ATOM 1151 C C . SER A 1 150 ? 14.292 -1.466 15.311 1.00 94.50 150 SER A C 1
ATOM 1153 O O . SER A 1 150 ? 13.254 -2.116 15.152 1.00 94.50 150 SER A O 1
ATOM 1155 N N . PRO A 1 151 ? 15.495 -2.064 15.215 1.00 95.06 151 PRO A N 1
ATOM 1156 C CA . PRO A 1 151 ? 15.623 -3.500 14.955 1.00 95.06 151 PRO A CA 1
ATOM 1157 C C . PRO A 1 151 ? 14.850 -4.365 15.964 1.00 95.06 151 PRO A C 1
ATOM 1159 O O . PRO A 1 151 ? 14.031 -5.187 15.565 1.00 95.06 151 PRO A O 1
ATOM 1162 N N . ALA A 1 152 ? 14.973 -4.074 17.265 1.00 94.81 152 ALA A N 1
ATOM 1163 C CA . ALA A 1 152 ? 14.230 -4.779 18.314 1.00 94.81 152 ALA A CA 1
ATOM 1164 C C . ALA A 1 152 ? 12.701 -4.593 18.209 1.00 94.81 152 ALA A C 1
ATOM 1166 O O . ALA A 1 152 ? 11.942 -5.534 18.430 1.00 94.81 152 ALA A O 1
ATOM 1167 N N . ALA A 1 153 ? 12.226 -3.400 17.831 1.00 95.69 153 ALA A N 1
ATOM 1168 C CA . ALA A 1 153 ? 10.800 -3.170 17.592 1.00 95.69 153 ALA A CA 1
ATOM 1169 C C . ALA A 1 153 ? 10.309 -3.851 16.294 1.00 95.69 153 ALA A C 1
ATOM 1171 O O . ALA A 1 153 ? 9.148 -4.243 16.206 1.00 95.69 153 ALA A O 1
ATOM 1172 N N . THR A 1 154 ? 11.196 -4.050 15.313 1.00 97.19 154 THR A N 1
ATOM 1173 C CA . THR A 1 154 ? 10.924 -4.816 14.086 1.00 97.19 154 THR A CA 1
ATOM 1174 C C . THR A 1 154 ? 10.779 -6.305 14.403 1.00 97.19 154 THR A C 1
ATOM 1176 O O . THR A 1 154 ? 9.796 -6.916 13.988 1.00 97.19 154 THR A O 1
ATOM 1179 N N . ASP A 1 155 ? 11.666 -6.874 15.227 1.00 97.19 155 ASP A N 1
ATOM 1180 C CA . ASP A 1 155 ? 11.513 -8.239 15.751 1.00 97.19 155 ASP A CA 1
ATOM 1181 C C . ASP A 1 155 ? 10.182 -8.418 16.505 1.00 97.19 155 ASP A C 1
ATOM 1183 O O . ASP A 1 155 ? 9.506 -9.432 16.327 1.00 97.19 155 ASP A O 1
ATOM 1187 N N . GLN A 1 156 ? 9.763 -7.435 17.311 1.00 96.56 156 GLN A N 1
ATOM 1188 C CA . GLN A 1 156 ? 8.476 -7.471 18.023 1.00 96.56 156 GLN A CA 1
ATOM 1189 C C . GLN A 1 156 ? 7.270 -7.416 17.073 1.00 96.56 156 GLN A C 1
ATOM 1191 O O . GLN A 1 156 ? 6.316 -8.174 17.257 1.00 96.56 156 GLN A O 1
ATOM 1196 N N . ALA A 1 157 ? 7.311 -6.575 16.034 1.00 97.81 157 ALA A N 1
ATOM 1197 C CA . ALA A 1 157 ? 6.269 -6.520 15.006 1.00 97.81 157 ALA A CA 1
ATOM 1198 C C . ALA A 1 157 ? 6.151 -7.848 14.232 1.00 97.81 157 ALA A C 1
ATOM 1200 O O . ALA A 1 157 ? 5.049 -8.331 13.972 1.00 97.81 157 ALA A O 1
ATOM 1201 N N . LEU A 1 158 ? 7.277 -8.502 13.935 1.00 98.44 158 LEU A N 1
ATOM 1202 C CA . LEU A 1 158 ? 7.298 -9.813 13.281 1.00 98.44 158 LEU A CA 1
ATOM 1203 C C . LEU A 1 158 ? 6.797 -10.939 14.194 1.00 98.44 158 LEU A C 1
ATOM 1205 O O . LEU A 1 158 ? 6.066 -11.815 13.738 1.00 98.44 158 LEU A O 1
ATOM 1209 N N . GLN A 1 159 ? 7.120 -10.905 15.489 1.00 98.06 159 GLN A N 1
ATOM 1210 C CA . GLN A 1 159 ? 6.536 -11.822 16.476 1.00 98.06 159 GLN A CA 1
ATOM 1211 C C . GLN A 1 159 ? 5.027 -11.596 16.649 1.00 98.06 159 GLN A C 1
ATOM 1213 O O . GLN A 1 159 ? 4.279 -12.545 16.879 1.00 98.06 159 GLN A O 1
ATOM 1218 N N . TRP A 1 160 ? 4.555 -10.350 16.552 1.00 98.12 160 TRP A N 1
ATOM 1219 C CA . TRP A 1 160 ? 3.127 -10.030 16.540 1.00 98.12 160 TRP A CA 1
ATOM 1220 C C . TRP A 1 160 ? 2.443 -10.666 15.318 1.00 98.12 160 TRP A C 1
ATOM 1222 O O . TRP A 1 160 ? 1.476 -11.411 15.481 1.00 98.12 160 TRP A O 1
ATOM 1232 N N . LEU A 1 161 ? 3.010 -10.489 14.117 1.00 98.56 161 LEU A N 1
ATOM 1233 C CA . LEU A 1 161 ? 2.513 -11.124 12.888 1.00 98.56 161 LEU A CA 1
ATOM 1234 C C . LEU A 1 161 ? 2.535 -12.656 12.966 1.00 98.56 161 LEU A C 1
ATOM 1236 O O . LEU A 1 161 ? 1.595 -13.306 12.522 1.00 98.56 161 LEU A O 1
ATOM 1240 N N . ALA A 1 162 ? 3.565 -13.249 13.571 1.00 98.38 162 ALA A N 1
ATOM 1241 C CA . ALA A 1 162 ? 3.635 -14.694 13.768 1.00 98.38 162 ALA A CA 1
ATOM 1242 C C . ALA A 1 162 ? 2.493 -15.229 14.656 1.00 98.38 162 ALA A C 1
ATOM 1244 O O . ALA A 1 162 ? 1.954 -16.296 14.365 1.00 98.38 162 ALA A O 1
ATOM 1245 N N . ARG A 1 163 ? 2.069 -14.482 15.691 1.00 97.81 163 ARG A N 1
ATOM 1246 C CA . ARG A 1 163 ? 0.894 -14.830 16.520 1.00 97.81 163 ARG A CA 1
ATOM 1247 C C . ARG A 1 163 ? -0.405 -14.765 15.715 1.00 97.81 163 ARG A C 1
ATOM 1249 O O . ARG A 1 163 ? -1.204 -15.696 15.802 1.00 97.81 163 ARG A O 1
ATOM 1256 N N . LEU A 1 164 ? -0.590 -13.714 14.907 1.00 98.44 164 LEU A N 1
ATOM 1257 C CA . LEU A 1 164 ? -1.737 -13.591 13.999 1.00 98.44 164 LEU A CA 1
ATOM 1258 C C . LEU A 1 164 ? -1.780 -14.772 13.018 1.00 98.44 164 LEU A C 1
ATOM 1260 O O . LEU A 1 164 ? -2.767 -15.504 12.963 1.00 98.44 164 LEU A O 1
ATOM 1264 N N . HIS A 1 165 ? -0.685 -15.010 12.295 1.00 98.38 165 HIS A N 1
ATOM 1265 C CA . HIS A 1 165 ? -0.617 -16.079 11.304 1.00 98.38 165 HIS A CA 1
ATOM 1266 C C . HIS A 1 165 ? -0.783 -17.474 11.927 1.00 98.38 165 HIS A C 1
ATOM 1268 O O . HIS A 1 165 ? -1.389 -18.342 11.298 1.00 98.38 165 HIS A O 1
ATOM 1274 N N . ALA A 1 166 ? -0.314 -17.696 13.159 1.00 97.12 166 ALA A N 1
ATOM 1275 C CA . ALA A 1 166 ? -0.563 -18.931 13.896 1.00 97.12 166 ALA A CA 1
ATOM 1276 C C . ALA A 1 166 ? -2.045 -19.108 14.274 1.00 97.12 166 ALA A C 1
ATOM 1278 O O . ALA A 1 166 ? -2.575 -20.215 14.162 1.00 97.12 166 ALA A O 1
ATOM 1279 N N . GLU A 1 167 ? -2.733 -18.055 14.735 1.00 96.62 167 GLU A N 1
ATOM 1280 C CA . GLU A 1 167 ? -4.157 -18.131 15.110 1.00 96.62 167 GLU A CA 1
ATOM 1281 C C . GLU A 1 167 ? -5.040 -18.578 13.947 1.00 96.62 167 GLU A C 1
ATOM 1283 O O . GLU A 1 167 ? -5.965 -19.359 14.146 1.00 96.62 167 GLU A O 1
ATOM 1288 N N . PHE A 1 168 ? -4.705 -18.192 12.720 1.00 97.50 168 PHE A N 1
ATOM 1289 C CA . PHE A 1 168 ? -5.474 -18.563 11.534 1.00 97.50 168 PHE A CA 1
ATOM 1290 C C . PHE A 1 168 ? -4.835 -19.664 10.676 1.00 97.50 168 PHE A C 1
ATOM 1292 O O . PHE A 1 168 ? -5.247 -19.875 9.538 1.00 97.50 168 PHE A O 1
ATOM 1299 N N . TRP A 1 169 ? -3.858 -20.405 11.204 1.00 95.75 169 TRP A N 1
ATOM 1300 C CA . TRP A 1 169 ? -3.161 -21.435 10.432 1.00 95.75 169 TRP A CA 1
ATOM 1301 C C . TRP A 1 169 ? -4.089 -22.548 9.914 1.00 95.75 169 TRP A C 1
ATOM 1303 O O . TRP A 1 169 ? -5.028 -22.988 10.587 1.00 95.75 169 TRP A O 1
ATOM 1313 N N . GLY A 1 170 ? -3.807 -23.026 8.698 1.00 89.56 170 GLY A N 1
ATOM 1314 C CA . GLY A 1 170 ? -4.533 -24.127 8.067 1.00 89.56 170 GLY A CA 1
ATOM 1315 C C . GLY A 1 170 ? -6.028 -23.843 7.884 1.00 89.56 170 GLY A C 1
ATOM 1316 O O . GLY A 1 170 ? -6.426 -22.807 7.356 1.00 89.56 170 GLY A O 1
ATOM 1317 N N . VAL A 1 171 ? -6.878 -24.777 8.324 1.00 89.88 171 VAL A N 1
ATOM 1318 C CA . VAL A 1 171 ? -8.343 -24.696 8.145 1.00 89.88 171 VAL A CA 1
ATOM 1319 C C . VAL A 1 171 ? -8.991 -23.505 8.863 1.00 89.88 171 VAL A C 1
ATOM 1321 O O . VAL A 1 171 ? -10.116 -23.136 8.526 1.00 89.88 171 VAL A O 1
ATOM 1324 N N . ARG A 1 172 ? -8.300 -22.879 9.828 1.00 94.31 172 ARG A N 1
ATOM 1325 C CA . ARG A 1 172 ? -8.815 -21.704 10.546 1.00 94.31 172 ARG A CA 1
ATOM 1326 C C . ARG A 1 172 ? -8.890 -20.462 9.652 1.00 94.31 172 ARG A C 1
ATOM 1328 O O . ARG A 1 172 ? -9.807 -19.668 9.843 1.00 94.31 172 ARG A O 1
ATOM 1335 N N . ALA A 1 173 ? -8.025 -20.329 8.641 1.00 95.12 173 ALA A N 1
ATOM 1336 C CA . ALA A 1 173 ? -8.139 -19.265 7.642 1.00 95.12 173 ALA A CA 1
ATOM 1337 C C . ALA A 1 173 ? -9.417 -19.413 6.807 1.00 95.12 173 ALA A C 1
ATOM 1339 O O . ALA A 1 173 ? -10.172 -18.455 6.672 1.00 95.12 173 ALA A O 1
ATOM 1340 N N . GLU A 1 174 ? -9.706 -20.618 6.310 1.00 92.81 174 GLU A N 1
ATOM 1341 C CA . GLU A 1 174 ? -10.914 -20.878 5.512 1.00 92.81 174 GLU A CA 1
ATOM 1342 C C . GLU A 1 174 ? -12.196 -20.668 6.328 1.00 92.81 174 GLU A C 1
ATOM 1344 O O . GLU A 1 174 ? -13.149 -20.062 5.843 1.00 92.81 174 GLU A O 1
ATOM 1349 N N . ALA A 1 175 ? -12.204 -21.085 7.599 1.00 93.88 175 ALA A N 1
ATOM 1350 C CA . ALA A 1 175 ? -13.315 -20.815 8.509 1.00 93.88 175 ALA A CA 1
ATOM 1351 C C . ALA A 1 175 ? -13.525 -19.307 8.752 1.00 93.88 175 ALA A C 1
ATOM 1353 O O . ALA A 1 175 ? -14.665 -18.860 8.856 1.00 93.88 175 ALA A O 1
ATOM 1354 N N . ALA A 1 176 ? -12.451 -18.516 8.820 1.00 96.31 176 ALA A N 1
ATOM 1355 C CA . ALA A 1 176 ? -12.542 -17.073 9.026 1.00 96.31 176 ALA A CA 1
ATOM 1356 C C . ALA A 1 176 ? -12.975 -16.308 7.760 1.00 96.31 176 ALA A C 1
ATOM 1358 O O . ALA A 1 176 ? -13.735 -15.346 7.856 1.00 96.31 176 ALA A O 1
ATOM 1359 N N . VAL A 1 177 ? -12.579 -16.774 6.569 1.00 96.69 177 VAL A N 1
ATOM 1360 C CA . VAL A 1 177 ? -13.132 -16.293 5.288 1.00 96.69 177 VAL A CA 1
ATOM 1361 C C . VAL A 1 177 ? -14.624 -16.619 5.194 1.00 96.69 177 VAL A C 1
ATOM 1363 O O . VAL A 1 177 ? -15.425 -15.730 4.920 1.00 96.69 177 VAL A O 1
ATOM 1366 N N . ALA A 1 178 ? -15.025 -17.857 5.502 1.00 95.31 178 ALA A N 1
ATOM 1367 C CA . ALA A 1 178 ? -16.432 -18.269 5.498 1.00 95.31 178 ALA A CA 1
ATOM 1368 C C . ALA A 1 178 ? -17.293 -17.503 6.524 1.00 95.31 178 ALA A C 1
ATOM 1370 O O . ALA A 1 178 ? -18.477 -17.282 6.283 1.00 95.31 178 ALA A O 1
ATOM 1371 N N . ALA A 1 179 ? -16.702 -17.068 7.643 1.00 94.81 179 ALA A N 1
ATOM 1372 C CA . ALA A 1 179 ? -17.346 -16.189 8.621 1.00 94.81 179 ALA A CA 1
ATOM 1373 C C . ALA A 1 179 ? -17.463 -14.724 8.154 1.00 94.81 179 ALA A C 1
ATOM 1375 O O . ALA A 1 179 ? -18.242 -13.969 8.730 1.00 94.81 179 ALA A O 1
ATOM 1376 N N . GLY A 1 180 ? -16.720 -14.320 7.117 1.00 94.50 180 GLY A N 1
ATOM 1377 C CA . GLY A 1 180 ? -16.872 -13.025 6.456 1.00 94.50 180 GLY A CA 1
ATOM 1378 C C . GLY A 1 180 ? -15.606 -12.176 6.311 1.00 94.50 180 GLY A C 1
ATOM 1379 O O . GLY A 1 180 ? -15.735 -11.070 5.782 1.00 94.50 180 GLY A O 1
ATOM 1380 N N . LEU A 1 181 ? -14.413 -12.629 6.724 1.00 96.81 181 LEU A N 1
ATOM 1381 C CA . LEU A 1 181 ? -13.153 -11.938 6.382 1.00 96.81 181 LEU A CA 1
ATOM 1382 C C . LEU A 1 181 ? -12.897 -11.964 4.860 1.00 96.81 181 LEU A C 1
ATOM 1384 O O . LEU A 1 181 ? -13.540 -12.720 4.130 1.00 96.81 181 LEU A O 1
ATOM 1388 N N . HIS A 1 182 ? -11.962 -11.149 4.351 1.00 96.50 182 HIS A N 1
ATOM 1389 C CA . HIS A 1 182 ? -11.686 -11.131 2.905 1.00 96.50 182 HIS A CA 1
ATOM 1390 C C . HIS A 1 182 ? -11.124 -12.474 2.415 1.00 96.50 182 HIS A C 1
ATOM 1392 O O . HIS A 1 182 ? -10.149 -12.990 2.966 1.00 96.50 182 HIS A O 1
ATOM 1398 N N . GLU A 1 183 ? -11.689 -12.997 1.323 1.00 94.12 183 GLU A N 1
ATOM 1399 C CA . GLU A 1 183 ? -11.171 -14.181 0.620 1.00 94.12 183 GLU A CA 1
ATOM 1400 C C . GLU A 1 183 ? -9.771 -13.938 0.039 1.00 94.12 183 GLU A C 1
ATOM 1402 O O . GLU A 1 183 ? -8.932 -14.838 0.066 1.00 94.12 183 GLU A O 1
ATOM 1407 N N . VAL A 1 184 ? -9.506 -12.706 -0.414 1.00 93.62 184 VAL A N 1
ATOM 1408 C CA . VAL A 1 184 ? -8.175 -12.219 -0.795 1.00 93.62 184 VAL A CA 1
ATOM 1409 C C . VAL A 1 184 ? -7.790 -11.058 0.120 1.00 93.62 184 VAL A C 1
ATOM 1411 O O . VAL A 1 184 ? -8.191 -9.909 -0.084 1.00 93.62 184 VAL A O 1
ATOM 1414 N N . GLY A 1 185 ? -7.005 -11.374 1.147 1.00 93.31 185 GLY A N 1
ATOM 1415 C CA . GLY A 1 185 ? -6.399 -10.396 2.046 1.00 93.31 185 GLY A CA 1
ATOM 1416 C C . GLY A 1 185 ? -5.315 -9.550 1.373 1.00 93.31 185 GLY A C 1
ATOM 1417 O O . GLY A 1 185 ? -4.893 -9.806 0.240 1.00 93.31 185 GLY A O 1
ATOM 1418 N N . CYS A 1 186 ? -4.838 -8.552 2.118 1.00 94.69 186 CYS A N 1
ATOM 1419 C CA . CYS A 1 186 ? -3.891 -7.522 1.678 1.00 94.69 186 CYS A CA 1
ATOM 1420 C C . CYS A 1 186 ? -4.444 -6.625 0.557 1.00 94.69 186 CYS A C 1
ATOM 1422 O O . CYS A 1 186 ? -4.691 -7.064 -0.569 1.00 94.69 186 CYS A O 1
ATOM 1424 N N . PHE A 1 187 ? -4.586 -5.325 0.837 1.00 89.12 187 PHE A N 1
ATOM 1425 C CA . PHE A 1 187 ? -5.213 -4.378 -0.100 1.00 89.12 187 PHE A CA 1
ATOM 1426 C C . PHE A 1 187 ? -4.473 -4.243 -1.434 1.00 89.12 187 PHE A C 1
ATOM 1428 O O . PHE A 1 187 ? -5.086 -3.934 -2.449 1.00 89.12 187 PHE A O 1
ATOM 1435 N N . TRP A 1 188 ? -3.165 -4.504 -1.422 1.00 92.44 188 TRP A N 1
ATOM 1436 C CA . TRP A 1 188 ? -2.267 -4.420 -2.569 1.00 92.44 188 TRP A CA 1
ATOM 1437 C C . TRP A 1 188 ? -2.134 -5.726 -3.373 1.00 92.44 188 TRP A C 1
ATOM 1439 O O . TRP A 1 188 ? -1.441 -5.738 -4.395 1.00 92.44 188 TRP A O 1
ATOM 1449 N N . SER A 1 189 ? -2.792 -6.816 -2.949 1.00 93.25 189 SER A N 1
ATOM 1450 C CA . SER A 1 189 ? -2.858 -8.083 -3.698 1.00 93.25 189 SER A CA 1
ATOM 1451 C C . SER A 1 189 ? -3.330 -7.869 -5.137 1.00 93.25 189 SER A C 1
ATOM 1453 O O . SER A 1 189 ? -4.110 -6.955 -5.404 1.00 93.25 189 SER A O 1
ATOM 1455 N N . LEU A 1 190 ? -2.887 -8.717 -6.074 1.00 91.06 190 LEU A N 1
ATOM 1456 C CA . LEU A 1 190 ? -3.181 -8.512 -7.492 1.00 91.06 190 LEU A CA 1
ATOM 1457 C C . LEU A 1 190 ? -4.683 -8.434 -7.767 1.00 91.06 190 LEU A C 1
ATOM 1459 O O . LEU A 1 190 ? -5.107 -7.476 -8.400 1.00 91.06 190 LEU A O 1
ATOM 1463 N N . ASP A 1 191 ? -5.483 -9.368 -7.250 1.00 87.38 191 ASP A N 1
ATOM 1464 C CA . ASP A 1 191 ? -6.941 -9.369 -7.451 1.00 87.38 191 ASP A CA 1
ATOM 1465 C C . ASP A 1 191 ? -7.622 -8.099 -6.903 1.00 87.38 191 ASP A C 1
ATOM 1467 O O . ASP A 1 191 ? -8.582 -7.607 -7.493 1.00 87.38 191 ASP A O 1
ATOM 1471 N N . ASN A 1 192 ? -7.058 -7.500 -5.849 1.00 84.31 192 ASN A N 1
ATOM 1472 C CA . ASN A 1 192 ? -7.495 -6.227 -5.272 1.00 84.31 192 ASN A CA 1
ATOM 1473 C C . ASN A 1 192 ? -7.021 -4.990 -6.079 1.00 84.31 192 ASN A C 1
ATOM 1475 O O . ASN A 1 192 ? -7.533 -3.886 -5.873 1.00 84.31 192 ASN A O 1
ATOM 1479 N N . CYS A 1 193 ? -6.060 -5.136 -6.994 1.00 84.50 193 CYS A N 1
ATOM 1480 C CA . CYS A 1 193 ? -5.439 -4.035 -7.744 1.00 84.50 193 CYS A CA 1
ATOM 1481 C C . CYS A 1 193 ? -5.212 -4.366 -9.236 1.00 84.50 193 CYS A C 1
ATOM 1483 O O . CYS A 1 193 ? -4.230 -3.907 -9.829 1.00 84.50 193 CYS A O 1
ATOM 1485 N N . ARG A 1 194 ? -6.087 -5.173 -9.862 1.00 84.50 194 ARG A N 1
ATOM 1486 C CA . ARG A 1 194 ? -5.972 -5.542 -11.293 1.00 84.50 194 ARG A CA 1
ATOM 1487 C C . ARG A 1 194 ? -6.067 -4.331 -12.221 1.00 84.50 194 ARG A C 1
ATOM 1489 O O . ARG A 1 194 ? -5.387 -4.293 -13.242 1.00 84.50 194 ARG A O 1
ATOM 1496 N N . ASP A 1 195 ? -6.855 -3.331 -11.842 1.00 78.56 195 ASP A N 1
ATOM 1497 C CA . ASP A 1 195 ? -6.960 -2.026 -12.502 1.00 78.56 195 ASP A CA 1
ATOM 1498 C C . ASP A 1 195 ? -5.610 -1.290 -12.570 1.00 78.56 195 ASP A C 1
ATOM 1500 O O . ASP A 1 195 ? -5.299 -0.629 -13.556 1.00 78.56 195 ASP A O 1
ATOM 1504 N N . GLN A 1 196 ? -4.746 -1.469 -11.569 1.00 78.19 196 GLN A N 1
ATOM 1505 C CA . GLN A 1 196 ? -3.447 -0.797 -11.505 1.00 78.19 196 GLN A CA 1
ATOM 1506 C C . GLN A 1 196 ? -2.404 -1.409 -12.454 1.00 78.19 196 GLN A C 1
ATOM 1508 O O . GLN A 1 196 ? -1.365 -0.792 -12.699 1.00 78.19 196 GLN A O 1
ATOM 1513 N N . LEU A 1 197 ? -2.671 -2.576 -13.058 1.00 80.00 197 LEU A N 1
ATOM 1514 C CA . LEU A 1 197 ? -1.789 -3.162 -14.073 1.00 80.00 197 LEU A CA 1
ATOM 1515 C C . LEU A 1 197 ? -1.650 -2.271 -15.314 1.00 80.00 197 LEU A C 1
ATOM 1517 O O . LEU A 1 197 ? -0.568 -2.221 -15.897 1.00 80.00 197 LEU A O 1
ATOM 1521 N N . SER A 1 198 ? -2.693 -1.524 -15.701 1.00 80.62 198 SER A N 1
ATOM 1522 C CA . SER A 1 198 ? -2.607 -0.589 -16.835 1.00 80.62 198 SER A CA 1
ATOM 1523 C C . SER A 1 198 ? -1.741 0.642 -16.552 1.00 80.62 198 SER A C 1
ATOM 1525 O O . SER A 1 198 ? -1.370 1.352 -17.486 1.00 80.62 198 SER A O 1
ATOM 1527 N N . ASN A 1 199 ? -1.400 0.896 -15.285 1.00 81.56 199 ASN A N 1
ATOM 1528 C CA . ASN A 1 199 ? -0.520 1.996 -14.888 1.00 81.56 199 ASN A CA 1
ATOM 1529 C C . ASN A 1 199 ? 0.966 1.614 -14.946 1.00 81.56 199 ASN A C 1
ATOM 1531 O O . ASN A 1 199 ? 1.818 2.506 -14.931 1.00 81.56 199 ASN A O 1
ATOM 1535 N N . LEU A 1 200 ? 1.286 0.314 -15.007 1.00 75.75 200 LEU A N 1
ATOM 1536 C CA . LEU A 1 200 ? 2.664 -0.162 -15.094 1.00 75.75 200 LEU A CA 1
ATOM 1537 C C . LEU A 1 200 ? 3.342 0.349 -16.378 1.00 75.75 200 LEU A C 1
ATOM 1539 O O . LEU A 1 200 ? 2.722 0.316 -17.448 1.00 75.75 200 LEU A O 1
ATOM 1543 N N . PRO A 1 201 ? 4.623 0.764 -16.315 1.00 70.69 201 PRO A N 1
ATOM 1544 C CA . PRO A 1 201 ? 5.412 1.026 -17.513 1.00 70.69 201 PRO A CA 1
ATOM 1545 C C . PRO A 1 201 ? 5.423 -0.213 -18.410 1.00 70.69 201 PRO A C 1
ATOM 1547 O O . PRO A 1 201 ? 5.699 -1.317 -17.943 1.00 70.69 201 PRO A O 1
ATOM 1550 N N . GLN A 1 202 ? 5.126 -0.039 -19.696 1.00 67.81 202 GLN A N 1
ATOM 1551 C CA . GLN A 1 202 ? 5.015 -1.145 -20.658 1.00 67.81 202 GLN A CA 1
ATOM 1552 C C . GLN A 1 202 ? 6.378 -1.560 -21.242 1.00 67.81 202 GLN A C 1
ATOM 1554 O O . GLN A 1 202 ? 6.448 -2.300 -22.221 1.00 67.81 202 GLN A O 1
ATOM 1559 N N . ASP A 1 203 ? 7.460 -1.085 -20.625 1.00 56.62 203 ASP A N 1
ATOM 1560 C CA . ASP A 1 203 ? 8.850 -1.269 -21.012 1.00 56.62 203 ASP A CA 1
ATOM 1561 C C . ASP A 1 203 ? 9.733 -1.739 -19.834 1.00 56.62 203 ASP A C 1
ATOM 1563 O O . ASP A 1 203 ? 9.432 -1.529 -18.652 1.00 56.62 203 ASP A O 1
ATOM 1567 N N . GLY A 1 204 ? 10.835 -2.421 -20.163 1.00 73.69 204 GLY A N 1
ATOM 1568 C CA . GLY A 1 204 ? 11.902 -2.793 -19.229 1.00 73.69 204 GLY A CA 1
ATOM 1569 C C . GLY A 1 204 ? 11.426 -3.493 -17.948 1.00 73.69 204 GLY A C 1
ATOM 1570 O O . GLY A 1 204 ? 10.828 -4.569 -17.980 1.00 73.69 204 GLY A O 1
ATOM 1571 N N . PHE A 1 205 ? 11.734 -2.891 -16.794 1.00 75.81 205 PHE A N 1
ATOM 1572 C CA . PHE A 1 205 ? 11.378 -3.434 -15.478 1.00 75.81 205 PHE A CA 1
ATOM 1573 C C . PHE A 1 205 ? 9.861 -3.450 -15.234 1.00 75.81 205 PHE A C 1
ATOM 1575 O O . PHE A 1 205 ? 9.359 -4.431 -14.695 1.00 75.81 205 PHE A O 1
ATOM 1582 N N . GLY A 1 206 ? 9.125 -2.420 -15.672 1.00 74.88 206 GLY A N 1
ATOM 1583 C CA . GLY A 1 206 ? 7.664 -2.379 -15.534 1.00 74.88 206 GLY A CA 1
ATOM 1584 C C . GLY A 1 206 ? 6.983 -3.477 -16.350 1.00 74.88 206 GLY A C 1
ATOM 1585 O O . GLY A 1 206 ? 6.099 -4.167 -15.846 1.00 74.88 206 GLY A O 1
ATOM 1586 N N . GLN A 1 207 ? 7.481 -3.728 -17.563 1.00 74.69 207 GLN A N 1
ATOM 1587 C CA . GLN A 1 207 ? 6.968 -4.798 -18.414 1.00 74.69 207 GLN A CA 1
ATOM 1588 C C . GLN A 1 207 ? 7.233 -6.185 -17.816 1.00 74.69 207 GLN A C 1
ATOM 1590 O O . GLN A 1 207 ? 6.346 -7.032 -17.835 1.00 74.69 207 GLN A O 1
ATOM 1595 N N . ARG A 1 208 ? 8.420 -6.419 -17.234 1.00 75.75 208 ARG A N 1
ATOM 1596 C CA . ARG A 1 208 ? 8.725 -7.682 -16.534 1.00 75.75 208 ARG A CA 1
ATOM 1597 C C . ARG A 1 208 ? 7.824 -7.885 -15.308 1.00 75.75 208 ARG A C 1
ATOM 1599 O O . ARG A 1 208 ? 7.347 -8.997 -15.105 1.00 75.75 208 ARG A O 1
ATOM 1606 N N . LEU A 1 209 ? 7.518 -6.825 -14.548 1.00 81.94 209 LEU A N 1
ATOM 1607 C CA . LEU A 1 209 ? 6.532 -6.874 -13.454 1.00 81.94 209 LEU A CA 1
ATOM 1608 C C . LEU A 1 209 ? 5.124 -7.227 -13.958 1.00 81.94 209 LEU A C 1
ATOM 1610 O O . LEU A 1 209 ? 4.460 -8.066 -13.358 1.00 81.94 209 LEU A O 1
ATOM 1614 N N . LEU A 1 210 ? 4.682 -6.624 -15.068 1.00 79.38 210 LEU A N 1
ATOM 1615 C CA . LEU A 1 210 ? 3.383 -6.908 -15.685 1.00 79.38 210 LEU A CA 1
ATOM 1616 C C . LEU A 1 210 ? 3.280 -8.361 -16.170 1.00 79.38 210 LEU A C 1
ATOM 1618 O O . LEU A 1 210 ? 2.301 -9.036 -15.872 1.00 79.38 210 LEU A O 1
ATOM 1622 N N . LEU A 1 211 ? 4.292 -8.852 -16.892 1.00 75.44 211 LEU A N 1
ATOM 1623 C CA . LEU A 1 211 ? 4.313 -10.219 -17.423 1.00 75.44 211 LEU A CA 1
ATOM 1624 C C . LEU A 1 211 ? 4.384 -11.286 -16.324 1.00 75.44 211 LEU A C 1
ATOM 1626 O O . LEU A 1 211 ? 3.844 -12.377 -16.497 1.00 75.44 211 LEU A O 1
ATOM 1630 N N . ALA A 1 212 ? 5.040 -10.981 -15.203 1.00 78.00 212 ALA A N 1
ATOM 1631 C CA . ALA A 1 212 ? 5.116 -11.876 -14.056 1.00 78.00 212 ALA A CA 1
ATOM 1632 C C . ALA A 1 212 ? 3.858 -11.834 -13.165 1.00 78.00 212 ALA A C 1
ATOM 1634 O O . ALA A 1 212 ? 3.657 -12.772 -12.401 1.00 78.00 212 ALA A O 1
ATOM 1635 N N . ALA A 1 213 ? 3.020 -10.791 -13.248 1.00 81.69 213 ALA A N 1
ATOM 1636 C CA . ALA A 1 213 ? 1.971 -10.489 -12.268 1.00 81.69 213 ALA A CA 1
ATOM 1637 C C . ALA A 1 213 ? 1.036 -11.672 -11.958 1.00 81.69 213 ALA A C 1
ATOM 1639 O O . ALA A 1 213 ? 1.056 -12.172 -10.834 1.00 81.69 213 ALA A O 1
ATOM 1640 N N . ASP A 1 214 ? 0.261 -12.151 -12.941 1.00 80.81 214 ASP A N 1
ATOM 1641 C CA . ASP A 1 214 ? -0.677 -13.272 -12.738 1.00 80.81 214 ASP A CA 1
ATOM 1642 C C . ASP A 1 214 ? 0.051 -14.544 -12.268 1.00 80.81 214 ASP A C 1
ATOM 1644 O O . ASP A 1 214 ? -0.436 -15.280 -11.418 1.00 80.81 214 ASP A O 1
ATOM 1648 N N . ALA A 1 215 ? 1.251 -14.797 -12.792 1.00 75.56 215 ALA A N 1
ATOM 1649 C CA . ALA A 1 215 ? 2.027 -15.994 -12.490 1.00 75.56 215 ALA A CA 1
ATOM 1650 C C . ALA A 1 215 ? 2.618 -16.001 -11.064 1.00 75.56 215 ALA A C 1
ATOM 1652 O O . ALA A 1 215 ? 2.730 -17.061 -10.443 1.00 75.56 215 ALA A O 1
ATOM 1653 N N . VAL A 1 216 ? 2.994 -14.829 -10.547 1.00 81.38 216 VAL A N 1
ATOM 1654 C CA . VAL A 1 216 ? 3.465 -14.630 -9.169 1.00 81.38 216 VAL A CA 1
ATOM 1655 C C . VAL A 1 216 ? 2.297 -14.703 -8.192 1.00 81.38 216 VAL A C 1
ATOM 1657 O O . VAL A 1 216 ? 2.432 -15.337 -7.150 1.00 81.38 216 VAL A O 1
ATOM 1660 N N . ASP A 1 217 ? 1.151 -14.117 -8.533 1.00 86.50 217 ASP A N 1
ATOM 1661 C CA . ASP A 1 217 ? -0.047 -14.142 -7.693 1.00 86.50 217 ASP A CA 1
ATOM 1662 C C . ASP A 1 217 ? -0.636 -15.560 -7.560 1.00 86.50 217 ASP A C 1
ATOM 1664 O O . ASP A 1 217 ? -0.846 -16.039 -6.444 1.00 86.50 217 ASP A O 1
ATOM 1668 N N . GLU A 1 218 ? -0.760 -16.299 -8.668 1.00 82.19 218 GLU A N 1
ATOM 1669 C CA . GLU A 1 218 ? -1.129 -17.723 -8.652 1.00 82.19 218 GLU A CA 1
ATOM 1670 C C . GLU A 1 218 ? -0.129 -18.574 -7.855 1.00 82.19 218 GLU A C 1
ATOM 1672 O O . GLU A 1 218 ? -0.529 -19.480 -7.122 1.00 82.19 218 GLU A O 1
ATOM 1677 N N . ARG A 1 219 ? 1.180 -18.278 -7.918 1.00 79.69 219 ARG A N 1
ATOM 1678 C CA . ARG A 1 219 ? 2.155 -18.973 -7.064 1.00 79.69 219 ARG A CA 1
ATOM 1679 C C . ARG A 1 219 ? 1.973 -18.609 -5.589 1.00 79.69 219 ARG A C 1
ATOM 1681 O O . ARG A 1 219 ? 2.003 -19.512 -4.759 1.00 79.69 219 ARG A O 1
ATOM 1688 N N . LEU A 1 220 ? 1.760 -17.335 -5.258 1.00 85.75 220 LEU A N 1
ATOM 1689 C CA . LEU A 1 220 ? 1.538 -16.868 -3.886 1.00 85.75 220 LEU A CA 1
ATOM 1690 C C . LEU A 1 220 ? 0.299 -17.512 -3.250 1.00 85.75 220 LEU A C 1
ATOM 1692 O O . LEU A 1 220 ? 0.337 -17.807 -2.061 1.00 85.75 220 LEU A O 1
ATOM 1696 N N . LYS A 1 221 ? -0.755 -17.807 -4.019 1.00 86.25 221 LYS A N 1
ATOM 1697 C CA . LYS A 1 221 ? -1.937 -18.566 -3.559 1.00 86.25 221 LYS A CA 1
ATOM 1698 C C . LYS A 1 221 ? -1.631 -20.031 -3.190 1.00 86.25 221 LYS A C 1
ATOM 1700 O O . LYS A 1 221 ? -2.379 -20.631 -2.423 1.00 86.25 221 LYS A O 1
ATOM 1705 N N . LEU A 1 222 ? -0.534 -20.601 -3.703 1.00 82.19 222 LEU A N 1
ATOM 1706 C CA . LEU A 1 222 ? -0.070 -21.970 -3.416 1.00 82.19 222 LEU A CA 1
ATOM 1707 C C . LEU A 1 222 ? 0.992 -22.052 -2.305 1.00 82.19 222 LEU A C 1
ATOM 1709 O O . LEU A 1 222 ? 1.331 -23.152 -1.866 1.00 82.19 222 LEU A O 1
ATOM 1713 N N . GLU A 1 223 ? 1.554 -20.920 -1.882 1.00 86.56 223 GLU A N 1
ATOM 1714 C CA . GLU A 1 223 ? 2.467 -20.843 -0.736 1.00 86.56 223 GLU A CA 1
ATOM 1715 C C . GLU A 1 223 ? 1.695 -20.952 0.599 1.00 86.56 223 GLU A C 1
ATOM 1717 O O . GLU A 1 223 ? 0.468 -20.834 0.604 1.00 86.56 223 GLU A O 1
ATOM 1722 N N . PRO A 1 224 ? 2.361 -21.151 1.755 1.00 89.50 224 PRO A N 1
ATOM 1723 C CA . PRO A 1 224 ? 1.713 -21.121 3.068 1.00 89.50 224 PRO A CA 1
ATOM 1724 C C . PRO A 1 224 ? 0.786 -19.908 3.290 1.00 89.50 224 PRO A C 1
ATOM 1726 O O . PRO A 1 224 ? 1.233 -18.758 3.364 1.00 89.50 224 PRO A O 1
ATOM 1729 N N . GLN A 1 225 ? -0.518 -20.188 3.398 1.00 94.25 225 GLN A N 1
ATOM 1730 C CA . GLN A 1 225 ? -1.573 -19.200 3.638 1.00 94.25 225 GLN A CA 1
ATOM 1731 C C . GLN A 1 225 ? -1.888 -19.063 5.131 1.00 94.25 225 GLN A C 1
ATOM 1733 O O . GLN A 1 225 ? -1.854 -20.041 5.880 1.00 94.25 225 GLN A O 1
ATOM 1738 N N . SER A 1 226 ? -2.287 -17.861 5.535 1.00 97.81 226 SER A N 1
ATOM 1739 C CA . SER A 1 226 ? -3.025 -17.608 6.774 1.00 97.81 226 SER A CA 1
ATOM 1740 C C . SER A 1 226 ? -3.921 -16.375 6.583 1.00 97.81 226 SER A C 1
ATOM 1742 O O . SER A 1 226 ? -4.034 -15.863 5.469 1.00 97.81 226 SER A O 1
ATOM 1744 N N . ILE A 1 227 ? -4.563 -15.885 7.642 1.00 98.31 227 ILE A N 1
ATOM 1745 C CA . ILE A 1 227 ? -5.164 -14.547 7.642 1.00 98.31 227 ILE A CA 1
ATOM 1746 C C . ILE A 1 227 ? -4.064 -13.525 7.937 1.00 98.31 227 ILE A C 1
ATOM 1748 O O . ILE A 1 227 ? -3.511 -13.504 9.035 1.00 98.31 227 ILE A O 1
ATOM 1752 N N . CYS A 1 228 ? -3.761 -12.683 6.954 1.00 98.38 228 CYS A N 1
ATOM 1753 C CA . CYS A 1 228 ? -2.858 -11.542 7.086 1.00 98.38 228 CYS A CA 1
ATOM 1754 C C . CYS A 1 228 ? -3.621 -10.305 7.581 1.00 98.38 228 CYS A C 1
ATOM 1756 O O . CYS A 1 228 ? -4.789 -10.134 7.242 1.00 98.38 228 CYS A O 1
ATOM 1758 N N . HIS A 1 229 ? -2.950 -9.414 8.313 1.00 98.38 229 HIS A N 1
ATOM 1759 C CA . HIS A 1 229 ? -3.412 -8.075 8.700 1.00 98.38 229 HIS A CA 1
ATOM 1760 C C . HIS A 1 229 ? -3.742 -7.232 7.462 1.00 98.38 229 HIS A C 1
ATOM 1762 O O . HIS A 1 229 ? -4.726 -6.487 7.448 1.00 98.38 229 HIS A O 1
ATOM 1768 N N . GLY A 1 230 ? -2.929 -7.351 6.410 1.00 94.25 230 GLY A N 1
ATOM 1769 C CA . GLY A 1 230 ? -3.230 -6.846 5.076 1.00 94.25 230 GLY A CA 1
ATOM 1770 C C . GLY A 1 230 ? -2.805 -5.407 4.782 1.00 94.25 230 GLY A C 1
ATOM 1771 O O . GLY A 1 230 ? -2.640 -5.069 3.611 1.00 94.25 230 GLY A O 1
ATOM 1772 N N . ASP A 1 231 ? -2.573 -4.588 5.807 1.00 95.06 231 ASP A N 1
ATOM 1773 C CA . ASP A 1 231 ? -2.036 -3.221 5.710 1.00 95.06 231 ASP A CA 1
ATOM 1774 C C . ASP A 1 231 ? -1.018 -2.971 6.842 1.00 95.06 231 ASP A C 1
ATOM 1776 O O . ASP A 1 231 ? -1.067 -1.986 7.574 1.00 95.06 231 ASP A O 1
ATOM 1780 N N . CYS A 1 232 ? -0.109 -3.931 7.033 1.00 94.38 232 CYS A N 1
ATOM 1781 C CA . CYS A 1 232 ? 0.900 -3.909 8.091 1.00 94.38 232 CYS A CA 1
ATOM 1782 C C . CYS A 1 232 ? 2.023 -2.887 7.800 1.00 94.38 232 CYS A C 1
ATOM 1784 O O . CYS A 1 232 ? 3.054 -3.219 7.212 1.00 94.38 232 CYS A O 1
ATOM 1786 N N . LYS A 1 233 ? 1.807 -1.625 8.189 1.00 92.88 233 LYS A N 1
ATOM 1787 C CA . LYS A 1 233 ? 2.744 -0.492 8.047 1.00 92.88 233 LYS A CA 1
ATOM 1788 C C . LYS A 1 233 ? 2.878 0.296 9.353 1.00 92.88 233 LYS A C 1
ATOM 1790 O O . LYS A 1 233 ? 2.028 0.193 10.228 1.00 92.88 233 LYS A O 1
ATOM 1795 N N . ASP A 1 234 ? 3.910 1.131 9.440 1.00 92.62 234 ASP A N 1
ATOM 1796 C CA . ASP A 1 234 ? 4.205 2.044 10.559 1.00 92.62 234 ASP A CA 1
ATOM 1797 C C . ASP A 1 234 ? 2.991 2.838 11.075 1.00 92.62 234 ASP A C 1
ATOM 1799 O O . ASP A 1 234 ? 2.767 2.900 12.280 1.00 92.62 234 ASP A O 1
ATOM 1803 N N . HIS A 1 235 ? 2.167 3.376 10.174 1.00 90.69 235 HIS A N 1
ATOM 1804 C CA . HIS A 1 235 ? 0.973 4.162 10.518 1.00 90.69 235 HIS A CA 1
ATOM 1805 C C . HIS A 1 235 ? -0.113 3.358 11.260 1.00 90.69 235 HIS A C 1
ATOM 1807 O O . HIS A 1 235 ? -0.943 3.952 11.945 1.00 90.69 235 HIS A O 1
ATOM 1813 N N . ASN A 1 236 ? -0.083 2.027 11.150 1.00 95.06 236 ASN A N 1
ATOM 1814 C CA . ASN A 1 236 ? -1.040 1.102 11.760 1.00 95.06 236 ASN A CA 1
ATOM 1815 C C . ASN A 1 236 ? -0.445 0.421 13.015 1.00 95.06 236 ASN A C 1
ATOM 1817 O O . ASN A 1 236 ? -0.920 -0.624 13.464 1.00 95.06 236 ASN A O 1
ATOM 1821 N N . MET A 1 237 ? 0.627 1.007 13.573 1.00 96.19 237 MET A N 1
ATOM 1822 C CA . MET A 1 237 ? 1.363 0.506 14.733 1.00 96.19 237 MET A CA 1
ATOM 1823 C C . MET A 1 237 ? 1.559 1.583 15.806 1.00 96.19 237 MET A C 1
ATOM 1825 O O . MET A 1 237 ? 1.839 2.749 15.517 1.00 96.19 237 MET A O 1
ATOM 1829 N N . CYS A 1 238 ? 1.522 1.162 17.069 1.00 94.75 238 CYS A N 1
ATOM 1830 C CA . CYS A 1 238 ? 1.981 1.959 18.205 1.00 94.75 238 CYS A CA 1
ATOM 1831 C C . CYS A 1 238 ? 3.029 1.196 19.024 1.00 94.75 238 CYS A C 1
ATOM 1833 O O . CYS A 1 238 ? 3.002 -0.035 19.093 1.00 94.75 238 CYS A O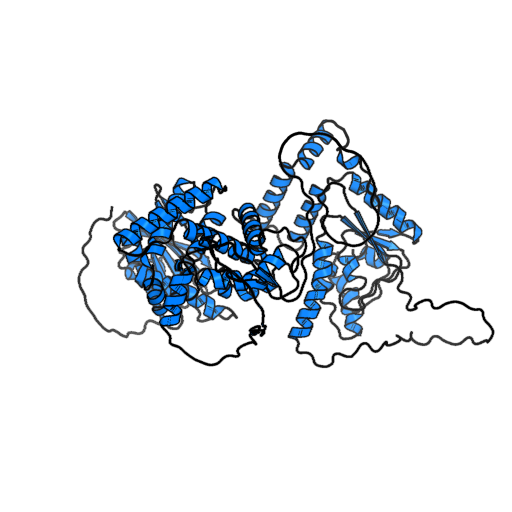 1
ATOM 1835 N N . LEU A 1 239 ? 3.932 1.928 19.677 1.00 93.94 239 LEU A N 1
ATOM 1836 C CA . LEU A 1 239 ? 4.960 1.370 20.558 1.00 93.94 239 LEU A CA 1
ATOM 1837 C C . LEU A 1 239 ? 4.795 1.913 21.982 1.00 93.94 239 LEU A C 1
ATOM 1839 O O . LEU A 1 239 ? 4.713 3.124 22.183 1.00 93.94 239 LEU A O 1
ATOM 1843 N N . HIS A 1 240 ? 4.795 1.021 22.971 1.00 92.25 240 HIS A N 1
ATOM 1844 C CA . HIS A 1 240 ? 4.813 1.366 24.395 1.00 92.25 240 HIS A CA 1
ATOM 1845 C C . HIS A 1 240 ? 5.703 0.372 25.134 1.00 92.25 240 HIS A C 1
ATOM 1847 O O . HIS A 1 240 ? 5.500 -0.832 25.011 1.00 92.25 240 HIS A O 1
ATOM 1853 N N . ASP A 1 241 ? 6.716 0.861 25.849 1.00 88.75 241 ASP A N 1
ATOM 1854 C CA . ASP A 1 241 ? 7.616 0.062 26.695 1.00 88.75 241 ASP A CA 1
ATOM 1855 C C . ASP A 1 241 ? 8.199 -1.188 25.996 1.00 88.75 241 ASP A C 1
ATOM 1857 O O . ASP A 1 241 ? 8.342 -2.262 26.577 1.00 88.75 241 ASP A O 1
ATOM 1861 N N . GLY A 1 242 ? 8.528 -1.056 24.704 1.00 85.50 242 GLY A N 1
ATOM 1862 C CA . GLY A 1 242 ? 9.072 -2.145 23.880 1.00 85.50 242 GLY A CA 1
ATOM 1863 C C . GLY A 1 242 ? 8.037 -3.138 23.329 1.00 85.50 242 GLY A C 1
ATOM 1864 O O . GLY A 1 242 ? 8.422 -4.103 22.666 1.00 85.50 242 GLY A O 1
ATOM 1865 N N . ILE A 1 243 ? 6.742 -2.916 23.569 1.00 91.56 243 ILE A N 1
ATOM 1866 C CA . ILE A 1 243 ? 5.624 -3.729 23.076 1.00 91.56 243 ILE A CA 1
ATOM 1867 C C . ILE A 1 243 ? 4.980 -3.034 21.871 1.00 91.56 243 ILE A C 1
ATOM 1869 O O . ILE A 1 243 ? 4.554 -1.881 21.959 1.00 91.56 243 ILE A O 1
ATOM 1873 N N . ILE A 1 244 ? 4.887 -3.755 20.750 1.00 95.75 244 ILE A N 1
ATOM 1874 C CA . ILE A 1 244 ? 4.163 -3.311 19.553 1.00 95.75 244 ILE A CA 1
ATOM 1875 C C . ILE A 1 244 ? 2.683 -3.667 19.673 1.00 95.75 244 ILE A C 1
ATOM 1877 O O . ILE A 1 244 ? 2.332 -4.830 19.892 1.00 95.75 244 ILE A O 1
ATOM 1881 N N . GLY A 1 245 ? 1.832 -2.661 19.486 1.00 96.50 245 GLY A N 1
ATOM 1882 C CA . GLY A 1 245 ? 0.410 -2.819 19.213 1.00 96.50 245 GLY A CA 1
ATOM 1883 C C . GLY A 1 245 ? 0.096 -2.569 17.740 1.00 96.50 245 GLY A C 1
ATOM 1884 O O . GLY A 1 245 ? 0.705 -1.685 17.139 1.00 96.50 245 GLY A O 1
ATOM 1885 N N . MET A 1 246 ? -0.846 -3.326 17.171 1.00 97.38 246 MET A N 1
ATOM 1886 C CA . MET A 1 246 ? -1.344 -3.128 15.799 1.00 97.38 246 MET A CA 1
ATOM 1887 C C . MET A 1 246 ? -2.867 -2.957 15.768 1.00 97.38 246 MET A C 1
ATOM 1889 O O . MET A 1 246 ? -3.582 -3.460 16.642 1.00 97.38 246 MET A O 1
ATOM 1893 N N . PHE A 1 247 ? -3.355 -2.220 14.773 1.00 96.00 247 PHE A N 1
ATOM 1894 C CA . PHE A 1 247 ? -4.757 -1.833 14.593 1.00 96.00 247 PHE A CA 1
ATOM 1895 C C . PHE A 1 247 ? -5.068 -1.586 13.104 1.00 96.00 247 PHE A C 1
ATOM 1897 O O . PHE A 1 247 ? -4.174 -1.667 12.272 1.00 96.00 247 PHE A O 1
ATOM 1904 N N . ASP A 1 248 ? -6.323 -1.260 12.774 1.00 94.88 248 ASP A N 1
ATOM 1905 C CA . ASP A 1 248 ? -6.806 -1.034 11.396 1.00 94.88 248 ASP A CA 1
ATOM 1906 C C . ASP A 1 248 ? -6.892 -2.327 10.551 1.00 94.88 248 ASP A C 1
ATOM 1908 O O . ASP A 1 248 ? -6.222 -2.518 9.535 1.00 94.88 248 ASP A O 1
ATOM 1912 N N . PHE A 1 249 ? -7.758 -3.255 10.978 1.00 97.12 249 PHE A N 1
ATOM 1913 C CA . PHE A 1 249 ? -7.920 -4.599 10.387 1.00 97.12 249 PHE A CA 1
ATOM 1914 C C . PHE A 1 249 ? -8.803 -4.643 9.120 1.00 97.12 249 PHE A C 1
ATOM 1916 O O . PHE A 1 249 ? -9.368 -5.671 8.755 1.00 97.12 249 PHE A O 1
ATOM 1923 N N . GLN A 1 250 ? -8.896 -3.523 8.403 1.00 94.75 250 GLN A N 1
ATOM 1924 C CA . GLN A 1 250 ? -9.781 -3.316 7.246 1.00 94.75 250 GLN A CA 1
ATOM 1925 C C . GLN A 1 250 ? -9.527 -4.253 6.062 1.00 94.75 250 GLN A C 1
ATOM 1927 O O . GLN A 1 250 ? -10.442 -4.594 5.310 1.00 94.75 250 GLN A O 1
ATOM 1932 N N . TRP A 1 251 ? -8.279 -4.686 5.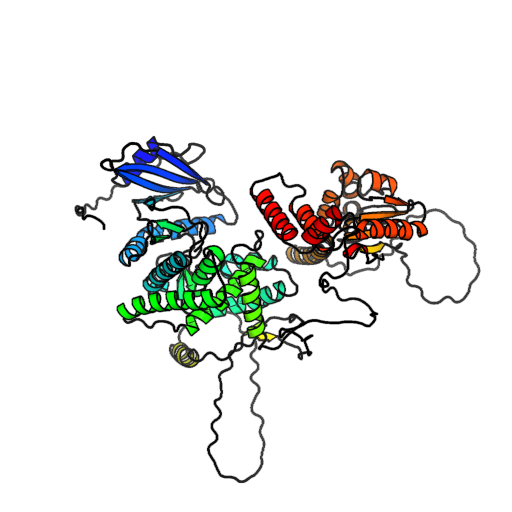903 1.00 95.19 251 TRP A N 1
ATOM 1933 C CA . TRP A 1 251 ? -7.827 -5.545 4.805 1.00 95.19 251 TRP A CA 1
ATOM 1934 C C . TRP A 1 251 ? -7.420 -6.941 5.265 1.00 95.19 251 TRP A C 1
ATOM 1936 O O . TRP A 1 251 ? -6.700 -7.658 4.563 1.00 95.19 251 TRP A O 1
ATOM 1946 N N . THR A 1 252 ? -7.907 -7.323 6.446 1.00 97.38 252 THR A N 1
ATOM 1947 C CA . THR A 1 252 ? -7.615 -8.610 7.056 1.00 97.38 252 THR A CA 1
ATOM 1948 C C . THR A 1 252 ? -8.345 -9.739 6.333 1.00 97.38 252 THR A C 1
ATOM 1950 O O . THR A 1 252 ? -9.560 -9.709 6.136 1.00 97.38 252 THR A O 1
ATOM 1953 N N . GLY A 1 253 ? -7.586 -10.734 5.881 1.00 97.25 253 GLY A N 1
ATOM 1954 C CA . GLY A 1 253 ? -8.101 -11.782 5.005 1.00 97.25 253 GLY A CA 1
ATOM 1955 C C . GLY A 1 253 ? -7.045 -12.794 4.596 1.00 97.25 253 GLY A C 1
ATOM 1956 O O . GLY A 1 253 ? -5.869 -12.652 4.937 1.00 97.25 253 GLY A O 1
ATOM 1957 N N . LYS A 1 254 ? -7.465 -13.826 3.863 1.00 97.56 254 LYS A N 1
ATOM 1958 C CA . LYS A 1 254 ? -6.592 -14.946 3.500 1.00 97.56 254 LYS A CA 1
ATOM 1959 C C . LYS A 1 254 ? -5.554 -14.515 2.466 1.00 97.56 254 LYS A C 1
ATOM 1961 O O . LYS A 1 254 ? -5.902 -13.998 1.407 1.00 97.56 254 LYS A O 1
ATOM 1966 N N . ALA A 1 255 ? -4.280 -14.712 2.785 1.00 97.62 255 ALA A N 1
ATOM 1967 C CA . ALA A 1 255 ? -3.163 -14.428 1.894 1.00 97.62 255 ALA A CA 1
ATOM 1968 C C . ALA A 1 255 ? -1.918 -15.245 2.276 1.00 97.62 255 ALA A C 1
ATOM 1970 O O . ALA A 1 255 ? -1.829 -15.851 3.347 1.00 97.62 255 ALA A O 1
ATOM 1971 N N . CYS A 1 256 ? -0.917 -15.223 1.394 1.00 97.12 256 CYS A N 1
ATOM 1972 C CA . CYS A 1 256 ? 0.415 -15.724 1.703 1.00 97.12 256 CYS A CA 1
ATOM 1973 C C . CYS A 1 256 ? 1.045 -14.894 2.828 1.00 97.12 256 CYS A C 1
ATOM 1975 O O . CYS A 1 256 ? 1.173 -13.675 2.691 1.00 97.12 256 CYS A O 1
ATOM 1977 N N . ILE A 1 257 ? 1.554 -15.559 3.871 1.00 97.56 257 ILE A N 1
ATOM 1978 C CA . ILE A 1 257 ? 2.224 -14.910 5.016 1.00 97.56 257 ILE A CA 1
ATOM 1979 C C . ILE A 1 257 ? 3.378 -13.979 4.617 1.00 97.56 257 ILE A C 1
ATOM 1981 O O . ILE A 1 257 ? 3.702 -13.038 5.339 1.00 97.56 257 ILE A O 1
ATOM 1985 N N . GLY A 1 258 ? 3.986 -14.211 3.448 1.00 97.75 258 GLY A N 1
ATOM 1986 C CA . GLY A 1 258 ? 5.027 -13.355 2.889 1.00 97.75 258 GLY A CA 1
ATOM 1987 C C . GLY A 1 258 ? 4.571 -11.917 2.635 1.00 97.75 258 GLY A C 1
ATOM 1988 O O . GLY A 1 258 ? 5.413 -11.025 2.689 1.00 97.75 258 GLY A O 1
ATOM 1989 N N . LYS A 1 259 ? 3.272 -11.673 2.395 1.00 98.25 259 LYS A N 1
ATOM 1990 C CA . LYS A 1 259 ? 2.739 -10.333 2.104 1.00 98.25 259 LYS A CA 1
ATOM 1991 C C . LYS A 1 259 ? 2.873 -9.399 3.305 1.00 98.25 259 LYS A C 1
ATOM 1993 O O . LYS A 1 259 ? 3.514 -8.357 3.185 1.00 98.25 259 LYS A O 1
ATOM 1998 N N . ASP A 1 260 ? 2.377 -9.792 4.474 1.00 98.44 260 ASP A N 1
ATOM 1999 C CA . ASP A 1 260 ? 2.531 -8.979 5.687 1.00 98.44 260 ASP A CA 1
ATOM 2000 C C . ASP A 1 260 ? 4.002 -8.773 6.072 1.00 98.44 260 ASP A C 1
ATOM 2002 O O . ASP A 1 260 ? 4.383 -7.663 6.434 1.00 98.44 260 ASP A O 1
ATOM 2006 N N . ILE A 1 261 ? 4.851 -9.802 5.936 1.00 98.50 261 ILE A N 1
ATOM 2007 C CA . ILE A 1 261 ? 6.293 -9.691 6.218 1.00 98.50 261 ILE A CA 1
ATOM 2008 C C . ILE A 1 261 ? 6.954 -8.685 5.261 1.00 98.50 261 ILE A C 1
ATOM 2010 O O . ILE A 1 261 ? 7.690 -7.805 5.705 1.00 98.50 261 ILE A O 1
ATOM 2014 N N . ALA A 1 262 ? 6.674 -8.784 3.956 1.00 98.12 262 ALA A N 1
ATOM 2015 C CA . ALA A 1 262 ? 7.198 -7.875 2.938 1.00 98.12 262 ALA A CA 1
ATOM 2016 C C . ALA A 1 262 ? 6.760 -6.429 3.187 1.00 98.12 262 ALA A C 1
ATOM 2018 O O . ALA A 1 262 ? 7.590 -5.521 3.154 1.00 98.12 262 ALA A O 1
ATOM 2019 N N . TYR A 1 263 ? 5.479 -6.208 3.479 1.00 97.69 263 TYR A N 1
ATOM 2020 C CA . TYR A 1 263 ? 4.957 -4.865 3.700 1.00 97.69 263 TYR A CA 1
ATOM 2021 C C . TYR A 1 263 ? 5.465 -4.259 5.018 1.00 97.69 263 TYR A C 1
ATOM 2023 O O . TYR A 1 263 ? 5.958 -3.131 5.018 1.00 97.69 263 TYR A O 1
ATOM 2031 N N . CYS A 1 264 ? 5.493 -5.040 6.104 1.00 97.94 264 CYS A N 1
ATOM 2032 C CA . CYS A 1 264 ? 6.056 -4.628 7.390 1.00 97.94 264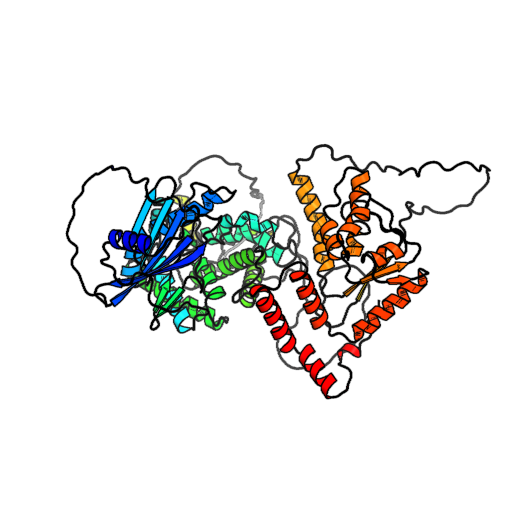 CYS A CA 1
ATOM 2033 C C . CYS A 1 264 ? 7.540 -4.251 7.269 1.00 97.94 264 CYS A C 1
ATOM 2035 O O . CYS A 1 264 ? 7.949 -3.184 7.730 1.00 97.94 264 CYS A O 1
ATOM 2037 N N . LEU A 1 265 ? 8.362 -5.090 6.628 1.00 98.00 265 LEU A N 1
ATOM 2038 C CA . LEU A 1 265 ? 9.793 -4.814 6.488 1.00 98.00 265 LEU A CA 1
ATOM 2039 C C . LEU A 1 265 ? 10.070 -3.625 5.565 1.00 98.00 265 LEU A C 1
ATOM 2041 O O . LEU A 1 265 ? 10.874 -2.770 5.923 1.00 98.00 265 LEU A O 1
ATOM 2045 N N . ILE A 1 266 ? 9.390 -3.508 4.421 1.00 96.44 266 ILE A N 1
ATOM 2046 C CA . ILE A 1 266 ? 9.605 -2.380 3.503 1.00 96.44 266 ILE A CA 1
ATOM 2047 C C . ILE A 1 266 ? 9.077 -1.061 4.079 1.00 96.44 266 ILE A C 1
ATOM 2049 O O . ILE A 1 266 ? 9.742 -0.031 3.936 1.00 96.44 266 ILE A O 1
ATOM 2053 N N . CYS A 1 267 ? 7.901 -1.057 4.710 1.00 94.69 267 CYS A N 1
ATOM 2054 C CA . CYS A 1 267 ? 7.237 0.175 5.134 1.00 94.69 267 CYS A CA 1
ATOM 2055 C C . CYS A 1 267 ? 7.543 0.577 6.581 1.00 94.69 267 CYS A C 1
ATOM 2057 O O . CYS A 1 267 ? 7.694 1.774 6.821 1.00 94.69 267 CYS A O 1
ATOM 2059 N N . ALA A 1 268 ? 7.682 -0.354 7.529 1.00 94.31 268 ALA A N 1
ATOM 2060 C CA . ALA A 1 268 ? 7.807 -0.021 8.952 1.00 94.31 268 ALA A CA 1
ATOM 2061 C C . ALA A 1 268 ? 9.242 -0.054 9.509 1.00 94.31 268 ALA A C 1
ATOM 2063 O O . ALA A 1 268 ? 9.545 0.735 10.408 1.00 94.31 268 ALA A O 1
ATOM 2064 N N . SER A 1 269 ? 10.147 -0.901 9.000 1.00 94.81 269 SER A N 1
ATOM 2065 C CA . SER A 1 269 ? 11.502 -0.999 9.573 1.00 94.81 269 SER A CA 1
ATOM 2066 C C . SER A 1 269 ? 12.328 0.279 9.351 1.00 94.81 269 SER A C 1
ATOM 2068 O O . SER A 1 269 ? 12.254 0.922 8.300 1.00 94.81 269 SER A O 1
ATOM 2070 N N . GLY A 1 270 ? 13.147 0.663 10.333 1.00 88.44 270 GLY A N 1
ATOM 2071 C CA . GLY A 1 270 ? 14.108 1.766 10.200 1.00 88.44 270 GLY A CA 1
ATOM 2072 C C . GLY A 1 270 ? 15.374 1.392 9.426 1.00 88.44 270 GLY A C 1
ATOM 2073 O O . GLY A 1 270 ? 15.980 2.251 8.791 1.00 88.44 270 GLY A O 1
ATOM 2074 N N . GLN A 1 271 ? 15.742 0.109 9.433 1.00 86.19 271 GLN A N 1
ATOM 2075 C CA . GLN A 1 271 ? 16.917 -0.440 8.757 1.00 86.19 271 GLN A CA 1
ATOM 2076 C C . GLN A 1 271 ? 16.547 -1.749 8.053 1.00 86.19 271 GLN A C 1
ATOM 2078 O O . GLN A 1 271 ? 15.859 -2.597 8.630 1.00 86.19 271 GLN A O 1
ATOM 2083 N N . LEU A 1 272 ? 17.018 -1.909 6.813 1.00 90.12 272 LEU A N 1
ATOM 2084 C CA . LEU A 1 272 ? 16.843 -3.130 6.034 1.00 90.12 272 LEU A CA 1
ATOM 2085 C C . LEU A 1 272 ? 18.025 -3.342 5.072 1.00 90.12 272 LEU A C 1
ATOM 2087 O O . LEU A 1 272 ? 18.087 -2.750 3.995 1.00 90.12 272 LEU A O 1
ATOM 2091 N N . SER A 1 273 ? 18.974 -4.180 5.478 1.00 86.38 273 SER A N 1
ATOM 2092 C CA . SER A 1 273 ? 19.993 -4.791 4.618 1.00 86.38 273 SER A CA 1
ATOM 2093 C C . SER A 1 273 ? 19.720 -6.287 4.437 1.00 86.38 273 SER A C 1
ATOM 2095 O O . SER A 1 273 ? 18.940 -6.875 5.182 1.00 86.38 273 SER A O 1
ATOM 2097 N N . SER A 1 274 ? 20.410 -6.947 3.504 1.00 76.44 274 SER A N 1
ATOM 2098 C CA . SER A 1 274 ? 20.257 -8.396 3.288 1.00 76.44 274 SER A CA 1
ATOM 2099 C C . SER A 1 274 ? 20.652 -9.256 4.502 1.00 76.44 274 SER A C 1
ATOM 2101 O O . SER A 1 274 ? 20.157 -10.373 4.639 1.00 76.44 274 SER A O 1
ATOM 2103 N N . ALA A 1 275 ? 21.513 -8.750 5.395 1.00 79.31 275 ALA A N 1
ATOM 2104 C CA . ALA A 1 275 ? 21.812 -9.414 6.667 1.00 79.31 275 ALA A CA 1
ATOM 2105 C C . ALA A 1 275 ? 20.651 -9.263 7.665 1.00 79.31 275 ALA A C 1
ATOM 2107 O O . ALA A 1 275 ? 20.278 -10.230 8.331 1.00 79.31 275 ALA A O 1
ATOM 2108 N N . ASP A 1 276 ? 20.039 -8.075 7.712 1.00 87.75 276 ASP A N 1
ATOM 2109 C CA . ASP A 1 276 ? 18.865 -7.811 8.549 1.00 87.75 276 ASP A CA 1
ATOM 2110 C C . ASP A 1 276 ? 17.664 -8.648 8.080 1.00 87.75 276 ASP A C 1
ATOM 2112 O O . ASP A 1 276 ? 17.008 -9.283 8.899 1.00 87.75 276 ASP A O 1
ATOM 2116 N N . GLU A 1 277 ? 17.417 -8.734 6.765 1.00 91.38 277 GLU A N 1
ATOM 2117 C CA . GLU A 1 277 ? 16.365 -9.578 6.174 1.00 91.38 277 GLU A CA 1
ATOM 2118 C C . GLU A 1 277 ? 16.466 -11.039 6.635 1.00 91.38 277 GLU A C 1
ATOM 2120 O O . GLU A 1 277 ? 15.479 -11.608 7.100 1.00 91.38 277 GLU A O 1
ATOM 2125 N N . ALA A 1 278 ? 17.656 -11.644 6.557 1.00 90.19 278 ALA A N 1
ATOM 2126 C CA . ALA A 1 278 ? 17.866 -13.022 6.998 1.00 90.19 278 ALA A CA 1
ATOM 2127 C C . ALA A 1 278 ? 17.587 -13.199 8.504 1.00 90.19 278 ALA A C 1
ATOM 2129 O O . ALA A 1 278 ? 16.939 -14.172 8.899 1.00 90.19 278 ALA A O 1
ATOM 2130 N N . SER A 1 279 ? 18.019 -12.241 9.333 1.00 96.19 279 SER A N 1
ATOM 2131 C CA . SER A 1 279 ? 17.756 -12.239 10.778 1.00 96.19 279 SER A CA 1
ATOM 2132 C C . SER A 1 279 ? 16.261 -12.111 11.088 1.00 96.19 279 SER A C 1
ATOM 2134 O O . SER A 1 279 ? 15.712 -12.906 11.849 1.00 96.19 279 SER A O 1
ATOM 2136 N N . TYR A 1 280 ? 15.574 -11.161 10.452 1.00 98.19 280 TYR A N 1
ATOM 2137 C CA . TYR A 1 280 ? 14.144 -10.916 10.632 1.00 98.19 280 TYR A CA 1
ATOM 2138 C C . TYR A 1 280 ? 13.284 -12.112 10.203 1.00 98.19 280 TYR A C 1
ATOM 2140 O O . TYR A 1 280 ? 12.365 -12.505 10.928 1.00 98.19 280 TYR A O 1
ATOM 2148 N N . LEU A 1 281 ? 13.600 -12.747 9.068 1.00 97.88 281 LEU A N 1
ATOM 2149 C CA . LEU A 1 281 ? 12.912 -13.965 8.628 1.00 97.88 281 LEU A CA 1
ATOM 2150 C C . LEU A 1 281 ? 13.132 -15.125 9.609 1.00 97.88 281 LEU A C 1
ATOM 2152 O O . LEU A 1 281 ? 12.191 -15.874 9.874 1.00 97.88 281 LEU A O 1
ATOM 2156 N N . ALA A 1 282 ? 14.328 -15.249 10.196 1.00 97.75 282 ALA A N 1
ATOM 2157 C CA . ALA A 1 282 ? 14.608 -16.238 11.234 1.00 97.75 282 ALA A CA 1
ATOM 2158 C C . ALA A 1 282 ? 13.844 -15.957 12.544 1.00 97.75 282 ALA A C 1
ATOM 2160 O O . ALA A 1 282 ? 13.280 -16.892 13.119 1.00 97.75 282 ALA A O 1
ATOM 2161 N N . THR A 1 283 ? 13.748 -14.694 12.992 1.00 98.31 283 THR A N 1
ATOM 2162 C CA . THR A 1 283 ? 12.902 -14.301 14.138 1.00 98.31 283 THR A CA 1
ATOM 2163 C C . THR A 1 283 ? 11.442 -14.669 13.892 1.00 98.31 283 THR A C 1
ATOM 2165 O O . THR A 1 283 ? 10.841 -15.352 14.723 1.00 98.31 283 THR A O 1
ATOM 2168 N N . TYR A 1 284 ? 10.886 -14.262 12.747 1.00 98.75 284 TYR A N 1
ATOM 2169 C CA . TYR A 1 284 ? 9.504 -14.561 12.372 1.00 98.75 284 TYR A CA 1
ATOM 2170 C C . TYR A 1 284 ? 9.242 -16.076 12.322 1.00 98.75 284 TYR A C 1
ATOM 2172 O O . TYR A 1 284 ? 8.301 -16.568 12.943 1.00 98.75 284 TYR A O 1
ATOM 2180 N N . HIS A 1 285 ? 10.094 -16.828 11.613 1.00 98.62 285 HIS A N 1
ATOM 2181 C CA . HIS A 1 285 ? 9.960 -18.277 11.452 1.00 98.62 285 HIS A CA 1
ATOM 2182 C C . HIS A 1 285 ? 10.007 -19.004 12.797 1.00 98.62 285 HIS A C 1
ATOM 2184 O O . HIS A 1 285 ? 9.177 -19.878 13.040 1.00 98.62 285 HIS A O 1
ATOM 2190 N N . ARG A 1 286 ? 10.941 -18.636 13.685 1.00 98.56 286 ARG A N 1
ATOM 2191 C CA . ARG A 1 286 ? 11.025 -19.187 15.044 1.00 98.56 286 ARG A CA 1
ATOM 2192 C C . ARG A 1 286 ? 9.731 -18.943 15.823 1.00 98.56 286 ARG A C 1
ATOM 2194 O O . ARG A 1 286 ? 9.135 -19.905 16.296 1.00 98.56 286 ARG A O 1
ATOM 2201 N N . ALA A 1 287 ? 9.262 -17.696 15.879 1.00 98.00 287 ALA A N 1
ATOM 2202 C CA . ALA A 1 287 ? 8.046 -17.338 16.607 1.00 98.00 287 ALA A CA 1
ATOM 2203 C C . ALA A 1 287 ? 6.800 -18.068 16.070 1.00 98.00 287 ALA A C 1
ATOM 2205 O O . ALA A 1 287 ? 5.985 -18.555 16.850 1.00 98.00 287 ALA A O 1
ATOM 2206 N N . LEU A 1 288 ? 6.670 -18.201 14.744 1.00 98.19 288 LEU A N 1
ATOM 2207 C CA . LEU A 1 288 ? 5.584 -18.966 14.125 1.00 98.19 288 LEU A CA 1
ATOM 2208 C C . LEU A 1 288 ? 5.697 -20.458 14.472 1.00 98.19 288 LEU A C 1
ATOM 2210 O O . LEU A 1 288 ? 4.714 -21.077 14.871 1.00 98.19 288 LEU A O 1
ATOM 2214 N N . SER A 1 289 ? 6.897 -21.030 14.352 1.00 98.06 289 SER A N 1
ATOM 2215 C CA . SER A 1 289 ? 7.143 -22.458 14.585 1.00 98.06 289 SER A CA 1
ATOM 2216 C C . SER A 1 289 ? 6.878 -22.863 16.032 1.00 98.06 289 SER A C 1
ATOM 2218 O O . SER A 1 289 ? 6.306 -23.922 16.271 1.00 98.06 289 SER A O 1
ATOM 2220 N N . GLU A 1 290 ? 7.239 -22.015 16.997 1.00 96.94 290 GLU A N 1
ATOM 2221 C CA . GLU A 1 290 ? 6.931 -22.211 18.417 1.00 96.94 290 GLU A CA 1
ATOM 2222 C C . GLU A 1 290 ? 5.412 -22.267 18.653 1.00 96.94 290 GLU A C 1
ATOM 2224 O O . GLU A 1 290 ? 4.924 -23.216 19.267 1.00 96.94 290 GLU A O 1
ATOM 2229 N N . GLN A 1 291 ? 4.647 -21.314 18.105 1.00 95.62 291 GLN A N 1
ATOM 2230 C CA . GLN A 1 291 ? 3.183 -21.275 18.241 1.00 95.62 291 GLN A CA 1
ATOM 2231 C C . GLN A 1 291 ? 2.485 -22.476 17.578 1.00 95.62 291 GLN A C 1
ATOM 2233 O O . GLN A 1 291 ? 1.543 -23.033 18.142 1.00 95.62 291 GLN A O 1
ATOM 2238 N N . LEU A 1 292 ? 2.942 -22.893 16.394 1.00 96.31 292 LEU A N 1
ATOM 2239 C CA . LEU A 1 292 ? 2.384 -24.050 15.683 1.00 96.31 292 LEU A CA 1
ATOM 2240 C C . LEU A 1 292 ? 2.762 -25.375 16.360 1.00 96.31 292 LEU A C 1
ATOM 2242 O O . LEU A 1 292 ? 1.915 -26.254 16.492 1.00 96.31 292 LEU A O 1
ATOM 2246 N N . SER A 1 293 ? 3.985 -25.491 16.884 1.00 95.81 293 SER A N 1
ATOM 2247 C CA . SER A 1 293 ? 4.440 -26.656 17.654 1.00 95.81 293 SER A CA 1
ATOM 2248 C C . SER A 1 293 ? 3.604 -26.868 18.922 1.00 95.81 293 SER A C 1
ATOM 2250 O O . SER A 1 293 ? 3.138 -27.980 19.172 1.00 95.81 293 SER A O 1
ATOM 2252 N N . MET A 1 294 ? 3.289 -25.795 19.665 1.00 93.19 294 MET A N 1
ATOM 2253 C CA . MET A 1 294 ? 2.370 -25.852 20.819 1.00 93.19 294 MET A CA 1
ATOM 2254 C C . MET A 1 294 ? 0.962 -26.354 20.447 1.00 93.19 294 MET A C 1
ATOM 2256 O O . MET A 1 294 ? 0.273 -26.927 21.290 1.00 93.19 294 MET A O 1
ATOM 2260 N N . ARG A 1 295 ? 0.538 -26.161 19.191 1.00 92.31 295 ARG A N 1
ATOM 2261 C CA . ARG A 1 295 ? -0.743 -26.629 18.634 1.00 92.31 295 ARG A CA 1
ATOM 2262 C C . ARG A 1 295 ? -0.647 -27.976 17.900 1.00 92.31 295 ARG A C 1
ATOM 2264 O O . ARG A 1 295 ? -1.667 -28.464 17.424 1.00 92.31 295 ARG A O 1
ATOM 2271 N N . GLN A 1 296 ? 0.540 -28.588 17.837 1.00 93.75 296 GLN A N 1
ATOM 2272 C CA . GLN A 1 296 ? 0.840 -29.807 17.065 1.00 93.75 296 GLN A CA 1
ATOM 2273 C C . GLN A 1 296 ? 0.577 -29.658 15.551 1.00 93.75 296 GLN A C 1
ATOM 2275 O O . GLN A 1 296 ? 0.235 -30.616 14.856 1.00 93.75 296 GLN A O 1
ATOM 2280 N N . GLU A 1 297 ? 0.750 -28.445 15.025 1.00 92.81 297 GLU A N 1
ATOM 2281 C CA . GLU A 1 297 ? 0.520 -28.102 13.622 1.00 92.81 297 GLU A CA 1
ATOM 2282 C C . GLU A 1 297 ? 1.837 -28.036 12.831 1.00 92.81 297 GLU A C 1
ATOM 2284 O O . GLU A 1 297 ? 2.861 -27.598 13.362 1.00 92.81 297 GLU A O 1
ATOM 2289 N N . PRO A 1 298 ? 1.847 -28.444 11.547 1.00 89.81 298 PRO A N 1
ATOM 2290 C CA . PRO A 1 298 ? 3.052 -28.399 10.732 1.00 89.81 298 PRO A CA 1
ATOM 2291 C C . PRO A 1 298 ? 3.444 -26.945 10.438 1.00 89.81 298 PRO A C 1
ATOM 2293 O O . PRO A 1 298 ? 2.706 -26.207 9.775 1.00 89.81 298 PRO A O 1
ATOM 2296 N N . ALA A 1 299 ? 4.625 -26.555 10.918 1.00 91.81 299 ALA A N 1
ATOM 2297 C CA . ALA A 1 299 ? 5.252 -25.275 10.616 1.00 91.81 299 ALA A CA 1
ATOM 2298 C C . ALA A 1 299 ? 5.906 -25.281 9.217 1.00 91.81 299 ALA A C 1
ATOM 2300 O O . ALA A 1 299 ? 6.399 -26.325 8.778 1.00 91.81 299 ALA A O 1
ATOM 2301 N N . PRO A 1 300 ? 5.931 -24.136 8.507 1.00 92.56 300 PRO A N 1
ATOM 2302 C CA . PRO A 1 300 ? 6.677 -24.003 7.260 1.00 92.56 300 PRO A CA 1
ATOM 2303 C C . PRO A 1 300 ? 8.178 -23.929 7.562 1.00 92.56 300 PRO A C 1
ATOM 2305 O O . PRO A 1 300 ? 8.572 -23.406 8.601 1.00 92.56 300 PRO A O 1
ATOM 2308 N N . THR A 1 301 ? 9.032 -24.381 6.645 1.00 92.25 301 THR A N 1
ATOM 2309 C CA . THR A 1 301 ? 10.486 -24.216 6.808 1.00 92.25 301 THR A CA 1
ATOM 2310 C C . THR A 1 301 ? 10.906 -22.754 6.619 1.00 92.25 301 THR A C 1
ATOM 2312 O O . THR A 1 301 ? 10.239 -21.979 5.926 1.00 92.25 301 THR A O 1
ATOM 2315 N N . LEU A 1 302 ? 12.062 -22.365 7.168 1.00 92.38 302 LEU A N 1
ATOM 2316 C CA . LEU A 1 302 ? 12.636 -21.029 6.952 1.00 92.38 302 LEU A CA 1
ATOM 2317 C C . LEU A 1 302 ? 12.851 -20.729 5.458 1.00 92.38 302 LEU A C 1
ATOM 2319 O O . LEU A 1 302 ? 12.672 -19.595 5.021 1.00 92.38 302 LEU A O 1
ATOM 2323 N N . GLU A 1 303 ? 13.170 -21.749 4.658 1.00 86.06 303 GLU A N 1
ATOM 2324 C CA . GLU A 1 303 ? 13.289 -21.625 3.205 1.00 86.06 303 GLU A CA 1
ATOM 2325 C C . GLU A 1 303 ? 11.941 -21.324 2.534 1.00 86.06 303 GLU A C 1
ATOM 2327 O O . GLU A 1 303 ? 11.870 -20.428 1.691 1.00 86.06 303 GLU A O 1
ATOM 2332 N N . GLN A 1 304 ? 10.857 -21.991 2.951 1.00 84.69 304 GLN A N 1
ATOM 2333 C CA . GLN A 1 304 ? 9.500 -21.682 2.484 1.00 84.69 304 GLN A CA 1
ATOM 2334 C C . GLN A 1 304 ? 9.089 -20.257 2.874 1.00 84.69 304 GLN A C 1
ATOM 2336 O O . GLN A 1 304 ? 8.583 -19.517 2.033 1.00 84.69 304 GLN A O 1
ATOM 2341 N N . VAL A 1 305 ? 9.372 -19.822 4.108 1.00 91.00 305 VAL A N 1
ATOM 2342 C CA . VAL A 1 305 ? 9.138 -18.435 4.556 1.00 91.00 305 VAL A CA 1
ATOM 2343 C C . VAL A 1 305 ? 9.931 -17.434 3.698 1.00 91.00 305 VAL A C 1
ATOM 2345 O O . VAL A 1 305 ? 9.379 -16.427 3.251 1.00 91.00 305 VAL A O 1
ATOM 2348 N N . ALA A 1 306 ? 11.198 -17.722 3.390 1.00 89.56 306 ALA A N 1
ATOM 2349 C CA . ALA A 1 306 ? 12.027 -16.885 2.521 1.00 89.56 306 ALA A CA 1
ATOM 2350 C C . ALA A 1 306 ? 11.579 -16.901 1.044 1.00 89.56 306 ALA A C 1
ATOM 2352 O O . ALA A 1 306 ? 11.801 -15.926 0.322 1.00 89.56 306 ALA A O 1
ATOM 2353 N N . ALA A 1 307 ? 10.956 -17.981 0.562 1.00 83.00 307 ALA A N 1
ATOM 2354 C CA . ALA A 1 307 ? 10.321 -18.032 -0.757 1.00 83.00 307 ALA A CA 1
ATOM 2355 C C . ALA A 1 307 ? 9.051 -17.162 -0.796 1.00 83.00 307 ALA A C 1
ATOM 2357 O O . ALA A 1 307 ? 8.933 -16.306 -1.676 1.00 83.00 307 ALA A O 1
ATOM 2358 N N . CYS A 1 308 ? 8.177 -17.292 0.213 1.00 91.00 308 CYS A N 1
ATOM 2359 C CA . CYS A 1 308 ? 6.992 -16.448 0.405 1.00 91.00 308 CYS A CA 1
ATOM 2360 C C . CYS A 1 308 ? 7.357 -14.959 0.378 1.00 91.00 308 CYS A C 1
ATOM 2362 O O . CYS A 1 308 ? 6.776 -14.186 -0.381 1.00 91.00 308 CYS A O 1
ATOM 2364 N N . TYR A 1 309 ? 8.346 -14.564 1.187 1.00 96.00 309 TYR A N 1
ATOM 2365 C CA . TYR A 1 309 ? 8.827 -13.186 1.285 1.00 96.00 309 TYR A CA 1
ATOM 2366 C C . TYR A 1 309 ? 9.354 -12.656 -0.056 1.00 96.00 309 TYR A C 1
ATOM 2368 O O . TYR A 1 309 ? 8.941 -11.587 -0.498 1.00 96.00 309 TYR A O 1
ATOM 2376 N N . ARG A 1 310 ? 10.208 -13.416 -0.757 1.00 90.75 310 ARG A N 1
ATOM 2377 C CA . ARG A 1 310 ? 10.772 -12.995 -2.053 1.00 90.75 310 ARG A CA 1
ATOM 2378 C C . ARG A 1 310 ? 9.703 -12.820 -3.136 1.00 90.75 310 ARG A C 1
ATOM 2380 O O . ARG A 1 310 ? 9.744 -11.836 -3.871 1.00 90.75 310 ARG A O 1
ATOM 2387 N N . LEU A 1 311 ? 8.727 -13.724 -3.217 1.00 86.88 311 LEU A N 1
ATOM 2388 C CA . LEU A 1 311 ? 7.598 -13.583 -4.145 1.00 86.88 311 LEU A CA 1
ATOM 2389 C C . LEU A 1 311 ? 6.693 -12.400 -3.769 1.00 86.88 311 LEU A C 1
ATOM 2391 O O . LEU A 1 311 ? 6.275 -11.645 -4.645 1.00 86.88 311 LEU A O 1
ATOM 2395 N N . ALA A 1 312 ? 6.448 -12.189 -2.475 1.00 96.69 312 ALA A N 1
ATOM 2396 C CA . ALA A 1 312 ? 5.669 -11.059 -1.984 1.00 96.69 312 ALA A CA 1
ATOM 2397 C C . ALA A 1 312 ? 6.356 -9.707 -2.237 1.00 96.69 312 ALA A C 1
ATOM 2399 O O . ALA A 1 312 ? 5.673 -8.748 -2.579 1.00 96.69 312 ALA A O 1
ATOM 2400 N N . LEU A 1 313 ? 7.691 -9.621 -2.161 1.00 95.88 313 LEU A N 1
ATOM 2401 C CA . LEU A 1 313 ? 8.440 -8.433 -2.593 1.00 95.88 313 LEU A CA 1
ATOM 2402 C C . LEU A 1 313 ? 8.251 -8.149 -4.090 1.00 95.88 313 LEU A C 1
ATOM 2404 O O . LEU A 1 313 ? 8.159 -6.989 -4.483 1.00 95.88 313 LEU A O 1
ATOM 2408 N N . LEU A 1 314 ? 8.171 -9.176 -4.940 1.00 93.12 314 LEU A N 1
ATOM 2409 C CA . LEU A 1 314 ? 7.925 -8.979 -6.370 1.00 93.12 314 LEU A CA 1
ATOM 2410 C C . LEU A 1 314 ? 6.497 -8.469 -6.642 1.00 93.12 314 LEU A C 1
ATOM 2412 O O . LEU A 1 314 ? 6.321 -7.525 -7.414 1.00 93.12 314 LEU A O 1
ATOM 2416 N N . ASP A 1 315 ? 5.495 -9.029 -5.961 1.00 95.38 315 ASP A N 1
ATOM 2417 C CA . ASP A 1 315 ? 4.099 -8.570 -6.029 1.00 95.38 315 ASP A CA 1
ATOM 2418 C C . ASP A 1 315 ? 3.921 -7.148 -5.447 1.00 95.38 315 ASP A C 1
ATOM 2420 O O . ASP A 1 315 ? 3.226 -6.308 -6.022 1.00 95.38 315 ASP A O 1
ATOM 2424 N N . LEU A 1 316 ? 4.636 -6.822 -4.366 1.00 96.19 316 LEU A N 1
ATOM 2425 C CA . LEU A 1 316 ? 4.652 -5.483 -3.776 1.00 96.19 316 LEU A CA 1
ATOM 2426 C C . LEU A 1 316 ? 5.345 -4.463 -4.692 1.00 96.19 316 LEU A C 1
ATOM 2428 O O . LEU A 1 316 ? 4.888 -3.327 -4.820 1.00 96.19 316 LEU A O 1
ATOM 2432 N N . ALA A 1 317 ? 6.424 -4.861 -5.372 1.00 94.25 317 ALA A N 1
ATOM 2433 C CA . ALA A 1 317 ? 7.105 -4.027 -6.359 1.00 94.25 317 ALA A CA 1
ATOM 2434 C C . ALA A 1 317 ? 6.235 -3.769 -7.597 1.00 94.25 317 ALA A C 1
ATOM 2436 O O . ALA A 1 317 ? 6.226 -2.644 -8.096 1.00 94.25 317 ALA A O 1
ATOM 2437 N N . ARG A 1 318 ? 5.474 -4.771 -8.066 1.00 93.88 318 ARG A N 1
ATOM 2438 C CA . ARG A 1 318 ? 4.425 -4.597 -9.087 1.00 93.88 318 ARG A CA 1
ATOM 2439 C C . ARG A 1 318 ? 3.419 -3.549 -8.622 1.00 93.88 318 ARG A C 1
ATOM 2441 O O . ARG A 1 318 ? 3.135 -2.612 -9.362 1.00 93.88 318 ARG A O 1
ATOM 2448 N N . TRP A 1 319 ? 2.899 -3.687 -7.407 1.00 93.75 319 TRP A N 1
ATOM 2449 C CA . TRP A 1 319 ? 1.903 -2.763 -6.887 1.00 93.75 319 TRP A CA 1
ATOM 2450 C C . TRP A 1 319 ? 2.427 -1.320 -6.773 1.00 93.75 319 TRP A C 1
ATOM 2452 O O . TRP A 1 319 ? 1.853 -0.420 -7.383 1.00 93.75 319 TRP A O 1
ATOM 2462 N N . MET A 1 320 ? 3.567 -1.091 -6.108 1.00 92.25 320 MET A N 1
ATOM 2463 C CA . MET A 1 320 ? 4.171 0.251 -6.005 1.00 92.25 320 MET A CA 1
ATOM 2464 C C . MET A 1 320 ? 4.546 0.849 -7.374 1.00 92.25 320 MET A C 1
ATOM 2466 O O . MET A 1 320 ? 4.458 2.059 -7.566 1.00 92.25 320 MET A O 1
ATOM 2470 N N . ALA A 1 321 ? 4.918 0.027 -8.362 1.00 88.00 321 ALA A N 1
ATOM 2471 C CA . ALA A 1 321 ? 5.204 0.498 -9.718 1.00 88.00 321 ALA A CA 1
ATOM 2472 C C . ALA A 1 321 ? 3.958 0.983 -10.488 1.00 88.00 321 ALA A C 1
ATOM 2474 O O . ALA A 1 321 ? 4.095 1.851 -11.350 1.00 88.00 321 ALA A O 1
ATOM 2475 N N . GLY A 1 322 ? 2.772 0.427 -10.206 1.00 82.00 322 GLY A N 1
ATOM 2476 C CA . GLY A 1 322 ? 1.484 0.856 -10.776 1.00 82.00 322 GLY A CA 1
ATOM 2477 C C . GLY A 1 322 ? 0.735 1.896 -9.927 1.00 82.00 322 GLY A C 1
ATOM 2478 O O . GLY A 1 322 ? -0.287 2.438 -10.359 1.00 82.00 322 GLY A O 1
ATOM 2479 N N . CYS A 1 323 ? 1.232 2.184 -8.723 1.00 80.50 323 CYS A N 1
ATOM 2480 C CA . CYS A 1 323 ? 0.622 3.102 -7.771 1.00 80.50 323 CYS A CA 1
ATOM 2481 C C . CYS A 1 323 ? 0.944 4.573 -8.118 1.00 80.50 323 CYS A C 1
ATOM 2483 O O . CYS A 1 323 ? 2.117 4.910 -8.307 1.00 80.50 323 CYS A O 1
ATOM 2485 N N . PRO A 1 324 ? -0.041 5.497 -8.144 1.00 69.81 324 PRO A N 1
ATOM 2486 C CA . PRO A 1 324 ? 0.210 6.913 -8.438 1.00 69.81 324 PRO A CA 1
ATOM 2487 C C . PRO A 1 324 ? 1.094 7.616 -7.393 1.00 69.81 324 PRO A C 1
ATOM 2489 O O . PRO A 1 324 ? 1.726 8.619 -7.716 1.00 69.81 324 PRO A O 1
ATOM 2492 N N . TYR A 1 325 ? 1.184 7.083 -6.168 1.00 69.06 325 TYR A N 1
ATOM 2493 C CA . TYR A 1 325 ? 2.067 7.592 -5.109 1.00 69.06 325 TYR A CA 1
ATOM 2494 C C . TYR A 1 325 ? 3.534 7.135 -5.260 1.00 69.06 325 TYR A C 1
ATOM 2496 O O . TYR A 1 325 ? 4.409 7.606 -4.534 1.00 69.06 325 TYR A O 1
ATOM 2504 N N . GLY A 1 326 ? 3.829 6.245 -6.214 1.00 78.38 326 GLY A N 1
ATOM 2505 C CA . GLY A 1 326 ? 5.183 5.794 -6.524 1.00 78.38 326 GLY A CA 1
ATOM 2506 C C . GLY A 1 326 ? 5.767 4.832 -5.486 1.00 78.38 326 GLY A C 1
ATOM 2507 O O . GLY A 1 326 ? 5.165 3.820 -5.152 1.00 78.38 326 GLY A O 1
ATOM 2508 N N . TRP A 1 327 ? 6.984 5.116 -5.016 1.00 84.00 327 TRP A N 1
ATOM 2509 C CA . TRP A 1 327 ? 7.768 4.204 -4.175 1.00 84.00 327 TRP A CA 1
ATOM 2510 C C . TRP A 1 327 ? 8.069 4.842 -2.821 1.00 84.00 327 TRP A C 1
ATOM 2512 O O . TRP A 1 327 ? 8.632 5.934 -2.775 1.00 84.00 327 TRP A O 1
ATOM 2522 N N . TRP A 1 328 ? 7.780 4.134 -1.731 1.00 85.12 328 TRP A N 1
ATOM 2523 C CA . TRP A 1 328 ? 8.049 4.587 -0.363 1.00 85.12 328 TRP A CA 1
ATOM 2524 C C . TRP A 1 328 ? 8.689 3.484 0.487 1.00 85.12 328 TRP A C 1
ATOM 2526 O O . TRP A 1 328 ? 8.949 2.379 0.009 1.00 85.12 328 TRP A O 1
ATOM 2536 N N . GLY A 1 329 ? 9.005 3.808 1.746 1.00 88.31 329 GLY A N 1
ATOM 2537 C CA . GLY A 1 329 ? 9.761 2.914 2.623 1.00 88.31 329 GLY A CA 1
ATOM 2538 C C . GLY A 1 329 ? 11.133 2.575 2.029 1.00 88.31 329 GLY A C 1
ATOM 2539 O O . GLY A 1 329 ? 11.773 3.418 1.397 1.00 88.31 329 GLY A O 1
ATOM 2540 N N . HIS A 1 330 ? 11.566 1.322 2.161 1.00 88.56 330 HIS A N 1
ATOM 2541 C CA . HIS A 1 330 ? 12.804 0.809 1.557 1.00 88.56 330 HIS A CA 1
ATOM 2542 C C . HIS A 1 330 ? 12.672 0.526 0.048 1.00 88.56 330 HIS A C 1
ATOM 2544 O O . HIS A 1 330 ? 13.152 -0.485 -0.463 1.00 88.56 330 HIS A O 1
ATOM 2550 N N . GLY A 1 331 ? 12.059 1.440 -0.710 1.00 87.06 331 GLY A N 1
ATOM 2551 C CA . GLY A 1 331 ? 11.766 1.275 -2.140 1.00 87.06 331 GLY A CA 1
ATOM 2552 C C . GLY A 1 331 ? 12.988 0.999 -3.036 1.00 87.06 331 GLY A C 1
ATOM 2553 O O . GLY A 1 331 ? 12.839 0.420 -4.112 1.00 87.06 331 GLY A O 1
ATOM 2554 N N . ARG A 1 332 ? 14.212 1.360 -2.610 1.00 83.50 332 ARG A N 1
ATOM 2555 C CA . ARG A 1 332 ? 15.461 0.957 -3.295 1.00 83.50 332 ARG A CA 1
ATOM 2556 C C . ARG A 1 332 ? 15.775 -0.534 -3.100 1.00 83.50 332 ARG A C 1
ATOM 2558 O O . ARG A 1 332 ? 16.122 -1.193 -4.077 1.00 83.50 332 ARG A O 1
ATOM 2565 N N . VAL A 1 333 ? 15.600 -1.054 -1.883 1.00 88.12 333 VAL A N 1
ATOM 2566 C CA . VAL A 1 333 ? 15.776 -2.480 -1.546 1.00 88.12 333 VAL A CA 1
ATOM 2567 C C . VAL A 1 333 ? 14.726 -3.312 -2.280 1.00 88.12 333 VAL A C 1
ATOM 2569 O O . VAL A 1 333 ? 15.083 -4.231 -3.012 1.00 88.12 333 VAL A O 1
ATOM 2572 N N . LEU A 1 334 ? 13.454 -2.896 -2.220 1.00 91.75 334 LEU A N 1
ATOM 2573 C CA . LEU A 1 334 ? 12.341 -3.525 -2.941 1.00 91.75 334 LEU A CA 1
ATOM 2574 C C . LEU A 1 334 ? 12.619 -3.666 -4.449 1.00 91.75 334 LEU A C 1
ATOM 2576 O O . LEU A 1 334 ? 12.480 -4.751 -5.010 1.00 91.75 334 LEU A O 1
ATOM 2580 N N . LYS A 1 335 ? 13.069 -2.588 -5.111 1.00 88.56 335 LYS A N 1
ATOM 2581 C CA . LYS A 1 335 ? 13.446 -2.609 -6.539 1.00 88.56 335 LYS A CA 1
ATOM 2582 C C . LYS A 1 335 ? 14.594 -3.568 -6.840 1.00 88.56 335 LYS A C 1
ATOM 2584 O O . LYS A 1 335 ? 14.611 -4.154 -7.919 1.00 88.56 335 LYS A O 1
ATOM 2589 N N . HIS A 1 336 ? 15.576 -3.680 -5.947 1.00 84.38 336 HIS A N 1
ATOM 2590 C CA . HIS A 1 336 ? 16.709 -4.582 -6.136 1.00 84.38 336 HIS A CA 1
ATOM 2591 C C . HIS A 1 336 ? 16.277 -6.044 -5.972 1.00 84.38 336 HIS A C 1
ATOM 2593 O O . HIS A 1 336 ? 16.469 -6.835 -6.893 1.00 84.38 336 HIS A O 1
ATOM 2599 N N . ALA A 1 337 ? 15.586 -6.373 -4.877 1.00 84.31 337 ALA A N 1
ATOM 2600 C CA . ALA A 1 337 ? 15.073 -7.714 -4.621 1.00 84.31 337 ALA A CA 1
ATOM 2601 C C . ALA A 1 337 ? 14.118 -8.197 -5.728 1.00 84.31 337 ALA A C 1
ATOM 2603 O O . ALA A 1 337 ? 14.281 -9.299 -6.244 1.00 84.31 337 ALA A O 1
ATOM 2604 N N . ALA A 1 338 ? 13.185 -7.352 -6.181 1.00 86.94 338 ALA A N 1
ATOM 2605 C CA . ALA A 1 338 ? 12.285 -7.687 -7.286 1.00 86.94 338 ALA A CA 1
ATOM 2606 C C . ALA A 1 338 ? 13.034 -7.985 -8.600 1.00 86.94 338 ALA A C 1
ATOM 2608 O O . ALA A 1 338 ? 12.645 -8.889 -9.338 1.00 86.94 338 ALA A O 1
ATOM 2609 N N . LYS A 1 339 ? 14.135 -7.274 -8.893 1.00 82.94 339 LYS A N 1
ATOM 2610 C CA . LYS A 1 339 ? 14.986 -7.570 -10.059 1.00 82.94 339 LYS A CA 1
ATOM 2611 C C . LYS A 1 339 ? 15.707 -8.909 -9.931 1.00 82.94 339 LYS A C 1
ATOM 2613 O O . LYS A 1 339 ? 15.780 -9.623 -10.926 1.00 82.94 339 LYS A O 1
ATOM 2618 N N . GLU A 1 340 ? 16.193 -9.262 -8.743 1.00 78.06 340 GLU A N 1
ATOM 2619 C CA . GLU A 1 340 ? 16.830 -10.562 -8.492 1.00 78.06 340 GLU A CA 1
ATOM 2620 C C . GLU A 1 340 ? 15.841 -11.728 -8.601 1.00 78.06 340 GLU A C 1
ATOM 2622 O O . GLU A 1 340 ? 16.157 -12.758 -9.203 1.00 78.06 340 GLU A O 1
ATOM 2627 N N . VAL A 1 341 ? 14.609 -11.558 -8.108 1.00 75.88 341 VAL A N 1
ATOM 2628 C CA . VAL A 1 341 ? 13.548 -12.553 -8.313 1.00 75.88 341 VAL A CA 1
ATOM 2629 C C . VAL A 1 341 ? 13.235 -12.687 -9.803 1.00 75.88 341 VAL A C 1
ATOM 2631 O O . VAL A 1 341 ? 13.299 -13.799 -10.315 1.00 75.88 341 VAL A O 1
ATOM 2634 N N . LEU A 1 342 ? 13.009 -11.590 -10.537 1.00 73.44 342 LEU A N 1
ATOM 2635 C CA . LEU A 1 342 ? 12.789 -11.647 -11.992 1.00 73.44 342 LEU A CA 1
ATOM 2636 C C . LEU A 1 342 ? 13.971 -12.295 -12.741 1.00 73.44 342 LEU A C 1
ATOM 2638 O O . LEU A 1 342 ? 13.744 -13.106 -13.629 1.00 73.44 342 LEU A O 1
ATOM 2642 N N . ARG A 1 343 ? 15.226 -12.010 -12.364 1.00 67.75 343 ARG A N 1
ATOM 2643 C CA . ARG A 1 343 ? 16.429 -12.660 -12.930 1.00 67.75 343 ARG A CA 1
ATOM 2644 C C . ARG A 1 343 ? 16.427 -14.173 -12.691 1.00 67.75 343 ARG A C 1
ATOM 2646 O O . ARG A 1 343 ? 16.816 -14.935 -13.570 1.00 67.75 343 ARG A O 1
ATOM 2653 N N . THR A 1 344 ? 15.957 -14.607 -11.523 1.00 65.62 344 THR A N 1
ATOM 2654 C CA . THR A 1 344 ? 15.784 -16.031 -11.198 1.00 65.62 344 THR A CA 1
ATOM 2655 C C . THR A 1 344 ? 14.675 -16.656 -12.046 1.00 65.62 344 THR A C 1
ATOM 2657 O O . THR A 1 344 ? 14.881 -17.719 -12.623 1.00 65.62 344 THR A O 1
ATOM 2660 N N . LEU A 1 345 ? 13.527 -15.977 -12.171 1.00 64.38 345 LEU A N 1
ATOM 2661 C CA . LEU A 1 345 ? 12.383 -16.410 -12.981 1.00 64.38 345 LEU A CA 1
ATOM 2662 C C . LEU A 1 345 ? 12.751 -16.570 -14.469 1.00 64.38 345 LEU A C 1
ATOM 2664 O O . LEU A 1 345 ? 12.363 -17.558 -15.093 1.00 64.38 345 LEU A O 1
ATOM 2668 N N . ASP A 1 346 ? 13.567 -15.665 -15.013 1.00 59.84 346 ASP A N 1
ATOM 2669 C CA . ASP A 1 346 ? 14.084 -15.721 -16.391 1.00 59.84 346 ASP A CA 1
ATOM 2670 C C . ASP A 1 346 ? 15.135 -16.843 -16.608 1.00 59.84 346 ASP A C 1
ATOM 2672 O O . ASP A 1 346 ? 15.733 -16.960 -17.675 1.00 59.84 346 ASP A O 1
ATOM 2676 N N . GLY A 1 347 ? 15.335 -17.721 -15.616 1.00 54.62 347 GLY A N 1
ATOM 2677 C CA . GLY A 1 347 ? 16.197 -18.904 -15.688 1.00 54.62 347 GLY A CA 1
ATOM 2678 C C . GLY A 1 347 ? 17.629 -18.680 -15.203 1.00 54.62 347 GLY A C 1
ATOM 2679 O O . GLY A 1 347 ? 18.455 -19.582 -15.338 1.00 54.62 347 GLY A O 1
ATOM 2680 N N . GLY A 1 348 ? 17.926 -17.507 -14.636 1.00 44.03 348 GLY A N 1
ATOM 2681 C CA . GLY A 1 348 ? 19.267 -17.104 -14.207 1.00 44.03 348 GLY A CA 1
ATOM 2682 C C . GLY A 1 348 ? 20.155 -16.558 -15.331 1.00 44.03 348 GLY A C 1
ATOM 2683 O O . GLY A 1 348 ? 21.247 -16.074 -15.038 1.00 44.03 348 GLY A O 1
ATOM 2684 N N . GLU A 1 349 ? 19.697 -16.597 -16.585 1.00 39.91 349 GLU A N 1
ATOM 2685 C CA . GLU A 1 349 ? 20.388 -16.003 -17.732 1.00 39.91 349 GLU A CA 1
ATOM 2686 C C . GLU A 1 349 ? 20.014 -14.518 -17.888 1.00 39.91 349 GLU A C 1
ATOM 2688 O O . GLU A 1 349 ? 18.867 -14.111 -17.697 1.00 39.91 349 GLU A O 1
ATOM 2693 N N . GLU A 1 350 ? 21.000 -13.681 -18.210 1.00 40.75 350 GLU A N 1
ATOM 2694 C CA . GLU A 1 350 ? 20.832 -12.228 -18.281 1.00 40.75 350 GLU A CA 1
ATOM 2695 C C . GLU A 1 350 ? 20.173 -11.811 -19.605 1.00 40.75 350 GLU A C 1
ATOM 2697 O O . GLU A 1 350 ? 20.820 -11.692 -20.643 1.00 40.75 350 GLU A O 1
ATOM 2702 N N . THR A 1 351 ? 18.858 -11.581 -19.572 1.00 38.94 351 THR A N 1
ATOM 2703 C CA . THR A 1 351 ? 18.087 -11.123 -20.735 1.00 38.94 351 THR A CA 1
ATOM 2704 C C . THR A 1 351 ? 18.045 -9.593 -20.826 1.00 38.94 351 THR A C 1
ATOM 2706 O O . THR A 1 351 ? 17.389 -8.940 -20.009 1.00 38.94 351 THR A O 1
ATOM 2709 N N . GLU A 1 352 ? 18.647 -9.006 -21.865 1.00 37.09 352 GLU A N 1
ATOM 2710 C CA . GLU A 1 352 ? 18.479 -7.571 -22.174 1.00 37.09 352 GLU A CA 1
ATOM 2711 C C . GLU A 1 352 ? 17.083 -7.228 -22.732 1.00 37.09 352 GLU A C 1
ATOM 2713 O O . GLU A 1 352 ? 16.625 -6.090 -22.630 1.00 37.09 352 GLU A O 1
ATOM 2718 N N . ALA A 1 353 ? 16.382 -8.211 -23.308 1.00 40.25 353 ALA A N 1
ATOM 2719 C CA . ALA A 1 353 ? 15.081 -8.029 -23.944 1.00 40.25 353 ALA A CA 1
ATOM 2720 C C . ALA A 1 353 ? 13.946 -8.658 -23.124 1.00 40.25 353 ALA A C 1
ATOM 2722 O O . ALA A 1 353 ? 13.953 -9.854 -22.839 1.00 40.25 353 ALA A O 1
ATOM 2723 N N . CYS A 1 354 ? 12.922 -7.860 -22.812 1.00 37.72 354 CYS A N 1
ATOM 2724 C CA . CYS A 1 354 ? 11.680 -8.358 -22.229 1.00 37.72 354 CYS A CA 1
ATOM 2725 C C . CYS A 1 354 ? 10.909 -9.211 -23.265 1.00 37.72 354 CYS A C 1
ATOM 2727 O O . CYS A 1 354 ? 10.716 -8.742 -24.396 1.00 37.72 354 CYS A O 1
ATOM 2729 N N . PRO A 1 355 ? 10.454 -10.437 -22.937 1.00 44.00 355 PRO A N 1
ATOM 2730 C CA . PRO A 1 355 ? 9.752 -11.283 -23.897 1.00 44.00 355 PRO A CA 1
ATOM 2731 C C . PRO A 1 355 ? 8.425 -10.660 -24.356 1.00 44.00 355 PRO A C 1
ATOM 2733 O O . PRO A 1 355 ? 7.544 -10.373 -23.551 1.00 44.00 355 PRO A O 1
ATOM 2736 N N . LYS A 1 356 ? 8.229 -10.500 -25.671 1.00 38.34 356 LYS A N 1
ATOM 2737 C CA . LYS A 1 356 ? 6.929 -10.100 -26.235 1.00 38.34 356 LYS A CA 1
ATOM 2738 C C . LYS A 1 356 ? 6.003 -11.315 -26.348 1.00 38.34 356 LYS A C 1
ATOM 2740 O O . LYS A 1 356 ? 5.884 -11.894 -27.422 1.00 38.34 356 LYS A O 1
ATOM 2745 N N . GLY A 1 357 ? 5.350 -11.695 -25.254 1.00 42.53 357 GLY A N 1
ATOM 2746 C CA . GLY A 1 357 ? 4.386 -12.798 -25.242 1.00 42.53 357 GLY A CA 1
ATOM 2747 C C . GLY A 1 357 ? 3.764 -13.028 -23.868 1.00 42.53 357 GLY A C 1
ATOM 2748 O O . GLY A 1 357 ? 4.190 -12.430 -22.882 1.00 42.53 357 GLY A O 1
ATOM 2749 N N . LYS A 1 358 ? 2.753 -13.903 -23.793 1.00 38.34 358 LYS A N 1
ATOM 2750 C CA . LYS A 1 358 ? 2.263 -14.391 -22.498 1.00 38.34 358 LYS A CA 1
ATOM 2751 C C . LYS A 1 358 ? 3.334 -15.270 -21.860 1.00 38.34 358 LYS A C 1
ATOM 2753 O O . LYS A 1 358 ? 3.958 -16.094 -22.527 1.00 38.34 358 LYS A O 1
ATOM 2758 N N . VAL A 1 359 ? 3.522 -15.089 -20.562 1.00 38.22 359 VAL A N 1
ATOM 2759 C CA . VAL A 1 359 ? 4.522 -15.800 -19.773 1.00 38.22 359 VAL A CA 1
ATOM 2760 C C . VAL A 1 359 ? 3.837 -16.888 -18.952 1.00 38.22 359 VAL A C 1
ATOM 2762 O O . VAL A 1 359 ? 2.803 -16.647 -18.331 1.00 38.22 359 VAL A O 1
ATOM 2765 N N . ARG A 1 360 ? 4.411 -18.097 -18.941 1.00 40.59 360 ARG A N 1
ATOM 2766 C CA . ARG A 1 360 ? 3.916 -19.219 -18.133 1.00 40.59 360 ARG A CA 1
ATOM 2767 C C . ARG A 1 360 ? 5.037 -19.802 -17.278 1.00 40.59 360 ARG A C 1
ATOM 2769 O O . ARG A 1 360 ? 6.122 -20.095 -17.781 1.00 40.59 360 ARG A O 1
ATOM 2776 N N . MET A 1 361 ? 4.754 -19.988 -15.991 1.00 39.72 361 MET A N 1
ATOM 2777 C CA . MET A 1 361 ? 5.632 -20.685 -15.046 1.00 39.72 361 MET A CA 1
ATOM 2778 C C . MET A 1 361 ? 5.651 -22.179 -15.361 1.00 39.72 361 MET A C 1
ATOM 2780 O O . MET A 1 361 ? 4.592 -22.776 -15.570 1.00 39.72 361 MET A O 1
ATOM 2784 N N . ILE A 1 362 ? 6.836 -22.792 -15.371 1.00 37.03 362 ILE A N 1
ATOM 2785 C CA . ILE A 1 362 ? 6.985 -24.240 -15.535 1.00 37.03 362 ILE A CA 1
ATOM 2786 C C . ILE A 1 362 ? 7.781 -24.817 -14.368 1.00 37.03 362 ILE A C 1
ATOM 2788 O O . ILE A 1 362 ? 8.930 -24.451 -14.133 1.00 37.03 362 ILE A O 1
ATOM 2792 N N . TYR A 1 363 ? 7.163 -25.774 -13.678 1.00 36.31 363 TYR A N 1
ATOM 2793 C CA . TYR A 1 363 ? 7.790 -26.573 -12.634 1.00 36.31 363 TYR A CA 1
ATOM 2794 C C . TYR A 1 363 ? 8.648 -27.674 -13.273 1.00 36.31 363 TYR A C 1
ATOM 2796 O O . TYR A 1 363 ? 8.128 -28.540 -13.979 1.00 36.31 363 TYR A O 1
ATOM 2804 N N . SER A 1 364 ? 9.961 -27.657 -13.042 1.00 33.94 364 SER A N 1
ATOM 2805 C CA . SER A 1 364 ? 10.861 -28.724 -13.489 1.00 33.94 364 SER A CA 1
ATOM 2806 C C . SER A 1 364 ? 11.011 -29.789 -12.403 1.00 33.94 364 SER A C 1
ATOM 2808 O O . SER A 1 364 ? 11.848 -29.645 -11.516 1.00 33.94 364 SER A O 1
ATOM 2810 N N . GLY A 1 365 ? 10.233 -30.870 -12.481 1.00 28.64 365 GLY A N 1
ATOM 2811 C CA . GLY A 1 365 ? 10.480 -32.056 -11.658 1.00 28.64 365 GLY A CA 1
ATOM 2812 C C . GLY A 1 365 ? 11.858 -32.646 -11.974 1.00 28.64 365 GLY A C 1
ATOM 2813 O O . GLY A 1 365 ? 12.148 -32.957 -13.132 1.00 28.64 365 GLY A O 1
ATOM 2814 N N . GLY A 1 366 ? 12.720 -32.767 -10.964 1.00 27.42 366 GLY A N 1
ATOM 2815 C CA . GLY A 1 366 ? 14.067 -33.300 -11.135 1.00 27.42 366 GLY A CA 1
ATOM 2816 C C . GLY A 1 366 ? 14.051 -34.807 -11.390 1.00 27.42 366 GLY A C 1
ATOM 2817 O O . GLY A 1 366 ? 13.530 -35.570 -10.582 1.00 27.42 366 GLY A O 1
ATOM 2818 N N . LYS A 1 367 ? 14.677 -35.258 -12.484 1.00 25.70 367 LYS A N 1
ATOM 2819 C CA . LYS A 1 367 ? 15.187 -36.633 -12.556 1.00 25.70 367 LYS A CA 1
ATOM 2820 C C . LYS A 1 367 ? 16.558 -36.651 -11.890 1.00 25.70 367 LYS A C 1
ATOM 2822 O O . LYS A 1 367 ? 17.488 -36.028 -12.399 1.00 25.70 367 LYS A O 1
ATOM 2827 N N . SER A 1 368 ? 16.683 -37.353 -10.770 1.00 27.41 368 SER A N 1
ATOM 2828 C CA . SER A 1 368 ? 17.979 -37.649 -10.167 1.00 27.41 368 SER A CA 1
ATOM 2829 C C . SER A 1 368 ? 18.730 -38.673 -11.024 1.00 27.41 368 SER A C 1
ATOM 2831 O O . SER A 1 368 ? 18.196 -39.718 -11.391 1.00 27.41 368 SER A O 1
ATOM 2833 N N . ASN A 1 369 ? 19.986 -38.366 -11.352 1.00 27.38 369 ASN A N 1
ATOM 2834 C CA . ASN A 1 369 ? 20.906 -39.331 -11.947 1.00 27.38 369 ASN A CA 1
ATOM 2835 C C . ASN A 1 369 ? 21.487 -40.213 -10.835 1.00 27.38 369 ASN A C 1
ATOM 2837 O O . ASN A 1 369 ? 22.144 -39.700 -9.930 1.00 27.38 369 ASN A O 1
ATOM 2841 N N . GLN A 1 370 ? 21.330 -41.531 -10.950 1.00 27.83 370 GLN A N 1
ATOM 2842 C CA . GLN A 1 370 ? 22.217 -42.501 -10.306 1.00 27.83 370 GLN A CA 1
ATOM 2843 C C . GLN A 1 370 ? 22.676 -43.516 -11.357 1.00 27.83 370 GLN A C 1
ATOM 2845 O O . GLN A 1 370 ? 21.858 -44.185 -11.983 1.00 27.83 370 GLN A O 1
ATOM 2850 N N . ASN A 1 371 ? 23.992 -43.604 -11.559 1.00 28.03 371 ASN A N 1
ATOM 2851 C CA . ASN A 1 371 ? 24.615 -44.634 -12.389 1.00 28.03 371 ASN A CA 1
ATOM 2852 C C . ASN A 1 371 ? 24.795 -45.919 -11.571 1.00 28.03 371 ASN A C 1
ATOM 2854 O O . ASN A 1 371 ? 25.236 -45.855 -10.426 1.00 28.03 371 ASN A O 1
ATOM 2858 N N . GLY A 1 372 ? 24.524 -47.076 -12.185 1.00 24.89 372 GLY A N 1
ATOM 2859 C CA . GLY A 1 372 ? 24.574 -48.380 -11.515 1.00 24.89 372 GLY A CA 1
ATOM 2860 C C . GLY A 1 372 ? 24.648 -49.584 -12.464 1.00 24.89 372 GLY A C 1
ATOM 2861 O O . GLY A 1 372 ? 23.802 -50.456 -12.380 1.00 24.89 372 GLY A O 1
ATOM 2862 N N . MET A 1 373 ? 25.654 -49.593 -13.347 1.00 24.39 373 MET A N 1
ATOM 2863 C CA . MET A 1 373 ? 26.290 -50.756 -14.013 1.00 24.39 373 MET A CA 1
ATOM 2864 C C . MET A 1 373 ? 25.469 -51.854 -14.754 1.00 24.39 373 MET A C 1
ATOM 2866 O O . MET A 1 373 ? 24.688 -52.604 -14.185 1.00 24.39 373 MET A O 1
ATOM 2870 N N . SER A 1 374 ? 25.880 -52.045 -16.022 1.00 24.56 374 SER A N 1
ATOM 2871 C CA . SER A 1 374 ? 26.082 -53.321 -16.754 1.00 24.56 374 SER A CA 1
ATOM 2872 C C . SER A 1 374 ? 24.896 -54.257 -17.072 1.00 24.56 374 SER A C 1
ATOM 2874 O O . SER A 1 374 ? 24.547 -55.119 -16.270 1.00 24.56 374 SER A O 1
ATOM 2876 N N . ASN A 1 375 ? 24.419 -54.254 -18.328 1.00 25.28 375 ASN A N 1
ATOM 2877 C CA . ASN A 1 375 ? 24.956 -55.101 -19.421 1.00 25.28 375 ASN A CA 1
ATOM 2878 C C . ASN A 1 375 ? 24.222 -54.839 -20.762 1.00 25.28 375 ASN A C 1
ATOM 2880 O O . ASN A 1 375 ? 23.025 -54.571 -20.759 1.00 25.28 375 ASN A O 1
ATOM 2884 N N . GLY A 1 376 ? 24.942 -54.908 -21.892 1.00 21.84 376 GLY A N 1
ATOM 2885 C CA . GLY A 1 376 ? 24.380 -54.911 -23.262 1.00 21.84 376 GLY A CA 1
ATOM 2886 C C . GLY A 1 376 ? 24.103 -56.338 -23.786 1.00 21.84 376 GLY A C 1
ATOM 2887 O O . GLY A 1 376 ? 24.230 -57.271 -22.987 1.00 21.84 376 GLY A O 1
ATOM 2888 N N . PRO A 1 377 ? 23.783 -56.551 -25.087 1.00 28.95 377 PRO A N 1
ATOM 2889 C CA . PRO A 1 377 ? 24.059 -55.671 -26.237 1.00 28.95 377 PRO A CA 1
ATOM 2890 C C . PRO A 1 377 ? 22.817 -55.257 -27.079 1.00 28.95 377 PRO A C 1
ATOM 2892 O O . PRO A 1 377 ? 21.679 -55.386 -26.636 1.00 28.95 377 PRO A O 1
ATOM 2895 N N . GLU A 1 378 ? 23.102 -54.711 -28.267 1.00 24.42 378 GLU A N 1
ATOM 2896 C CA . GLU A 1 378 ? 22.243 -54.265 -29.390 1.00 24.42 378 GLU A CA 1
ATOM 2897 C C . GLU A 1 378 ? 21.210 -55.346 -29.860 1.00 24.42 378 GLU A C 1
ATOM 2899 O O . GLU A 1 378 ? 21.352 -56.515 -29.510 1.00 24.42 378 GLU A O 1
ATOM 2904 N N . ASP A 1 379 ? 20.133 -55.077 -30.625 1.00 24.06 379 ASP A N 1
ATOM 2905 C CA . ASP A 1 379 ? 19.984 -54.069 -31.695 1.00 24.06 379 ASP A CA 1
ATOM 2906 C C . ASP A 1 379 ? 18.514 -53.675 -32.075 1.00 24.06 379 ASP A C 1
ATOM 2908 O O . ASP A 1 379 ? 17.540 -54.186 -31.522 1.00 24.06 379 ASP A O 1
ATOM 2912 N N . GLU A 1 380 ? 18.388 -52.739 -33.027 1.00 27.03 380 GLU A N 1
ATOM 2913 C CA . GLU A 1 380 ? 17.226 -52.038 -33.639 1.00 27.03 380 GLU A CA 1
ATOM 2914 C C . GLU A 1 380 ? 15.780 -52.625 -33.659 1.00 27.03 380 GLU A C 1
ATOM 2916 O O . GLU A 1 380 ? 15.504 -53.733 -34.117 1.00 27.03 380 GLU A O 1
ATOM 2921 N N . SER A 1 381 ? 14.783 -51.755 -33.404 1.00 26.25 381 SER A N 1
ATOM 2922 C CA . SER A 1 381 ? 13.793 -51.302 -34.424 1.00 26.25 381 SER A CA 1
ATOM 2923 C C . SER A 1 381 ? 12.816 -50.245 -33.861 1.00 26.25 381 SER A C 1
ATOM 2925 O O . SER A 1 381 ? 12.419 -50.284 -32.698 1.00 26.25 381 SER A O 1
ATOM 2927 N N . GLY A 1 382 ? 12.471 -49.228 -34.663 1.00 29.55 382 GLY A N 1
ATOM 2928 C CA . GLY A 1 382 ? 11.862 -47.984 -34.163 1.00 29.55 382 GLY A CA 1
ATOM 2929 C C . GLY A 1 382 ? 10.333 -47.876 -34.250 1.00 29.55 382 GLY A C 1
ATOM 2930 O O . GLY A 1 382 ? 9.718 -48.296 -35.225 1.00 29.55 382 GLY A O 1
ATOM 2931 N N . ALA A 1 383 ? 9.738 -47.173 -33.280 1.00 24.81 383 ALA A N 1
ATOM 2932 C CA . ALA A 1 383 ? 8.414 -46.553 -33.388 1.00 24.81 383 ALA A CA 1
ATOM 2933 C C . ALA A 1 383 ? 8.360 -45.266 -32.540 1.00 24.81 383 ALA A C 1
ATOM 2935 O O . ALA A 1 383 ? 8.725 -45.268 -31.364 1.00 24.81 383 ALA A O 1
ATOM 2936 N N . SER A 1 384 ? 7.920 -44.150 -33.126 1.00 31.98 384 SER A N 1
ATOM 2937 C CA . SER A 1 384 ? 7.827 -42.855 -32.443 1.00 31.98 384 SER A CA 1
ATOM 2938 C C . SER A 1 384 ? 6.580 -42.763 -31.551 1.00 31.98 384 SER A C 1
ATOM 2940 O O . SER A 1 384 ? 5.450 -42.887 -32.019 1.00 31.98 384 SER A O 1
ATOM 2942 N N . ALA A 1 385 ? 6.781 -42.494 -30.258 1.00 23.95 385 ALA A N 1
ATOM 2943 C CA . ALA A 1 385 ? 5.706 -42.219 -29.298 1.00 23.95 385 ALA A CA 1
ATOM 2944 C C . ALA A 1 385 ? 5.392 -40.701 -29.217 1.00 23.95 385 ALA A C 1
ATOM 2946 O O . ALA A 1 385 ? 6.269 -39.879 -29.499 1.00 23.95 385 ALA A O 1
ATOM 2947 N N . PRO A 1 386 ? 4.149 -40.299 -28.884 1.00 24.97 386 PRO A N 1
ATOM 2948 C CA . PRO A 1 386 ? 3.605 -39.014 -29.325 1.00 24.97 386 PRO A CA 1
ATOM 2949 C C . PRO A 1 386 ? 3.997 -37.800 -28.470 1.00 24.97 386 PRO A C 1
ATOM 2951 O O . PRO A 1 386 ? 4.091 -37.851 -27.244 1.00 24.97 386 PRO A O 1
ATOM 2954 N N . VAL A 1 387 ? 4.105 -36.651 -29.141 1.00 22.45 387 VAL A N 1
ATOM 2955 C CA . VAL A 1 387 ? 4.173 -35.326 -28.512 1.00 22.45 387 VAL A CA 1
ATOM 2956 C C . VAL A 1 387 ? 2.766 -34.910 -28.072 1.00 22.45 387 VAL A C 1
ATOM 2958 O O . VAL A 1 387 ? 1.900 -34.660 -28.908 1.00 22.45 387 VAL A O 1
ATOM 2961 N N . HIS A 1 388 ? 2.531 -34.799 -26.763 1.00 22.39 388 HIS A N 1
ATOM 2962 C CA . HIS A 1 388 ? 1.264 -34.284 -26.237 1.00 22.39 388 HIS A CA 1
ATOM 2963 C C . HIS A 1 388 ? 1.211 -32.750 -26.287 1.00 22.39 388 HIS A C 1
ATOM 2965 O O . HIS A 1 388 ? 1.742 -32.060 -25.415 1.00 22.39 388 HIS A O 1
ATOM 2971 N N . THR A 1 389 ? 0.516 -32.220 -27.292 1.00 21.34 389 THR A N 1
ATOM 2972 C CA . THR A 1 389 ? 0.124 -30.806 -27.377 1.00 21.34 389 THR A CA 1
ATOM 2973 C C . THR A 1 389 ? -1.207 -30.601 -26.648 1.00 21.34 389 THR A C 1
ATOM 2975 O O . THR A 1 389 ? -2.201 -31.235 -26.996 1.00 21.34 389 THR A O 1
ATOM 2978 N N . TYR A 1 390 ? -1.261 -29.707 -25.657 1.00 22.30 390 TYR A N 1
ATOM 2979 C CA . TYR A 1 390 ? -2.508 -29.379 -24.953 1.00 22.30 390 TYR A CA 1
ATOM 2980 C C . TYR A 1 390 ? -3.170 -28.137 -25.560 1.00 22.30 390 TYR A C 1
ATOM 2982 O O . TYR A 1 390 ? -2.627 -27.035 -25.476 1.00 22.30 390 TYR A O 1
ATOM 2990 N N . HIS A 1 391 ? -4.363 -28.308 -26.135 1.00 21.97 391 HIS A N 1
ATOM 2991 C CA . HIS A 1 391 ? -5.243 -27.195 -26.501 1.00 21.97 391 HIS A CA 1
ATOM 2992 C C . HIS A 1 391 ? -5.946 -26.603 -25.267 1.00 21.97 391 HIS A C 1
ATOM 2994 O O . HIS A 1 391 ? -6.079 -27.252 -24.229 1.00 21.97 391 HIS A O 1
ATOM 3000 N N . ALA A 1 392 ? -6.394 -25.351 -25.384 1.00 22.75 392 ALA A N 1
ATOM 3001 C CA . ALA A 1 392 ? -7.069 -24.629 -24.310 1.00 22.75 392 ALA A CA 1
ATOM 3002 C C . ALA A 1 392 ? -8.409 -25.277 -23.915 1.00 22.75 392 ALA A C 1
ATOM 3004 O O . ALA A 1 392 ? -9.245 -25.566 -24.772 1.00 22.75 392 ALA A O 1
ATOM 3005 N N . ILE A 1 393 ? -8.635 -25.427 -22.609 1.00 22.33 393 ILE A N 1
ATOM 3006 C CA . ILE A 1 393 ? -9.919 -25.846 -22.035 1.00 22.33 393 ILE A CA 1
ATOM 3007 C C . ILE A 1 393 ? -10.773 -24.593 -21.793 1.00 22.33 393 ILE A C 1
ATOM 3009 O O . ILE A 1 393 ? -10.310 -23.633 -21.176 1.00 22.33 393 ILE A O 1
ATOM 3013 N N . LYS A 1 394 ? -12.016 -24.596 -22.289 1.00 24.20 394 LYS A N 1
ATOM 3014 C CA . LYS A 1 394 ? -13.054 -23.616 -21.921 1.00 24.20 394 LYS A CA 1
ATOM 3015 C C . LYS A 1 394 ? -13.775 -24.067 -20.644 1.00 24.20 394 LYS A C 1
ATOM 3017 O O . LYS A 1 394 ? -13.856 -25.261 -20.381 1.00 24.20 394 LYS A O 1
ATOM 3022 N N . ASN A 1 395 ? -14.326 -23.107 -19.898 1.00 36.12 395 ASN A N 1
ATOM 3023 C CA . ASN A 1 395 ? -15.148 -23.339 -18.703 1.00 36.12 395 ASN A CA 1
ATOM 3024 C C . ASN A 1 395 ? -16.269 -24.368 -18.925 1.00 36.12 395 ASN A C 1
ATOM 3026 O O . ASN A 1 395 ? -17.068 -24.159 -19.834 1.00 36.12 395 ASN A O 1
ATOM 3030 N N . THR A 1 396 ? -16.376 -25.344 -18.013 1.00 27.78 396 THR A N 1
ATOM 3031 C CA . THR A 1 396 ? -17.619 -25.773 -17.325 1.00 27.78 396 THR A CA 1
ATOM 3032 C C . THR A 1 396 ? -17.289 -26.747 -16.178 1.00 27.78 396 THR A C 1
ATOM 3034 O O . THR A 1 396 ? -16.580 -27.721 -16.397 1.00 27.78 396 THR A O 1
ATOM 3037 N N . ASP A 1 397 ? -17.831 -26.448 -14.995 1.00 24.02 397 ASP A N 1
ATOM 3038 C CA . ASP A 1 397 ? -18.184 -27.279 -13.825 1.00 24.02 397 ASP A CA 1
ATOM 3039 C C . ASP A 1 397 ? -17.281 -28.359 -13.168 1.00 24.02 397 ASP A C 1
ATOM 3041 O O . ASP A 1 397 ? -16.880 -29.366 -13.738 1.00 24.02 397 ASP A O 1
ATOM 3045 N N . LEU A 1 398 ? -17.152 -28.144 -11.847 1.00 28.41 398 LEU A N 1
ATOM 3046 C CA . LEU A 1 398 ? -17.172 -29.062 -10.692 1.00 28.41 398 LEU A CA 1
ATOM 3047 C C . LEU A 1 398 ? -16.229 -30.287 -10.561 1.00 28.41 398 LEU A C 1
ATOM 3049 O O . LEU A 1 398 ? -16.436 -31.358 -11.114 1.00 28.41 398 LEU A O 1
ATOM 3053 N N . ALA A 1 399 ? -15.380 -30.157 -9.532 1.00 35.16 399 ALA A N 1
ATOM 3054 C CA . ALA A 1 399 ? -15.317 -31.006 -8.329 1.00 35.16 399 ALA A CA 1
ATOM 3055 C C . ALA A 1 399 ? -14.817 -32.476 -8.364 1.00 35.16 399 ALA A C 1
ATOM 3057 O O . ALA A 1 399 ? -15.225 -33.335 -9.134 1.00 35.16 399 ALA A O 1
ATOM 3058 N N . SER A 1 400 ? -14.063 -32.782 -7.297 1.00 37.22 400 SER A N 1
ATOM 3059 C CA . SER A 1 400 ? -13.706 -34.105 -6.752 1.00 37.22 400 SER A CA 1
ATOM 3060 C C . SER A 1 400 ? -12.608 -34.931 -7.452 1.00 37.22 400 SER A C 1
ATOM 3062 O O . SER A 1 400 ? -12.833 -35.673 -8.398 1.00 37.22 400 SER A O 1
ATOM 3064 N N . SER A 1 401 ? -11.407 -34.928 -6.853 1.00 31.52 401 SER A N 1
ATOM 3065 C CA . SER A 1 401 ? -10.578 -36.141 -6.722 1.00 31.52 401 SER A CA 1
ATOM 3066 C C . SER A 1 401 ? -9.474 -35.951 -5.673 1.00 31.52 401 SER A C 1
ATOM 3068 O O . SER A 1 401 ? -8.487 -35.252 -5.910 1.00 31.52 401 SER A O 1
ATOM 3070 N N . LYS A 1 402 ? -9.596 -36.623 -4.516 1.00 31.06 402 LYS A N 1
ATOM 3071 C CA . LYS A 1 402 ? -8.561 -36.628 -3.455 1.00 31.06 402 LYS A CA 1
ATOM 3072 C C . LYS A 1 402 ? -7.183 -37.090 -3.961 1.00 31.06 402 LYS A C 1
ATOM 3074 O O . LYS A 1 402 ? -6.168 -36.589 -3.485 1.00 31.06 402 LYS A O 1
ATOM 3079 N N . LYS A 1 403 ? -7.140 -37.949 -4.991 1.00 30.34 403 LYS A N 1
ATOM 3080 C CA . LYS A 1 403 ? -5.889 -38.402 -5.630 1.00 30.34 403 LYS A CA 1
ATOM 3081 C C . LYS A 1 403 ? -5.055 -37.257 -6.215 1.00 30.34 403 LYS A C 1
ATOM 3083 O O . LYS A 1 403 ? -3.833 -37.358 -6.217 1.00 30.34 403 LYS A O 1
ATOM 3088 N N . TYR A 1 404 ? -5.679 -36.171 -6.684 1.00 33.38 404 TYR A N 1
ATOM 3089 C CA . TYR A 1 404 ? -4.934 -35.022 -7.211 1.00 33.38 404 TYR A CA 1
ATOM 3090 C C . TYR A 1 404 ? -4.272 -34.212 -6.085 1.00 33.38 404 TYR A C 1
ATOM 3092 O O . TYR A 1 404 ? -3.137 -33.768 -6.229 1.00 33.38 404 TYR A O 1
ATOM 3100 N N . GLN A 1 405 ? -4.937 -34.086 -4.931 1.00 33.31 405 GLN A N 1
ATOM 3101 C CA . GLN A 1 405 ? -4.384 -33.404 -3.754 1.00 33.31 405 GLN A CA 1
ATOM 3102 C C . GLN A 1 405 ? -3.225 -34.189 -3.115 1.00 33.31 405 GLN A C 1
ATOM 3104 O O . GLN A 1 405 ? -2.246 -33.583 -2.685 1.00 33.31 405 GLN A O 1
ATOM 3109 N N . GLU A 1 406 ? -3.289 -35.523 -3.096 1.00 32.94 406 GLU A N 1
ATOM 3110 C CA . GLU A 1 406 ? -2.194 -36.377 -2.607 1.00 32.94 406 GLU A CA 1
ATOM 3111 C C . GLU A 1 406 ? -0.993 -36.400 -3.566 1.00 32.94 406 GLU A C 1
ATOM 3113 O O . GLU A 1 406 ? 0.151 -36.295 -3.120 1.00 32.94 406 GLU A O 1
ATOM 3118 N N . ALA A 1 407 ? -1.234 -36.456 -4.882 1.00 33.06 407 ALA A N 1
ATOM 3119 C CA . ALA A 1 407 ? -0.176 -36.349 -5.888 1.00 33.06 407 ALA A CA 1
ATOM 3120 C C . ALA A 1 407 ? 0.503 -34.967 -5.868 1.00 33.06 407 ALA A C 1
ATOM 3122 O O . ALA A 1 407 ? 1.731 -34.890 -5.906 1.00 33.06 407 ALA A O 1
ATOM 3123 N N . ALA A 1 408 ? -0.274 -33.886 -5.727 1.00 32.03 408 ALA A N 1
ATOM 3124 C CA . ALA A 1 408 ? 0.258 -32.536 -5.560 1.00 32.03 408 ALA A CA 1
ATOM 3125 C C . ALA A 1 408 ? 1.096 -32.419 -4.277 1.00 32.03 408 ALA A C 1
ATOM 3127 O O . ALA A 1 408 ? 2.249 -32.005 -4.352 1.00 32.03 408 ALA A O 1
ATOM 3128 N N . LYS A 1 409 ? 0.584 -32.864 -3.116 1.00 32.38 409 LYS A N 1
ATOM 3129 C CA . LYS A 1 409 ? 1.345 -32.861 -1.849 1.00 32.38 409 LYS A CA 1
ATOM 3130 C C . LYS A 1 409 ? 2.703 -33.555 -1.970 1.00 32.38 409 LYS A C 1
ATOM 3132 O O . LYS A 1 409 ? 3.675 -33.062 -1.412 1.00 32.38 409 LYS A O 1
ATOM 3137 N N . LYS A 1 410 ? 2.781 -34.668 -2.706 1.00 31.70 410 LYS A N 1
ATOM 3138 C CA . LYS A 1 410 ? 4.028 -35.429 -2.884 1.00 31.70 410 LYS A CA 1
ATOM 3139 C C . LYS A 1 410 ? 5.015 -34.780 -3.869 1.00 31.70 410 LYS A C 1
ATOM 3141 O O . LYS A 1 410 ? 6.203 -35.058 -3.783 1.00 31.70 410 LYS A O 1
ATOM 3146 N N . ALA A 1 411 ? 4.544 -33.916 -4.770 1.00 32.38 411 ALA A N 1
ATOM 3147 C CA . ALA A 1 411 ? 5.375 -33.176 -5.727 1.00 32.38 411 ALA A CA 1
ATOM 3148 C C . ALA A 1 411 ? 5.774 -31.760 -5.253 1.00 32.38 411 ALA A C 1
ATOM 3150 O O . ALA A 1 411 ? 6.619 -31.128 -5.877 1.00 32.38 411 ALA A O 1
ATOM 3151 N N . LEU A 1 412 ? 5.168 -31.249 -4.174 1.00 34.75 412 LEU A N 1
ATOM 3152 C CA . LEU A 1 412 ? 5.346 -29.874 -3.676 1.00 34.75 412 LEU A CA 1
ATOM 3153 C C . LEU A 1 412 ? 6.460 -29.703 -2.620 1.00 34.75 412 LEU A C 1
ATOM 3155 O O . LEU A 1 412 ? 6.687 -28.582 -2.168 1.00 34.75 412 LEU A O 1
ATOM 3159 N N . CYS A 1 413 ? 7.140 -30.777 -2.207 1.00 27.84 413 CYS A N 1
ATOM 3160 C CA . CYS A 1 413 ? 8.127 -30.746 -1.114 1.00 27.84 413 CYS A CA 1
ATOM 3161 C C . CYS A 1 413 ? 9.591 -30.537 -1.544 1.00 27.84 413 CYS A C 1
ATOM 3163 O O . CYS A 1 413 ? 10.458 -30.465 -0.679 1.00 27.84 413 CYS A O 1
ATOM 3165 N N . GLU A 1 414 ? 9.878 -30.403 -2.840 1.00 29.89 414 GLU A N 1
ATOM 3166 C CA . GLU A 1 414 ? 11.222 -30.117 -3.359 1.00 29.89 414 GLU A CA 1
ATOM 3167 C C . GLU A 1 414 ? 11.129 -28.937 -4.337 1.00 29.89 414 GLU A C 1
ATOM 3169 O O . GLU A 1 414 ? 10.380 -29.005 -5.312 1.00 29.89 414 GLU A O 1
ATOM 3174 N N . VAL A 1 415 ? 11.855 -27.840 -4.078 1.00 34.94 415 VAL A N 1
ATOM 3175 C CA . VAL A 1 415 ? 11.782 -26.606 -4.887 1.00 34.94 415 VAL A CA 1
ATOM 3176 C C . VAL A 1 415 ? 13.083 -26.389 -5.676 1.00 34.94 415 VAL A C 1
ATOM 3178 O O . VAL A 1 415 ? 13.994 -25.715 -5.199 1.00 34.94 415 VAL A O 1
ATOM 3181 N N . PRO A 1 416 ? 13.197 -26.933 -6.902 1.00 34.66 416 PRO A N 1
ATOM 3182 C CA . PRO A 1 416 ? 14.228 -26.526 -7.854 1.00 34.66 416 PRO A CA 1
ATOM 3183 C C . PRO A 1 416 ? 13.931 -25.124 -8.434 1.00 34.66 416 PRO A C 1
ATOM 3185 O O . PRO A 1 416 ? 12.801 -24.635 -8.332 1.00 34.66 416 PRO A O 1
ATOM 3188 N N . PRO A 1 417 ? 14.923 -24.452 -9.055 1.00 33.47 417 PRO A N 1
ATOM 3189 C CA . PRO A 1 417 ? 14.780 -23.076 -9.523 1.00 33.47 417 PRO A CA 1
ATOM 3190 C C . PRO A 1 417 ? 13.668 -22.901 -10.563 1.00 33.47 417 PRO A C 1
ATOM 3192 O O . PRO A 1 417 ? 13.512 -23.688 -11.499 1.00 33.47 417 PRO A O 1
ATOM 3195 N N . ILE A 1 418 ? 12.925 -21.810 -10.399 1.00 40.66 418 ILE A N 1
ATOM 3196 C CA . ILE A 1 418 ? 11.788 -21.440 -11.237 1.00 40.66 418 ILE A CA 1
ATOM 3197 C C . ILE A 1 418 ? 12.265 -21.072 -12.649 1.00 40.66 418 ILE A C 1
ATOM 3199 O O . ILE A 1 418 ? 13.279 -20.398 -12.803 1.00 40.66 418 ILE A O 1
ATOM 3203 N N . ARG A 1 419 ? 11.510 -21.469 -13.682 1.00 41.25 419 ARG A N 1
ATOM 3204 C CA . ARG A 1 419 ? 11.725 -21.010 -15.062 1.00 41.25 419 ARG A CA 1
ATOM 3205 C C . ARG A 1 419 ? 10.427 -20.542 -15.708 1.00 41.25 419 ARG A C 1
ATOM 3207 O O . ARG A 1 419 ? 9.432 -21.271 -15.742 1.00 41.25 419 ARG A O 1
ATOM 3214 N N . LEU A 1 420 ? 10.474 -19.350 -16.284 1.00 38.25 420 LEU A N 1
ATOM 3215 C CA . LEU A 1 420 ? 9.476 -18.842 -17.214 1.00 38.25 420 LEU A CA 1
ATOM 3216 C C . LEU A 1 420 ? 9.725 -19.425 -18.611 1.00 38.25 420 LEU A C 1
ATOM 3218 O O . LEU A 1 420 ? 10.866 -19.515 -19.064 1.00 38.25 420 LEU A O 1
ATOM 3222 N N . LYS A 1 421 ? 8.660 -19.785 -19.335 1.00 41.00 421 LYS A N 1
ATOM 3223 C CA . LYS A 1 421 ? 8.715 -19.899 -20.801 1.00 41.00 421 LYS A CA 1
ATOM 3224 C C . LYS A 1 421 ? 7.834 -18.835 -21.440 1.00 41.00 421 LYS A C 1
ATOM 3226 O O . LYS A 1 421 ? 6.691 -18.635 -21.030 1.00 41.00 421 LYS A O 1
ATOM 3231 N N . CYS A 1 422 ? 8.378 -18.204 -22.476 1.00 37.66 422 CYS A N 1
ATOM 3232 C CA . CYS A 1 422 ? 7.631 -17.401 -23.433 1.00 37.66 422 CYS A CA 1
ATOM 3233 C C . CYS A 1 422 ? 7.255 -18.274 -24.640 1.00 37.66 422 CYS A C 1
ATOM 3235 O O . CYS A 1 422 ? 8.050 -19.110 -25.083 1.00 37.66 422 CYS A O 1
ATOM 3237 N N . GLU A 1 423 ? 6.058 -18.084 -25.185 1.00 38.34 423 GLU A N 1
ATOM 3238 C CA . GLU A 1 423 ? 5.643 -18.743 -26.423 1.00 38.34 423 GLU A CA 1
ATOM 3239 C C . GLU A 1 423 ? 6.318 -18.076 -27.640 1.00 38.34 423 GLU A C 1
ATOM 3241 O O . GLU A 1 423 ? 6.050 -16.918 -27.949 1.00 38.34 423 GLU A O 1
ATOM 3246 N N . GLY A 1 424 ? 7.170 -18.818 -28.365 1.00 37.72 424 GLY A N 1
ATOM 3247 C CA . GLY A 1 424 ? 7.485 -18.510 -29.771 1.00 37.72 424 GLY A CA 1
ATOM 3248 C C . GLY A 1 424 ? 8.812 -17.815 -30.129 1.00 37.72 424 GLY A C 1
ATOM 3249 O O . GLY A 1 424 ? 8.850 -17.144 -31.157 1.00 37.72 424 GLY A O 1
ATOM 3250 N N . GLY A 1 425 ? 9.915 -17.974 -29.380 1.00 36.16 425 GLY A N 1
ATOM 3251 C CA . GLY A 1 425 ? 11.213 -17.382 -29.773 1.00 36.16 425 GLY A CA 1
ATOM 3252 C C . GLY A 1 425 ? 12.467 -18.155 -29.338 1.00 36.16 425 GLY A C 1
ATOM 3253 O O . GLY A 1 425 ? 12.487 -18.768 -28.274 1.00 36.16 425 GLY A O 1
ATOM 3254 N N . LYS A 1 426 ? 13.534 -18.107 -30.156 1.00 31.27 426 LYS A N 1
ATOM 3255 C CA . LYS A 1 426 ? 14.894 -18.542 -29.769 1.00 31.27 426 LYS A CA 1
ATOM 3256 C C . LYS A 1 426 ? 15.583 -17.447 -28.944 1.00 31.27 426 LYS A C 1
ATOM 3258 O O . LYS A 1 426 ? 15.455 -16.273 -29.276 1.00 31.27 426 LYS A O 1
ATOM 3263 N N . MET A 1 427 ? 16.352 -17.841 -27.930 1.00 30.77 427 MET A N 1
ATOM 3264 C CA . MET A 1 427 ? 17.113 -16.932 -27.062 1.00 30.77 427 MET A CA 1
ATOM 3265 C C . MET A 1 427 ? 18.311 -16.292 -27.798 1.00 30.77 427 MET A C 1
ATOM 3267 O O . MET A 1 427 ? 19.165 -17.032 -28.299 1.00 30.77 427 MET A O 1
ATOM 3271 N N . PRO A 1 428 ? 18.413 -14.949 -27.855 1.00 27.25 428 PRO A N 1
ATOM 3272 C CA . PRO A 1 428 ? 19.645 -14.230 -28.188 1.00 27.25 428 PRO A CA 1
ATOM 3273 C C . PRO A 1 428 ? 20.583 -14.155 -26.970 1.00 27.25 428 PRO A C 1
ATOM 3275 O O . PRO A 1 428 ? 20.162 -14.401 -25.843 1.00 27.25 428 PRO A O 1
ATOM 3278 N N . LYS A 1 429 ? 21.859 -13.823 -27.200 1.00 26.77 429 LYS A N 1
ATOM 3279 C CA . LYS A 1 429 ? 22.947 -13.946 -26.216 1.00 26.77 429 LYS A CA 1
ATOM 3280 C C . LYS A 1 429 ? 23.547 -12.608 -25.758 1.00 26.77 429 LYS A C 1
ATOM 3282 O O . LYS A 1 429 ? 23.736 -11.718 -26.580 1.00 26.77 429 LYS A O 1
ATOM 3287 N N . CYS A 1 430 ? 24.044 -12.653 -24.518 1.00 28.69 430 CYS A N 1
ATOM 3288 C CA . CYS A 1 430 ? 25.089 -11.829 -23.894 1.00 28.69 430 CYS A CA 1
ATOM 3289 C C . CYS A 1 430 ? 24.709 -10.476 -23.268 1.00 28.69 430 CYS A C 1
ATOM 3291 O O . CYS A 1 430 ? 23.826 -9.759 -23.720 1.00 28.69 430 CYS A O 1
ATOM 3293 N N . TYR A 1 431 ? 25.474 -10.190 -22.213 1.00 31.84 431 TYR A N 1
ATOM 3294 C CA . TYR A 1 431 ? 25.507 -9.024 -21.332 1.00 31.84 431 TYR A CA 1
ATOM 3295 C C . TYR A 1 431 ? 26.868 -8.323 -21.503 1.00 31.84 431 TYR A C 1
ATOM 3297 O O . TYR A 1 431 ? 27.801 -8.929 -22.041 1.00 31.84 431 TYR A O 1
ATOM 3305 N N . ASP A 1 432 ? 27.015 -7.099 -20.994 1.00 24.86 432 ASP A N 1
ATOM 3306 C CA . ASP A 1 432 ? 28.306 -6.399 -20.911 1.00 24.86 432 ASP A CA 1
ATOM 3307 C C . ASP A 1 432 ? 28.842 -6.504 -19.470 1.00 24.86 432 ASP A C 1
ATOM 3309 O O . ASP A 1 432 ? 28.344 -5.858 -18.542 1.00 24.86 432 ASP A O 1
ATOM 3313 N N . ALA A 1 433 ? 29.794 -7.413 -19.254 1.00 29.05 433 ALA A N 1
ATOM 3314 C CA . ALA A 1 433 ? 30.271 -7.784 -17.926 1.00 29.05 433 ALA A CA 1
ATOM 3315 C C . ALA A 1 433 ? 31.480 -6.944 -17.493 1.00 29.05 433 ALA A C 1
ATOM 3317 O O . ALA A 1 433 ? 32.490 -6.944 -18.182 1.00 29.05 433 ALA A O 1
ATOM 3318 N N . ASP A 1 434 ? 31.395 -6.316 -16.313 1.00 31.70 434 ASP A N 1
ATOM 3319 C CA . ASP A 1 434 ? 32.489 -6.323 -15.326 1.00 31.70 434 ASP A CA 1
ATOM 3320 C C . ASP A 1 434 ? 32.063 -5.688 -13.986 1.00 31.70 434 ASP A C 1
ATOM 3322 O O . ASP A 1 434 ? 31.903 -4.473 -13.851 1.00 31.70 434 ASP A O 1
ATOM 3326 N N . TRP A 1 435 ? 31.925 -6.525 -12.951 1.00 29.61 435 TRP A N 1
ATOM 3327 C CA . TRP A 1 435 ? 32.012 -6.092 -11.553 1.00 29.61 435 TRP A CA 1
ATOM 3328 C C . TRP A 1 435 ? 32.646 -7.180 -10.679 1.00 29.61 435 TRP A C 1
ATOM 3330 O O . TRP A 1 435 ? 31.989 -8.123 -10.234 1.00 29.61 435 TRP A O 1
ATOM 3340 N N . LYS A 1 436 ? 33.922 -6.974 -10.352 1.00 27.39 436 LYS A N 1
ATOM 3341 C CA . LYS A 1 436 ? 34.515 -7.303 -9.050 1.00 27.39 436 LYS A CA 1
ATOM 3342 C C . LYS A 1 436 ? 35.436 -6.131 -8.662 1.00 27.39 436 LYS A C 1
ATOM 3344 O O . LYS A 1 436 ? 36.164 -5.658 -9.529 1.00 27.39 436 LYS A O 1
ATOM 3349 N N . PRO A 1 437 ? 35.410 -5.626 -7.418 1.00 33.81 437 PRO A N 1
ATOM 3350 C CA . PRO A 1 437 ? 36.357 -4.600 -6.960 1.00 33.81 437 PRO A CA 1
ATOM 3351 C C . PRO A 1 437 ? 37.704 -5.241 -6.560 1.00 33.81 437 PRO A C 1
ATOM 3353 O O . PRO A 1 437 ? 37.682 -6.424 -6.204 1.00 33.81 437 PRO A O 1
ATOM 3356 N N . PRO A 1 438 ? 38.846 -4.514 -6.462 1.00 36.56 438 PRO A N 1
ATOM 3357 C CA . PRO A 1 438 ? 39.243 -3.162 -6.935 1.00 36.56 438 PRO A CA 1
ATOM 3358 C C . PRO A 1 438 ? 40.435 -3.273 -7.954 1.00 36.56 438 PRO A C 1
ATOM 3360 O O . PRO A 1 438 ? 40.637 -4.383 -8.446 1.00 36.56 438 PRO A O 1
ATOM 3363 N N . PRO A 1 439 ? 41.309 -2.266 -8.248 1.00 29.58 439 PRO A N 1
ATOM 3364 C CA . PRO A 1 439 ? 41.277 -0.795 -8.105 1.00 29.58 439 PRO A CA 1
ATOM 3365 C C . PRO A 1 439 ? 41.345 -0.028 -9.468 1.00 29.58 439 PRO A C 1
ATOM 3367 O O . PRO A 1 439 ? 41.420 -0.634 -10.532 1.00 29.58 439 PRO A O 1
ATOM 3370 N N . GLU A 1 440 ? 41.334 1.315 -9.452 1.00 31.69 440 GLU A N 1
ATOM 3371 C CA . GLU A 1 440 ? 41.613 2.185 -10.628 1.00 31.69 440 GLU A CA 1
ATOM 3372 C C . GLU A 1 440 ? 43.119 2.199 -11.010 1.00 31.69 440 GLU A C 1
ATOM 3374 O O . GLU A 1 440 ? 43.927 1.772 -10.181 1.00 31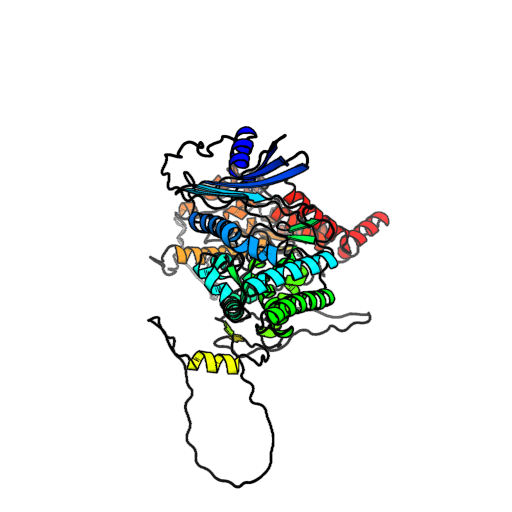.69 440 GLU A O 1
ATOM 3379 N N . PRO A 1 441 ? 43.573 2.803 -12.139 1.00 37.66 441 PRO A N 1
ATOM 3380 C CA . PRO A 1 441 ? 42.899 3.294 -13.364 1.00 37.66 441 PRO A CA 1
ATOM 3381 C C . PRO A 1 441 ? 43.441 2.506 -14.614 1.00 37.66 441 PRO A C 1
ATOM 3383 O O . PRO A 1 441 ? 43.987 1.427 -14.393 1.00 37.66 441 PRO A O 1
ATOM 3386 N N . PRO A 1 442 ? 43.384 2.938 -15.911 1.00 26.78 442 PRO A N 1
ATOM 3387 C CA . PRO A 1 442 ? 42.829 4.147 -16.546 1.00 26.78 442 PRO A CA 1
ATOM 3388 C C . PRO A 1 442 ? 41.904 3.861 -17.771 1.00 26.78 442 PRO A C 1
ATOM 3390 O O . PRO A 1 442 ? 41.280 2.815 -17.886 1.00 26.78 442 PRO A O 1
ATOM 3393 N N . LYS A 1 443 ? 41.809 4.827 -18.702 1.00 35.16 443 LYS A N 1
ATOM 3394 C CA . LYS A 1 443 ? 41.216 4.767 -20.063 1.00 35.16 443 LYS A CA 1
ATOM 3395 C C . LYS A 1 443 ? 42.221 5.437 -21.028 1.00 35.16 443 LYS A C 1
ATOM 3397 O O . LYS A 1 443 ? 42.924 6.329 -20.543 1.00 35.16 443 LYS A O 1
ATOM 3402 N N . PRO A 1 444 ? 42.312 5.119 -22.347 1.00 29.34 444 PRO A N 1
ATOM 3403 C CA . PRO A 1 444 ? 41.334 5.663 -23.322 1.00 29.34 444 PRO A CA 1
ATOM 3404 C C . PRO A 1 444 ? 41.149 4.897 -24.672 1.00 29.34 444 PRO A C 1
ATOM 3406 O O . PRO A 1 444 ? 41.871 3.949 -24.955 1.00 29.34 444 PRO A O 1
ATOM 3409 N N . LYS A 1 445 ? 40.284 5.466 -25.551 1.00 20.70 445 LYS A N 1
ATOM 3410 C CA . LYS A 1 445 ? 40.097 5.241 -27.024 1.00 20.70 445 LYS A CA 1
ATOM 3411 C C . LYS A 1 445 ? 39.142 4.086 -27.430 1.00 20.70 445 LYS A C 1
ATOM 3413 O O . LYS A 1 445 ? 39.233 3.021 -26.850 1.00 20.70 445 LYS A O 1
ATOM 3418 N N . PHE A 1 446 ? 38.229 4.203 -28.418 1.00 21.97 446 PHE A N 1
ATOM 3419 C CA . PHE A 1 446 ? 37.799 5.317 -29.305 1.00 21.97 446 PHE A CA 1
ATOM 3420 C C . PHE A 1 446 ? 36.390 5.060 -29.933 1.00 21.97 446 PHE A C 1
ATOM 3422 O O . PHE A 1 446 ? 36.023 3.911 -30.109 1.00 21.97 446 PHE A O 1
ATOM 3429 N N . ARG A 1 447 ? 35.713 6.146 -30.376 1.00 21.62 447 ARG A N 1
ATOM 3430 C CA . ARG A 1 447 ? 34.687 6.307 -31.461 1.00 21.62 447 ARG A CA 1
ATOM 3431 C C . ARG A 1 447 ? 33.399 5.438 -31.531 1.00 21.62 447 ARG A C 1
ATOM 3433 O O . ARG A 1 447 ? 33.402 4.238 -31.331 1.00 21.62 447 ARG A O 1
ATOM 3440 N N . PHE A 1 448 ? 32.312 6.093 -31.965 1.00 24.62 448 PHE A N 1
ATOM 3441 C CA . PHE A 1 448 ? 30.970 5.549 -32.252 1.00 24.62 448 PHE A CA 1
ATOM 3442 C C . PHE A 1 448 ? 30.517 5.895 -33.683 1.00 24.62 448 PHE A C 1
ATOM 3444 O O . PHE A 1 448 ? 30.907 6.947 -34.192 1.00 24.62 448 PHE A O 1
ATOM 3451 N N . CYS A 1 449 ? 29.612 5.093 -34.266 1.00 23.67 449 CYS A N 1
ATOM 3452 C CA . CYS A 1 449 ? 28.629 5.542 -35.266 1.00 23.67 449 CYS A CA 1
ATOM 3453 C C . CYS A 1 449 ? 27.437 4.570 -35.427 1.00 23.67 449 CYS A C 1
ATOM 3455 O O . CYS A 1 449 ? 27.588 3.364 -35.263 1.00 23.67 449 CYS A O 1
ATOM 3457 N N . SER A 1 450 ? 26.298 5.127 -35.862 1.00 20.97 450 SER A N 1
ATOM 3458 C CA . SER A 1 450 ? 25.040 4.502 -36.337 1.00 20.97 450 SER A CA 1
ATOM 3459 C C . SER A 1 450 ? 23.906 4.135 -35.341 1.00 20.97 450 SER A C 1
ATOM 3461 O O . SER A 1 450 ? 23.848 3.058 -34.768 1.00 20.97 450 SER A O 1
ATOM 3463 N N . PHE A 1 451 ? 22.962 5.084 -35.246 1.00 28.47 451 PHE A N 1
ATOM 3464 C CA . PHE A 1 451 ? 21.487 4.980 -35.258 1.00 28.47 451 PHE A CA 1
ATOM 3465 C C . PHE A 1 451 ? 20.678 4.028 -34.339 1.00 28.47 451 PHE A C 1
ATOM 3467 O O . PHE A 1 451 ? 20.642 2.817 -34.510 1.00 28.47 451 PHE A O 1
ATOM 3474 N N . LEU A 1 452 ? 19.803 4.686 -33.555 1.00 33.72 452 LEU A N 1
ATOM 3475 C CA . LEU A 1 452 ? 18.457 4.265 -33.115 1.00 33.72 452 LEU A CA 1
ATOM 3476 C C . LEU A 1 452 ? 18.333 3.062 -32.160 1.00 33.72 452 LEU A C 1
ATOM 3478 O O . LEU A 1 452 ? 17.842 1.999 -32.530 1.00 33.72 452 LEU A O 1
ATOM 3482 N N . ASN A 1 453 ? 18.602 3.308 -30.873 1.00 24.95 453 ASN A N 1
ATOM 3483 C CA . ASN A 1 453 ? 18.019 2.540 -29.766 1.00 24.95 453 ASN A CA 1
ATOM 3484 C C . ASN A 1 453 ? 17.924 3.433 -28.501 1.00 24.95 453 ASN A C 1
ATOM 3486 O O . ASN A 1 453 ? 18.946 4.006 -28.119 1.00 24.95 453 ASN A O 1
ATOM 3490 N N . PRO A 1 454 ? 16.753 3.622 -27.854 1.00 30.80 454 PRO A N 1
ATOM 3491 C CA . PRO A 1 454 ? 16.604 4.563 -26.741 1.00 30.80 454 PRO A CA 1
ATOM 3492 C C . PRO A 1 454 ? 16.846 3.896 -25.378 1.00 30.80 454 PRO A C 1
ATOM 3494 O O . PRO A 1 454 ? 15.953 3.824 -24.534 1.00 30.80 454 PRO A O 1
ATOM 3497 N N . THR A 1 455 ? 18.074 3.445 -25.127 1.00 27.23 455 THR A N 1
ATOM 3498 C CA . THR A 1 455 ? 18.536 3.226 -23.748 1.00 27.23 455 THR A CA 1
ATOM 3499 C C . THR A 1 455 ? 18.904 4.595 -23.165 1.00 27.23 455 THR A C 1
ATOM 3501 O O . THR A 1 455 ? 19.725 5.283 -23.777 1.00 27.23 455 THR A O 1
ATOM 3504 N N . PRO A 1 456 ? 18.360 5.041 -22.015 1.00 28.56 456 PRO A N 1
ATOM 3505 C CA . PRO A 1 456 ? 18.837 6.271 -21.391 1.00 28.56 456 PRO A CA 1
ATOM 3506 C C . PRO A 1 456 ? 20.304 6.061 -20.971 1.00 28.56 456 PRO A C 1
ATOM 3508 O O . PRO A 1 456 ? 20.585 5.145 -20.190 1.00 28.56 456 PRO A O 1
ATOM 3511 N N . PRO A 1 457 ? 21.265 6.842 -21.500 1.00 26.92 457 PRO A N 1
ATOM 3512 C CA . PRO A 1 457 ? 22.675 6.616 -21.215 1.00 26.92 457 PRO A CA 1
ATOM 3513 C C . PRO A 1 457 ? 22.971 6.901 -19.740 1.00 26.92 457 PRO A C 1
ATOM 3515 O O . PRO A 1 457 ? 22.438 7.851 -19.166 1.00 26.92 457 PRO A O 1
ATOM 3518 N N . LYS A 1 458 ? 23.884 6.129 -19.130 1.00 32.94 458 LYS A N 1
ATOM 3519 C CA . LYS A 1 458 ? 24.456 6.504 -17.825 1.00 32.94 458 LYS A CA 1
ATOM 3520 C C . LYS A 1 458 ? 25.059 7.919 -17.949 1.00 32.94 458 LYS A C 1
ATOM 3522 O O . LYS A 1 458 ? 25.848 8.144 -18.875 1.00 32.94 458 LYS A O 1
ATOM 3527 N N . PRO A 1 459 ? 24.719 8.865 -17.053 1.00 35.16 459 PRO A N 1
ATOM 3528 C CA . PRO A 1 459 ? 25.049 10.275 -17.228 1.00 35.16 459 PRO A CA 1
ATOM 3529 C C . PRO A 1 459 ? 26.560 10.487 -17.120 1.00 35.16 459 PRO A C 1
ATOM 3531 O O . PRO A 1 459 ? 27.139 10.478 -16.039 1.00 35.16 459 PRO A O 1
ATOM 3534 N N . THR A 1 460 ? 27.206 10.642 -18.274 1.00 36.78 460 THR A N 1
ATOM 3535 C CA . THR A 1 460 ? 28.646 10.937 -18.387 1.00 36.78 460 THR A CA 1
ATOM 3536 C C . THR A 1 460 ? 28.954 12.044 -19.397 1.00 36.78 460 THR A C 1
ATOM 3538 O O . THR A 1 460 ? 30.112 12.431 -19.536 1.00 36.78 460 THR A O 1
ATOM 3541 N N . ARG A 1 461 ? 27.929 12.582 -20.075 1.00 33.97 461 ARG A N 1
ATOM 3542 C CA . ARG A 1 461 ? 27.963 13.814 -20.882 1.00 33.97 461 ARG A CA 1
ATOM 3543 C C . ARG A 1 461 ? 26.607 14.523 -20.782 1.00 33.97 461 ARG A C 1
ATOM 3545 O O . ARG A 1 461 ? 25.609 13.812 -20.645 1.00 33.97 461 ARG A O 1
ATOM 3552 N N . PRO A 1 462 ? 26.543 15.863 -20.856 1.00 36.34 462 PRO A N 1
ATOM 3553 C CA . PRO A 1 462 ? 25.282 16.590 -20.862 1.00 36.34 462 PRO A CA 1
ATOM 3554 C C . PRO A 1 462 ? 24.706 16.601 -22.286 1.00 36.34 462 PRO A C 1
ATOM 3556 O O . PRO A 1 462 ? 25.407 17.031 -23.201 1.00 36.34 462 PRO A O 1
ATOM 3559 N N . PRO A 1 463 ? 23.465 16.138 -22.512 1.00 44.28 463 PRO A N 1
ATOM 3560 C CA . PRO A 1 463 ? 22.854 16.229 -23.829 1.00 44.28 463 PRO A CA 1
ATOM 3561 C C . PRO A 1 463 ? 21.800 17.337 -23.838 1.00 44.28 463 PRO A C 1
ATOM 3563 O O . PRO A 1 463 ? 20.798 17.271 -23.120 1.00 44.28 463 PRO A O 1
ATOM 3566 N N . VAL A 1 464 ? 22.016 18.321 -24.705 1.00 37.47 464 VAL A N 1
ATOM 3567 C CA . VAL A 1 464 ? 20.905 18.903 -25.455 1.00 37.47 464 VAL A CA 1
ATOM 3568 C C . VAL A 1 464 ? 20.487 17.849 -26.485 1.00 37.47 464 VAL A C 1
ATOM 3570 O O . VAL A 1 464 ? 21.342 17.164 -27.040 1.00 37.47 464 VAL A O 1
ATOM 3573 N N . VAL A 1 465 ? 19.186 17.653 -26.694 1.00 40.53 465 VAL A N 1
ATOM 3574 C CA . VAL A 1 465 ? 18.677 16.788 -27.768 1.00 40.53 465 VAL A CA 1
ATOM 3575 C C . VAL A 1 465 ? 17.877 17.648 -28.728 1.00 40.53 465 VAL A C 1
ATOM 3577 O O . VAL A 1 465 ? 16.824 18.176 -28.357 1.00 40.53 465 VAL A O 1
ATOM 3580 N N . THR A 1 466 ? 18.389 17.793 -29.946 1.00 33.25 466 THR A N 1
ATOM 3581 C CA . THR A 1 466 ? 17.762 18.576 -31.008 1.00 33.25 466 THR A CA 1
ATOM 3582 C C . THR A 1 466 ? 16.745 17.772 -31.808 1.00 33.25 466 THR A C 1
ATOM 3584 O O . THR A 1 466 ? 16.931 16.593 -32.112 1.00 33.25 466 THR A O 1
ATOM 3587 N N . PHE A 1 467 ? 15.647 18.432 -32.181 1.00 43.03 467 PHE A N 1
ATOM 3588 C CA . PHE A 1 467 ? 14.612 17.867 -33.043 1.00 43.03 467 PHE A CA 1
ATOM 3589 C C . PHE A 1 467 ? 14.239 18.851 -34.145 1.00 43.03 467 PHE A C 1
ATOM 3591 O O . PHE A 1 467 ? 13.594 19.869 -33.900 1.00 43.03 467 PHE A O 1
ATOM 3598 N N . GLN A 1 468 ? 14.628 18.525 -35.374 1.00 37.91 468 GLN A N 1
ATOM 3599 C CA . GLN A 1 468 ? 14.383 19.342 -36.557 1.00 37.91 468 GLN A CA 1
ATOM 3600 C C . GLN A 1 468 ? 13.038 18.974 -37.200 1.00 37.91 468 GLN A C 1
ATOM 3602 O O . GLN A 1 468 ? 12.884 17.887 -37.761 1.00 37.91 468 GLN A O 1
ATOM 3607 N N . ILE A 1 469 ? 12.061 19.885 -37.158 1.00 44.53 469 ILE A N 1
ATOM 3608 C CA . ILE A 1 469 ? 10.798 19.728 -37.894 1.00 44.53 469 ILE A CA 1
ATOM 3609 C C . ILE A 1 469 ? 10.952 20.395 -39.261 1.00 44.53 469 ILE A C 1
ATOM 3611 O O . ILE A 1 469 ? 10.759 21.602 -39.421 1.00 44.53 469 ILE A O 1
ATOM 3615 N N . ALA A 1 470 ? 11.325 19.581 -40.250 1.00 34.34 470 ALA A N 1
ATOM 3616 C CA . ALA A 1 470 ? 11.410 19.982 -41.648 1.00 34.34 470 ALA A CA 1
ATOM 3617 C C . ALA A 1 470 ? 10.021 20.052 -42.313 1.00 34.34 470 ALA A C 1
ATOM 3619 O O . ALA A 1 470 ? 9.086 19.332 -41.957 1.00 34.34 470 ALA A O 1
ATOM 3620 N N . LYS A 1 471 ? 9.905 20.912 -43.329 1.00 33.28 471 LYS A N 1
ATOM 3621 C CA . LYS A 1 471 ? 8.688 21.144 -44.121 1.00 33.28 471 LYS A CA 1
ATOM 3622 C C . LYS A 1 471 ? 8.167 19.831 -44.732 1.00 33.28 471 LYS A C 1
ATOM 3624 O O . LYS A 1 471 ? 8.836 19.250 -45.584 1.00 33.28 471 LYS A O 1
ATOM 3629 N N . GLN A 1 472 ? 6.960 19.388 -44.357 1.00 30.56 472 GLN A N 1
ATOM 3630 C CA . GLN A 1 472 ? 6.309 18.246 -45.015 1.00 30.56 472 GLN A CA 1
ATOM 3631 C C . GLN A 1 472 ? 5.976 18.586 -46.476 1.00 30.56 472 GLN A C 1
ATOM 3633 O O . GLN A 1 472 ? 4.952 19.201 -46.772 1.00 30.56 472 GLN A O 1
ATOM 3638 N N . SER A 1 473 ? 6.816 18.143 -47.411 1.00 25.59 473 SER A N 1
ATOM 3639 C CA . SER A 1 473 ? 6.440 18.018 -48.816 1.00 25.59 473 SER A CA 1
ATOM 3640 C C . SER A 1 473 ? 5.705 16.692 -49.031 1.00 25.59 473 SER A C 1
ATOM 3642 O O . SER A 1 473 ? 6.234 15.601 -48.815 1.00 25.59 473 SER A O 1
ATOM 3644 N N . VAL A 1 474 ? 4.453 16.765 -49.487 1.00 29.06 474 VAL A N 1
ATOM 3645 C CA . VAL A 1 474 ? 3.709 15.578 -49.929 1.00 29.06 474 VAL A CA 1
ATOM 3646 C C . VAL A 1 474 ? 4.226 15.166 -51.310 1.00 29.06 474 VAL A C 1
ATOM 3648 O O . VAL A 1 474 ? 3.670 15.561 -52.332 1.00 29.06 474 VAL A O 1
ATOM 3651 N N . GLY A 1 475 ? 5.293 14.367 -51.360 1.00 23.34 475 GLY A N 1
ATOM 3652 C CA . GLY A 1 475 ? 5.817 13.852 -52.627 1.00 23.34 475 GLY A CA 1
ATOM 3653 C C . GLY A 1 475 ? 7.090 13.026 -52.476 1.00 23.34 475 GLY A C 1
ATOM 3654 O O . GLY A 1 475 ? 8.156 13.570 -52.216 1.00 23.34 475 GLY A O 1
ATOM 3655 N N . GLY A 1 476 ? 6.990 11.712 -52.691 1.00 22.77 476 GLY A N 1
ATOM 3656 C CA . GLY A 1 476 ? 8.173 10.872 -52.873 1.00 22.77 476 GLY A CA 1
ATOM 3657 C C . GLY A 1 476 ? 8.798 11.128 -54.244 1.00 22.77 476 GLY A C 1
ATOM 3658 O O . GLY A 1 476 ? 8.085 11.145 -55.248 1.00 22.77 476 GLY A O 1
ATOM 3659 N N . VAL A 1 477 ? 10.118 11.304 -54.289 1.00 22.89 477 VAL A N 1
ATOM 3660 C CA . VAL A 1 477 ? 10.866 11.462 -55.541 1.00 22.89 477 VAL A CA 1
ATOM 3661 C C . VAL A 1 477 ? 10.994 10.101 -56.224 1.00 22.89 477 VAL A C 1
ATOM 3663 O O . VAL A 1 477 ? 11.760 9.244 -55.788 1.00 22.89 477 VAL A O 1
ATOM 3666 N N . CYS A 1 478 ? 10.253 9.913 -57.315 1.00 22.48 478 CYS A N 1
ATOM 3667 C CA . CYS A 1 478 ? 10.691 9.023 -58.388 1.00 22.48 478 CYS A CA 1
ATOM 3668 C C . CYS A 1 478 ? 11.593 9.821 -59.349 1.00 22.48 478 CYS A C 1
ATOM 3670 O O . CYS A 1 478 ? 11.585 11.052 -59.319 1.00 22.48 478 CYS A O 1
ATOM 3672 N N . LYS A 1 479 ? 12.415 9.125 -60.141 1.00 23.86 479 LYS A N 1
ATOM 3673 C CA . LYS A 1 479 ? 13.516 9.715 -60.927 1.00 23.86 479 LYS A CA 1
ATOM 3674 C C . LYS A 1 479 ? 13.067 10.858 -61.855 1.00 23.86 479 LYS A C 1
ATOM 3676 O O . LYS A 1 479 ? 11.972 10.813 -62.407 1.00 23.86 479 LYS A O 1
ATOM 3681 N N . LYS A 1 480 ? 13.959 11.834 -62.063 1.00 25.23 480 LYS A N 1
ATOM 3682 C CA . LYS A 1 480 ? 13.892 12.767 -63.197 1.00 25.23 480 LYS A CA 1
ATOM 3683 C C . LYS A 1 480 ? 14.393 12.068 -64.463 1.00 25.23 480 LYS A C 1
ATOM 3685 O O . LYS A 1 480 ? 15.518 11.584 -64.446 1.00 25.23 480 LYS A O 1
ATOM 3690 N N . ASP A 1 481 ? 13.599 12.156 -65.520 1.00 26.69 481 ASP A N 1
ATOM 3691 C CA . ASP A 1 481 ? 14.050 12.368 -66.899 1.00 26.69 481 ASP A CA 1
ATOM 3692 C C . ASP A 1 481 ? 13.298 13.618 -67.428 1.00 26.69 481 ASP A C 1
ATOM 3694 O O . ASP A 1 481 ? 12.358 14.093 -66.780 1.00 26.69 481 ASP A O 1
ATOM 3698 N N . GLU A 1 482 ? 13.778 14.234 -68.510 1.00 25.39 482 GLU A N 1
ATOM 3699 C CA . GLU A 1 482 ? 13.545 15.658 -68.834 1.00 25.39 482 GLU A CA 1
ATOM 3700 C C . GLU A 1 482 ? 12.248 16.015 -69.632 1.00 25.39 482 GLU A C 1
ATOM 3702 O O . GLU A 1 482 ? 11.576 15.123 -70.148 1.00 25.39 482 GLU A O 1
ATOM 3707 N N . PRO A 1 483 ? 11.840 17.314 -69.673 1.00 39.72 483 PRO A N 1
ATOM 3708 C CA . PRO A 1 483 ? 10.578 17.830 -70.270 1.00 39.72 483 PRO A CA 1
ATOM 3709 C C . PRO A 1 483 ? 10.740 18.115 -71.799 1.00 39.72 483 PRO A C 1
ATOM 3711 O O . PRO A 1 483 ? 11.778 17.706 -72.317 1.00 39.72 483 PRO A O 1
ATOM 3714 N N . PRO A 1 484 ? 9.848 18.815 -72.572 1.00 32.44 484 PRO A N 1
ATOM 3715 C CA . PRO A 1 484 ? 8.686 19.691 -72.254 1.00 32.44 484 PRO A CA 1
ATOM 3716 C C . PRO A 1 484 ? 7.500 19.487 -73.265 1.00 32.44 484 PRO A C 1
ATOM 3718 O O . PRO A 1 484 ? 7.319 18.347 -73.687 1.00 32.44 484 PRO A O 1
ATOM 3721 N N . PRO A 1 485 ? 6.729 20.492 -73.773 1.00 30.77 485 PRO A N 1
ATOM 3722 C CA . PRO A 1 485 ? 6.247 21.790 -73.250 1.00 30.77 485 PRO A CA 1
ATOM 3723 C C . PRO A 1 485 ? 4.694 21.933 -73.278 1.00 30.77 485 PRO A C 1
ATOM 3725 O O . PRO A 1 485 ? 4.011 21.230 -74.017 1.00 30.77 485 PRO A O 1
ATOM 3728 N N . GLY A 1 486 ? 4.111 22.913 -72.567 1.00 23.53 486 GLY A N 1
ATOM 3729 C CA . GLY A 1 486 ? 2.682 23.251 -72.738 1.00 23.53 486 GLY A CA 1
ATOM 3730 C C . GLY A 1 486 ? 2.132 24.296 -71.759 1.00 23.53 486 GLY A C 1
ATOM 3731 O O . GLY A 1 486 ? 2.148 24.082 -70.554 1.00 23.53 486 GLY A O 1
ATOM 3732 N N . ALA A 1 487 ? 1.661 25.424 -72.293 1.00 24.80 487 ALA A N 1
ATOM 3733 C CA . ALA A 1 487 ? 1.149 26.599 -71.581 1.00 24.80 487 ALA A CA 1
ATOM 3734 C C . ALA A 1 487 ? -0.122 26.371 -70.728 1.00 24.80 487 ALA A C 1
ATOM 3736 O O . ALA A 1 487 ? -0.897 25.454 -70.988 1.00 24.80 487 ALA A O 1
ATOM 3737 N N . GLY A 1 488 ? -0.380 27.290 -69.788 1.00 23.89 488 GLY A N 1
ATOM 3738 C CA . GLY A 1 488 ? -1.678 27.428 -69.113 1.00 23.89 488 GLY A CA 1
ATOM 3739 C C . GLY A 1 488 ? -1.574 28.069 -67.729 1.00 23.89 488 GLY A C 1
ATOM 3740 O O . GLY A 1 488 ? -1.293 27.380 -66.752 1.00 23.89 488 GLY A O 1
ATOM 3741 N N . VAL A 1 489 ? -1.797 29.382 -67.644 1.00 32.91 489 VAL A N 1
ATOM 3742 C CA . VAL A 1 489 ? -2.072 30.068 -66.371 1.00 32.91 489 VAL A CA 1
ATOM 3743 C C . VAL A 1 489 ? -3.562 29.900 -66.097 1.00 32.91 489 VAL A C 1
ATOM 3745 O O . VAL A 1 489 ? -4.323 30.204 -67.005 1.00 32.91 489 VAL A O 1
ATOM 3748 N N . ASP A 1 490 ? -3.972 29.454 -64.905 1.00 25.41 490 ASP A N 1
ATOM 3749 C CA . ASP A 1 490 ? -5.317 29.743 -64.388 1.00 25.41 490 ASP A CA 1
ATOM 3750 C C . ASP A 1 490 ? -5.466 29.520 -62.870 1.00 25.41 490 ASP A C 1
ATOM 3752 O O . ASP A 1 490 ? -4.708 28.798 -62.223 1.00 25.41 490 ASP A O 1
ATOM 3756 N N . GLU A 1 491 ? -6.467 30.226 -62.357 1.00 25.28 491 GLU A N 1
ATOM 3757 C CA . GLU A 1 491 ? -6.889 30.608 -61.005 1.00 25.28 491 GLU A CA 1
ATOM 3758 C C . GLU A 1 491 ? -6.742 29.659 -59.786 1.00 25.28 491 GLU A C 1
ATOM 3760 O O . GLU A 1 491 ? -6.631 28.432 -59.845 1.00 25.28 491 GLU A O 1
ATOM 3765 N N . ALA A 1 492 ? -6.810 30.286 -58.604 1.00 32.59 492 ALA A N 1
ATOM 3766 C CA . ALA A 1 492 ? -6.650 29.666 -57.291 1.00 32.59 492 ALA A CA 1
ATOM 3767 C C . ALA A 1 492 ? -7.845 28.782 -56.870 1.00 32.59 492 ALA A C 1
ATOM 3769 O O . ALA A 1 492 ? -8.797 29.238 -56.237 1.00 32.59 492 ALA A O 1
ATOM 3770 N N . GLY A 1 493 ? -7.753 27.478 -57.141 1.00 22.94 493 GLY A N 1
ATOM 3771 C CA . GLY A 1 493 ? -8.625 26.458 -56.544 1.00 22.94 493 GLY A CA 1
ATOM 3772 C C . GLY A 1 493 ? -8.166 26.000 -55.144 1.00 22.94 493 GLY A C 1
ATOM 3773 O O . GLY A 1 493 ? -6.972 26.049 -54.835 1.00 22.94 493 GLY A O 1
ATOM 3774 N N . PRO A 1 494 ? -9.073 25.491 -54.283 1.00 26.25 494 PRO A N 1
ATOM 3775 C CA . PRO A 1 494 ? -8.715 25.019 -52.946 1.00 26.25 494 PRO A CA 1
ATOM 3776 C C . PRO A 1 494 ? -7.754 23.823 -53.016 1.00 26.25 494 PRO A C 1
ATOM 3778 O O . PRO A 1 494 ? -7.970 22.881 -53.785 1.00 26.25 494 PRO A O 1
ATOM 3781 N N . HIS A 1 495 ? -6.708 23.836 -52.181 1.00 28.36 495 HIS A N 1
ATOM 3782 C CA . HIS A 1 495 ? -5.698 22.776 -52.133 1.00 28.36 495 HIS A CA 1
ATOM 3783 C C . HIS A 1 495 ? -6.340 21.388 -51.971 1.00 28.36 495 HIS A C 1
ATOM 3785 O O . HIS A 1 495 ? -6.830 21.024 -50.900 1.00 28.36 495 HIS A O 1
ATOM 3791 N N . LYS A 1 496 ? -6.293 20.577 -53.037 1.00 23.83 496 LYS A N 1
ATOM 3792 C CA . LYS A 1 496 ? -6.759 19.186 -53.022 1.00 23.83 496 LYS A CA 1
ATOM 3793 C C . LYS A 1 496 ? -5.917 18.363 -52.045 1.00 23.83 496 LYS A C 1
ATOM 3795 O O . LYS A 1 496 ? -4.854 17.857 -52.406 1.00 23.83 496 LYS A O 1
ATOM 3800 N N . ILE A 1 497 ? -6.436 18.152 -50.834 1.00 31.33 497 ILE A N 1
ATOM 3801 C CA . ILE A 1 497 ? -5.958 17.100 -49.932 1.00 31.33 497 ILE A CA 1
ATOM 3802 C C . ILE A 1 497 ? -6.161 15.767 -50.656 1.00 31.33 497 ILE A C 1
ATOM 3804 O O . ILE A 1 497 ? -7.273 15.240 -50.747 1.00 31.33 497 ILE A O 1
ATOM 3808 N N . ARG A 1 498 ? -5.076 15.226 -51.213 1.00 25.02 498 ARG A N 1
ATOM 3809 C CA . ARG A 1 498 ? -5.074 13.944 -51.918 1.00 25.02 498 ARG A CA 1
ATOM 3810 C C . ARG A 1 498 ? -5.317 12.829 -50.904 1.00 25.02 498 ARG A C 1
ATOM 3812 O O . ARG A 1 498 ? -4.373 12.290 -50.329 1.00 25.02 498 ARG A O 1
ATOM 3819 N N . ARG A 1 499 ? -6.592 12.481 -50.700 1.00 27.41 499 ARG A N 1
ATOM 3820 C CA . ARG A 1 499 ? -7.035 11.329 -49.904 1.00 27.41 499 ARG A CA 1
ATOM 3821 C C . ARG A 1 499 ? -6.355 10.056 -50.420 1.00 27.41 499 ARG A C 1
ATOM 3823 O O . ARG A 1 499 ? -6.857 9.401 -51.329 1.00 27.41 499 ARG A O 1
ATOM 3830 N N . LYS A 1 500 ? -5.238 9.659 -49.803 1.00 28.30 500 LYS A N 1
ATOM 3831 C CA . LYS A 1 500 ? -4.924 8.234 -49.691 1.00 28.30 500 LYS A CA 1
ATOM 3832 C C . LYS A 1 500 ? -6.004 7.650 -48.794 1.00 28.30 500 LYS A C 1
ATOM 3834 O O . LYS A 1 500 ? -6.107 8.035 -47.632 1.00 28.30 500 LYS A O 1
ATOM 3839 N N . SER A 1 501 ? -6.809 6.751 -49.344 1.00 29.16 501 SER A N 1
ATOM 3840 C CA . SER A 1 501 ? -7.784 5.967 -48.597 1.00 29.16 501 SER A CA 1
ATOM 3841 C C . SER A 1 501 ? -7.056 4.987 -47.672 1.00 29.16 501 SER A C 1
ATOM 3843 O O . SER A 1 501 ? -6.939 3.796 -47.963 1.00 29.16 501 SER A O 1
ATOM 3845 N N . GLY A 1 502 ? -6.548 5.499 -46.548 1.00 30.95 502 GLY A N 1
ATOM 3846 C CA . GLY A 1 502 ? -6.406 4.678 -45.353 1.00 30.95 502 GLY A CA 1
ATOM 3847 C C . GLY A 1 502 ? -7.778 4.084 -45.043 1.00 30.95 502 GLY A C 1
ATOM 3848 O O . GLY A 1 502 ? -8.787 4.777 -45.184 1.00 30.95 502 GLY A O 1
ATOM 3849 N N . ARG A 1 503 ? -7.820 2.789 -44.719 1.00 30.19 503 ARG A N 1
ATOM 3850 C CA . ARG A 1 503 ? -9.073 2.069 -44.462 1.00 30.19 503 ARG A CA 1
ATOM 3851 C C . ARG A 1 503 ? -9.865 2.839 -43.406 1.00 30.19 503 ARG A C 1
ATOM 3853 O O . ARG A 1 503 ? -9.345 3.068 -42.317 1.00 30.19 503 ARG A O 1
ATOM 3860 N N . GLY A 1 504 ? -11.086 3.249 -43.742 1.00 32.47 504 GLY A N 1
ATOM 3861 C CA . GLY A 1 504 ? -12.012 3.770 -42.747 1.00 32.47 504 GLY A CA 1
ATOM 3862 C C . GLY A 1 504 ? -12.359 2.630 -41.802 1.00 32.47 504 GLY A C 1
ATOM 3863 O O . GLY A 1 504 ? -13.027 1.688 -42.218 1.00 32.47 504 GLY A O 1
ATOM 3864 N N . ASP A 1 505 ? -11.860 2.688 -40.569 1.00 37.16 505 ASP A N 1
ATOM 3865 C CA . ASP A 1 505 ? -12.133 1.691 -39.529 1.00 37.16 505 ASP A CA 1
ATOM 3866 C C . ASP A 1 505 ? -13.513 1.999 -38.920 1.00 37.16 505 ASP A C 1
ATOM 3868 O O . ASP A 1 505 ? -13.654 2.549 -37.828 1.00 37.16 505 ASP A O 1
ATOM 3872 N N . SER A 1 506 ? -14.557 1.772 -39.720 1.00 39.09 506 SER A N 1
ATOM 3873 C CA . SER A 1 506 ? -15.940 2.044 -39.343 1.00 39.09 506 SER A CA 1
ATOM 3874 C C . SER A 1 506 ? -16.436 0.994 -38.349 1.00 39.09 506 SER A C 1
ATOM 3876 O O . SER A 1 506 ? -16.734 -0.131 -38.746 1.00 39.09 506 SER A O 1
ATOM 3878 N N . GLY A 1 507 ? -16.599 1.387 -37.082 1.00 41.62 507 GLY A N 1
ATOM 3879 C CA . GLY A 1 507 ? -17.417 0.641 -36.119 1.00 41.62 507 GLY A CA 1
ATOM 3880 C C . GLY A 1 507 ? -16.680 -0.203 -35.075 1.00 41.62 507 GLY A C 1
ATOM 3881 O O . GLY A 1 507 ? -17.237 -1.201 -34.625 1.00 41.62 507 GLY A O 1
ATOM 3882 N N . LYS A 1 508 ? -15.472 0.179 -34.647 1.00 40.03 508 LYS A N 1
ATOM 3883 C CA . LYS A 1 508 ? -14.863 -0.418 -33.444 1.00 40.03 508 LYS A CA 1
ATOM 3884 C C . LYS A 1 508 ? -15.486 0.119 -32.150 1.00 40.03 508 LYS A C 1
ATOM 3886 O O . LYS A 1 508 ? -15.847 1.297 -32.100 1.00 40.03 508 LYS A O 1
ATOM 3891 N N . PRO A 1 509 ? -15.614 -0.710 -31.096 1.00 36.78 509 PRO A N 1
ATOM 3892 C CA . PRO A 1 509 ? -16.166 -0.265 -29.822 1.00 36.78 509 PRO A CA 1
ATOM 3893 C C . PRO A 1 509 ? -15.261 0.799 -29.166 1.00 36.78 509 PRO A C 1
ATOM 3895 O O . PRO A 1 509 ? -14.036 0.701 -29.283 1.00 36.78 509 PRO A O 1
ATOM 3898 N N . PRO A 1 510 ? -15.817 1.782 -28.422 1.00 44.53 510 PRO A N 1
ATOM 3899 C CA . PRO A 1 510 ? -15.057 2.922 -27.886 1.00 44.53 510 PRO A CA 1
ATOM 3900 C C . PRO A 1 510 ? -13.812 2.556 -27.062 1.00 44.53 510 PRO A C 1
ATOM 3902 O O . PRO A 1 510 ? -12.835 3.302 -27.051 1.00 44.53 510 PRO A O 1
ATOM 3905 N N . VAL A 1 511 ? -13.827 1.394 -26.403 1.00 38.84 511 VAL A N 1
ATOM 3906 C CA . VAL A 1 511 ? -12.713 0.872 -25.595 1.00 38.84 511 VAL A CA 1
ATOM 3907 C C . VAL A 1 511 ? -11.476 0.551 -26.449 1.00 38.84 511 VAL A C 1
ATOM 3909 O O . VAL A 1 511 ? -10.353 0.781 -26.008 1.00 38.84 511 VAL A O 1
ATOM 3912 N N . GLU A 1 512 ? -11.651 0.059 -27.679 1.00 36.62 512 GLU A N 1
ATOM 3913 C CA . GLU A 1 512 ? -10.528 -0.330 -28.547 1.00 36.62 512 GLU A CA 1
ATOM 3914 C C . GLU A 1 512 ? -9.809 0.902 -29.125 1.00 36.62 512 GLU A C 1
ATOM 3916 O O . GLU A 1 512 ? -8.577 0.952 -29.141 1.00 36.62 512 GLU A O 1
ATOM 3921 N N . GLU A 1 513 ? -10.555 1.948 -29.508 1.00 43.06 513 GLU A N 1
ATOM 3922 C CA . GLU A 1 513 ? -9.950 3.224 -29.920 1.00 43.06 513 GLU A CA 1
ATOM 3923 C C . GLU A 1 513 ? -9.328 3.961 -28.722 1.00 43.06 513 GLU A C 1
ATOM 3925 O O . GLU A 1 513 ? -8.262 4.556 -28.869 1.00 43.06 513 GLU A O 1
ATOM 3930 N N . ALA A 1 514 ? -9.902 3.859 -27.516 1.00 42.53 514 ALA A N 1
ATOM 3931 C CA . ALA A 1 514 ? -9.300 4.421 -26.303 1.00 42.53 514 ALA A CA 1
ATOM 3932 C C . ALA A 1 514 ? -7.914 3.813 -26.000 1.00 42.53 514 ALA A C 1
ATOM 3934 O O . ALA A 1 514 ? -6.971 4.556 -25.725 1.00 42.53 514 ALA A O 1
ATOM 3935 N N . LEU A 1 515 ? -7.753 2.490 -26.130 1.00 40.22 515 LEU A N 1
ATOM 3936 C CA . LEU A 1 515 ? -6.453 1.813 -25.993 1.00 40.22 515 LEU A CA 1
ATOM 3937 C C . LEU A 1 515 ? -5.456 2.250 -27.083 1.00 40.22 515 LEU A C 1
ATOM 3939 O O . LEU A 1 515 ? -4.271 2.456 -26.807 1.00 40.22 515 LEU A O 1
ATOM 3943 N N . ARG A 1 516 ? -5.929 2.460 -28.319 1.00 47.41 516 ARG A N 1
ATOM 3944 C CA . ARG A 1 516 ? -5.107 2.980 -29.425 1.00 47.41 516 ARG A CA 1
ATOM 3945 C C . ARG A 1 516 ? -4.624 4.408 -29.154 1.00 47.41 516 ARG A C 1
ATOM 3947 O O . ARG A 1 516 ? -3.447 4.710 -29.350 1.00 47.41 516 ARG A O 1
ATOM 3954 N N . VAL A 1 517 ? -5.508 5.266 -28.649 1.00 49.97 517 VAL A N 1
ATOM 3955 C CA . VAL A 1 517 ? -5.202 6.640 -28.223 1.00 49.97 517 VAL A CA 1
ATOM 3956 C C . VAL A 1 517 ? -4.234 6.651 -27.032 1.00 49.97 517 VAL A C 1
ATOM 3958 O O . VAL A 1 517 ? -3.293 7.445 -27.029 1.00 49.97 517 VAL A O 1
ATOM 3961 N N . GLN A 1 518 ? -4.378 5.731 -26.073 1.00 49.25 518 GLN A N 1
ATOM 3962 C CA . GLN A 1 518 ? -3.451 5.564 -24.946 1.00 49.25 518 GLN A CA 1
ATOM 3963 C C . GLN A 1 518 ? -2.026 5.216 -25.408 1.00 49.25 518 GLN A C 1
ATOM 3965 O O . GLN A 1 518 ? -1.054 5.770 -24.894 1.00 49.25 518 GLN A O 1
ATOM 3970 N N . GLY A 1 519 ? -1.888 4.368 -26.434 1.00 45.66 519 GLY A N 1
ATOM 3971 C CA . GLY A 1 519 ? -0.594 4.086 -27.064 1.00 45.66 519 GLY A CA 1
ATOM 3972 C C . GLY A 1 519 ? 0.071 5.330 -27.668 1.00 45.66 519 GLY A C 1
ATOM 3973 O O . GLY A 1 519 ? 1.286 5.490 -27.559 1.00 45.66 519 GLY A O 1
ATOM 3974 N N . VAL A 1 520 ? -0.717 6.242 -28.245 1.00 50.84 520 VAL A N 1
ATOM 3975 C CA . VAL A 1 520 ? -0.220 7.502 -28.824 1.00 50.84 520 VAL A CA 1
ATOM 3976 C C . VAL A 1 520 ? 0.140 8.530 -27.739 1.00 50.84 520 VAL A C 1
ATOM 3978 O O . VAL A 1 520 ? 1.180 9.177 -27.845 1.00 50.84 520 VAL A O 1
ATOM 3981 N N . LEU A 1 521 ? -0.637 8.615 -26.650 1.00 53.09 521 LEU A N 1
ATOM 3982 C CA . LEU A 1 521 ? -0.354 9.459 -25.473 1.00 53.09 521 LEU A CA 1
ATOM 3983 C C . LEU A 1 521 ? 0.999 9.164 -24.803 1.00 53.09 521 LEU A C 1
ATOM 3985 O O . LEU A 1 521 ? 1.598 10.048 -24.189 1.00 53.09 521 LEU A O 1
ATOM 3989 N N . ASN A 1 522 ? 1.493 7.931 -24.905 1.00 55.22 522 ASN A N 1
ATOM 3990 C CA . ASN A 1 522 ? 2.728 7.529 -24.241 1.00 55.22 522 ASN A CA 1
ATOM 3991 C C . ASN A 1 522 ? 3.972 8.232 -24.808 1.00 55.22 522 ASN A C 1
ATOM 3993 O O . ASN A 1 522 ? 4.841 8.630 -24.034 1.00 55.22 522 ASN A O 1
ATOM 3997 N N . PHE A 1 523 ? 4.062 8.442 -26.126 1.00 57.59 523 PHE A N 1
ATOM 3998 C CA . PHE A 1 523 ? 5.254 9.022 -26.762 1.00 57.59 523 PHE A CA 1
ATOM 3999 C C . PHE A 1 523 ? 5.670 10.395 -26.184 1.00 57.59 523 PHE A C 1
ATOM 4001 O O . PHE A 1 523 ? 6.787 10.490 -25.669 1.00 57.59 523 PHE A O 1
ATOM 4008 N N . PRO A 1 524 ? 4.817 11.442 -26.159 1.00 57.59 524 PRO A N 1
ATOM 4009 C CA . PRO A 1 524 ? 5.185 12.734 -25.574 1.00 57.59 524 PRO A CA 1
ATOM 4010 C C . PRO A 1 524 ? 5.343 12.681 -24.047 1.00 57.59 524 PRO A C 1
ATOM 4012 O O . PRO A 1 524 ? 6.053 13.507 -23.477 1.00 57.59 524 PRO A O 1
ATOM 4015 N N . ARG A 1 525 ? 4.717 11.711 -23.363 1.00 63.56 525 ARG A N 1
ATOM 4016 C CA . ARG A 1 525 ? 4.868 11.503 -21.913 1.00 63.56 525 ARG A CA 1
ATOM 4017 C C . ARG A 1 525 ? 6.263 10.990 -21.563 1.00 63.56 525 ARG A C 1
ATOM 4019 O O . ARG A 1 525 ? 6.827 11.445 -20.572 1.00 63.56 525 ARG A O 1
ATOM 4026 N N . TYR A 1 526 ? 6.821 10.087 -22.370 1.00 64.00 526 TYR A N 1
ATOM 4027 C CA . TYR A 1 526 ? 8.218 9.662 -22.253 1.00 64.00 526 TYR A CA 1
ATOM 4028 C C . TYR A 1 526 ? 9.175 10.773 -22.715 1.00 64.00 526 TYR A C 1
ATOM 4030 O O . TYR A 1 526 ? 10.129 11.097 -22.012 1.00 64.00 526 TYR A O 1
ATOM 4038 N N . PHE A 1 527 ? 8.883 11.413 -23.849 1.00 67.19 527 PHE A N 1
ATOM 4039 C CA . PHE A 1 527 ? 9.707 12.467 -24.449 1.00 67.19 527 PHE A CA 1
ATOM 4040 C C . PHE A 1 527 ? 9.876 13.698 -23.538 1.00 67.19 527 PHE A C 1
ATOM 4042 O O . PHE A 1 527 ? 10.996 14.105 -23.236 1.00 67.19 527 PHE A O 1
ATOM 4049 N N . GLY A 1 528 ? 8.777 14.246 -23.007 1.00 65.50 528 GLY A N 1
ATOM 4050 C CA . GLY A 1 528 ? 8.805 15.383 -22.077 1.00 65.50 528 GLY A CA 1
ATOM 4051 C C . GLY A 1 528 ? 9.432 15.065 -20.711 1.00 65.50 528 GLY A C 1
ATOM 4052 O O . GLY A 1 528 ? 9.617 15.967 -19.899 1.00 65.50 528 GLY A O 1
ATOM 4053 N N . ARG A 1 529 ? 9.768 13.793 -20.450 1.00 70.69 529 ARG A N 1
ATOM 4054 C CA . ARG A 1 529 ? 10.444 13.298 -19.238 1.00 70.69 529 ARG A CA 1
ATOM 4055 C C . ARG A 1 529 ? 11.873 12.807 -19.491 1.00 70.69 529 ARG A C 1
ATOM 4057 O O . ARG A 1 529 ? 12.484 12.234 -18.591 1.00 70.69 529 ARG A O 1
ATOM 4064 N N . LEU A 1 530 ? 12.426 13.047 -20.682 1.00 78.19 530 LEU A N 1
ATOM 4065 C CA . LEU A 1 530 ? 13.858 12.885 -20.930 1.00 78.19 530 LEU A CA 1
ATOM 4066 C C . LEU A 1 530 ? 14.656 13.704 -19.904 1.00 78.19 530 LEU A C 1
ATOM 4068 O O . LEU A 1 530 ? 14.342 14.866 -19.662 1.00 78.19 530 LEU A O 1
ATOM 4072 N N . GLN A 1 531 ? 15.691 13.103 -19.313 1.00 77.31 531 GLN A N 1
ATOM 4073 C CA . GLN A 1 531 ? 16.583 13.753 -18.334 1.00 77.31 531 GLN A CA 1
ATOM 4074 C C . GLN A 1 531 ? 17.425 14.883 -18.958 1.00 77.31 531 GLN A C 1
ATOM 4076 O O . GLN A 1 531 ? 18.017 15.701 -18.261 1.00 77.31 531 GLN A O 1
ATOM 4081 N N . GLN A 1 532 ? 17.467 14.895 -20.285 1.00 83.44 532 GLN A N 1
ATOM 4082 C CA . GLN A 1 532 ? 18.069 15.875 -21.168 1.00 83.44 532 GLN A CA 1
ATOM 4083 C C . GLN A 1 532 ? 17.217 17.143 -21.299 1.00 83.44 532 GLN A C 1
ATOM 4085 O O . GLN A 1 532 ? 15.986 17.078 -21.213 1.00 83.44 532 GLN A O 1
ATOM 4090 N N . LEU A 1 533 ? 17.864 18.269 -21.623 1.00 84.69 533 LEU A N 1
ATOM 4091 C CA . LEU A 1 533 ? 17.157 19.413 -22.200 1.00 84.69 533 LEU A CA 1
ATOM 4092 C C . LEU A 1 533 ? 16.832 19.095 -23.666 1.00 84.69 533 LEU A C 1
ATOM 4094 O O . LEU A 1 533 ? 17.706 18.709 -24.439 1.00 84.69 533 LEU A O 1
ATOM 4098 N N . THR A 1 534 ? 15.576 19.262 -24.051 1.00 87.94 534 THR A N 1
ATOM 4099 C CA . THR A 1 534 ? 15.081 19.022 -25.410 1.00 87.94 534 THR A CA 1
ATOM 4100 C C . THR A 1 534 ? 14.839 20.347 -26.125 1.00 87.94 534 THR A C 1
ATOM 4102 O O . THR A 1 534 ? 14.158 21.223 -25.592 1.00 87.94 534 THR A O 1
ATOM 4105 N N . VAL A 1 535 ? 15.399 20.493 -27.328 1.00 88.25 535 VAL A N 1
ATOM 4106 C CA . VAL A 1 535 ? 15.319 21.714 -28.144 1.00 88.25 535 VAL A CA 1
ATOM 4107 C C . VAL A 1 535 ? 14.647 21.385 -29.478 1.00 88.25 535 VAL A C 1
ATOM 4109 O O . VAL A 1 535 ? 15.146 20.563 -30.247 1.00 88.25 535 VAL A O 1
ATOM 4112 N N . ALA A 1 536 ? 13.511 22.015 -29.774 1.00 88.00 536 ALA A N 1
ATOM 4113 C CA . ALA A 1 536 ? 12.878 21.924 -31.088 1.00 88.00 536 ALA A CA 1
ATOM 4114 C C . ALA A 1 536 ? 13.422 23.005 -32.031 1.00 88.00 536 ALA A C 1
ATOM 4116 O O . ALA A 1 536 ? 13.460 24.175 -31.660 1.00 88.00 536 ALA A O 1
ATOM 4117 N N . LEU A 1 537 ? 13.771 22.619 -33.259 1.00 86.12 537 LEU A N 1
ATOM 4118 C CA . LEU A 1 537 ? 14.179 23.512 -34.345 1.00 86.12 537 LEU A CA 1
ATOM 4119 C C . LEU A 1 537 ? 13.109 23.462 -35.444 1.00 86.12 537 LEU A C 1
ATOM 4121 O O . LEU A 1 537 ? 13.004 22.486 -36.194 1.00 86.12 537 LEU A O 1
ATOM 4125 N N . ILE A 1 538 ? 12.267 24.492 -35.512 1.00 87.06 538 ILE A N 1
ATOM 4126 C CA . ILE A 1 538 ? 11.092 24.533 -36.389 1.00 87.06 538 ILE A CA 1
ATOM 4127 C C . ILE A 1 538 ? 11.448 25.258 -37.689 1.00 87.06 538 ILE A C 1
ATOM 4129 O O . ILE A 1 538 ? 11.684 26.464 -37.694 1.00 87.06 538 ILE A O 1
ATOM 4133 N N . GLN A 1 539 ? 11.485 24.519 -38.803 1.00 79.00 539 GLN A N 1
ATOM 4134 C CA . GLN A 1 539 ? 11.915 25.026 -40.121 1.00 79.00 539 GLN A CA 1
ATOM 4135 C C . GLN A 1 539 ? 10.750 25.348 -41.067 1.00 79.00 539 GLN A C 1
ATOM 4137 O O . GLN A 1 539 ? 10.954 25.724 -42.221 1.00 79.00 539 GLN A O 1
ATOM 4142 N N . GLY A 1 540 ? 9.516 25.135 -40.617 1.00 73.81 540 GLY A N 1
ATOM 4143 C CA . GLY A 1 540 ? 8.306 25.300 -41.410 1.00 73.81 540 GLY A CA 1
ATOM 4144 C C . GLY A 1 540 ? 7.059 24.946 -40.606 1.00 73.81 540 GLY A C 1
ATOM 4145 O O . GLY A 1 540 ? 7.126 24.730 -39.400 1.00 73.81 540 GLY A O 1
ATOM 4146 N N . THR A 1 541 ? 5.910 24.896 -41.275 1.00 71.31 541 THR A N 1
ATOM 4147 C CA . THR A 1 541 ? 4.597 24.763 -40.630 1.00 71.31 541 THR A CA 1
ATOM 4148 C C . THR A 1 541 ? 4.471 23.529 -39.727 1.00 71.31 541 THR A C 1
ATOM 4150 O O . THR A 1 541 ? 4.582 22.395 -40.197 1.00 71.31 541 THR A O 1
ATOM 4153 N N . ALA A 1 542 ? 4.138 23.747 -38.452 1.00 66.19 542 ALA A N 1
ATOM 4154 C CA . ALA A 1 542 ? 3.814 22.703 -37.488 1.00 66.19 542 ALA A CA 1
ATOM 4155 C C . ALA A 1 542 ? 2.282 22.549 -37.384 1.00 66.19 542 ALA A C 1
ATOM 4157 O O . ALA A 1 542 ? 1.615 23.252 -36.621 1.00 66.19 542 ALA A O 1
ATOM 4158 N N . MET A 1 543 ? 1.717 21.635 -38.181 1.00 60.94 543 MET A N 1
ATOM 4159 C CA . MET A 1 543 ? 0.275 21.344 -38.205 1.00 60.94 543 MET A CA 1
ATOM 4160 C C . MET A 1 543 ? -0.086 20.112 -37.367 1.00 60.94 543 MET A C 1
ATOM 4162 O O . MET A 1 543 ? 0.593 19.089 -37.460 1.00 60.94 543 MET A O 1
ATOM 4166 N N . GLY A 1 544 ? -1.209 20.183 -36.649 1.00 54.53 544 GLY A N 1
ATOM 4167 C CA . GLY A 1 544 ? -1.933 19.014 -36.142 1.00 54.53 544 GLY A CA 1
ATOM 4168 C C . GLY A 1 544 ? -2.539 18.199 -37.290 1.00 54.53 544 GLY A C 1
ATOM 4169 O O . GLY A 1 544 ? -3.420 18.678 -38.012 1.00 54.53 544 GLY A O 1
ATOM 4170 N N . ALA A 1 545 ? -2.019 16.985 -37.491 1.00 44.53 545 ALA A N 1
ATOM 4171 C CA . ALA A 1 545 ? -2.489 16.018 -38.483 1.00 44.53 545 ALA A CA 1
ATOM 4172 C C . ALA A 1 545 ? -2.336 14.586 -37.939 1.00 44.53 545 ALA A C 1
ATOM 4174 O O . ALA A 1 545 ? -1.357 13.887 -38.206 1.00 44.53 545 ALA A O 1
ATOM 4175 N N . GLY A 1 546 ? -3.323 14.157 -37.151 1.00 49.25 546 GLY A N 1
ATOM 4176 C CA . GLY A 1 546 ? -3.267 12.915 -36.378 1.00 49.25 546 GLY A CA 1
ATOM 4177 C C . GLY A 1 546 ? -2.768 13.162 -34.955 1.00 49.25 546 GLY A C 1
ATOM 4178 O O . GLY A 1 546 ? -2.179 14.198 -34.660 1.00 49.25 546 GLY A O 1
ATOM 4179 N N . SER A 1 547 ? -3.004 12.197 -34.068 1.00 38.91 547 SER A N 1
ATOM 4180 C CA . SER A 1 547 ? -3.086 12.382 -32.611 1.00 38.91 547 SER A CA 1
ATOM 4181 C C . SER A 1 547 ? -1.814 12.841 -31.878 1.00 38.91 547 SER A C 1
ATOM 4183 O O . SER A 1 547 ? -1.859 12.936 -30.656 1.00 38.91 547 SER A O 1
ATOM 4185 N N . LEU A 1 548 ? -0.711 13.167 -32.562 1.00 48.75 548 LEU A N 1
ATOM 4186 C CA . LEU A 1 548 ? 0.413 13.911 -31.968 1.00 48.75 548 LEU A CA 1
ATOM 4187 C C . LEU A 1 548 ? 1.374 14.591 -32.964 1.00 48.75 548 LEU A C 1
ATOM 4189 O O . LEU A 1 548 ? 2.494 14.947 -32.598 1.00 48.75 548 LEU A O 1
ATOM 4193 N N . ALA A 1 549 ? 0.969 14.776 -34.223 1.00 53.62 549 ALA A N 1
ATOM 4194 C CA . ALA A 1 549 ? 1.844 15.382 -35.226 1.00 53.62 549 ALA A CA 1
ATOM 4195 C C . ALA A 1 549 ? 1.994 16.904 -35.024 1.00 53.62 549 ALA A C 1
ATOM 4197 O O . ALA A 1 549 ? 1.047 17.592 -34.647 1.00 53.62 549 ALA A O 1
ATOM 4198 N N . GLY A 1 550 ? 3.189 17.432 -35.303 1.00 70.31 550 GLY A N 1
ATOM 4199 C CA . GLY A 1 550 ? 3.461 18.868 -35.267 1.00 70.31 550 GLY A CA 1
ATOM 4200 C C . GLY A 1 550 ? 3.470 19.445 -33.851 1.00 70.31 550 GLY A C 1
ATOM 4201 O O . GLY A 1 550 ? 4.307 19.083 -33.024 1.00 70.31 550 GLY A O 1
ATOM 4202 N N . ILE A 1 551 ? 2.566 20.387 -33.583 1.00 75.56 551 ILE A N 1
ATOM 4203 C CA . ILE A 1 551 ? 2.647 21.293 -32.430 1.00 75.56 551 ILE A CA 1
ATOM 4204 C C . ILE A 1 551 ? 2.546 20.609 -31.058 1.00 75.56 551 ILE A C 1
ATOM 4206 O O . ILE A 1 551 ? 3.163 21.076 -30.106 1.00 75.56 551 ILE A O 1
ATOM 4210 N N . GLY A 1 552 ? 1.862 19.465 -30.947 1.00 78.06 552 GLY A N 1
ATOM 4211 C CA . GLY A 1 552 ? 1.825 18.696 -29.696 1.00 78.06 552 GLY A CA 1
ATOM 4212 C C . GLY A 1 552 ? 3.212 18.226 -29.236 1.00 78.06 552 GLY A C 1
ATOM 4213 O O . GLY A 1 552 ? 3.499 18.240 -28.041 1.00 78.06 552 GLY A O 1
ATOM 4214 N N . LEU A 1 553 ? 4.094 17.879 -30.183 1.00 77.31 553 LEU A N 1
ATOM 4215 C CA . LEU A 1 553 ? 5.489 17.529 -29.901 1.00 77.31 553 LEU A CA 1
ATOM 4216 C C . LEU A 1 553 ? 6.339 18.773 -29.615 1.00 77.31 553 LEU A C 1
ATOM 4218 O O . LEU A 1 553 ? 7.143 18.755 -28.688 1.00 77.31 553 LEU A O 1
ATOM 4222 N N . VAL A 1 554 ? 6.107 19.872 -30.343 1.00 83.56 554 VAL A N 1
ATOM 4223 C CA . VAL A 1 554 ? 6.744 21.174 -30.064 1.00 83.56 554 VAL A CA 1
ATOM 4224 C C . VAL A 1 554 ? 6.482 21.600 -28.618 1.00 83.56 554 VAL A C 1
ATOM 4226 O O . VAL A 1 554 ? 7.408 21.980 -27.910 1.00 83.56 554 VAL A O 1
ATOM 4229 N N . CYS A 1 555 ? 5.247 21.446 -28.132 1.00 85.81 555 CYS A N 1
ATOM 4230 C CA . CYS A 1 555 ? 4.905 21.771 -26.750 1.00 85.81 555 CYS A CA 1
ATOM 4231 C C . CYS A 1 555 ? 5.361 20.735 -25.706 1.00 85.81 555 CYS A C 1
ATOM 4233 O O . CYS A 1 555 ? 5.292 21.011 -24.503 1.00 85.81 555 CYS A O 1
ATOM 4235 N N . ALA A 1 556 ? 5.835 19.560 -26.133 1.00 84.56 556 ALA A N 1
ATOM 4236 C CA . ALA A 1 556 ? 6.472 18.582 -25.255 1.00 84.56 556 ALA A CA 1
ATOM 4237 C C . ALA A 1 556 ? 7.957 18.910 -25.001 1.00 84.56 556 ALA A C 1
ATOM 4239 O O . ALA A 1 556 ? 8.437 18.604 -23.906 1.00 84.56 556 ALA A O 1
ATOM 4240 N N . CYS A 1 557 ? 8.643 19.568 -25.948 1.00 86.31 557 CYS A N 1
ATOM 4241 C CA . CYS A 1 557 ? 10.013 20.063 -25.773 1.00 86.31 557 CYS A CA 1
ATOM 4242 C C . CYS A 1 557 ? 10.132 21.108 -24.650 1.00 86.31 557 CYS A C 1
ATOM 4244 O O . CYS A 1 557 ? 9.176 21.825 -24.332 1.00 86.31 557 CYS A O 1
ATOM 4246 N N . ASP A 1 558 ? 11.334 21.208 -24.081 1.00 88.12 558 ASP A N 1
ATOM 4247 C CA . ASP A 1 558 ? 11.670 22.198 -23.055 1.00 88.12 558 ASP A CA 1
ATOM 4248 C C . ASP A 1 558 ? 11.922 23.572 -23.688 1.00 88.12 558 ASP A C 1
ATOM 4250 O O . ASP A 1 558 ? 11.341 24.558 -23.243 1.00 88.12 558 ASP A O 1
ATOM 4254 N N . TYR A 1 559 ? 12.715 23.619 -24.766 1.00 90.44 559 TYR A N 1
ATOM 4255 C CA . TYR A 1 559 ? 13.010 24.835 -25.529 1.00 90.44 559 TYR A CA 1
ATOM 4256 C C . TYR A 1 559 ? 12.576 24.704 -26.999 1.00 90.44 559 TYR A C 1
ATOM 4258 O O . TYR A 1 559 ? 12.644 23.617 -27.580 1.00 90.44 559 TYR A O 1
ATOM 4266 N N . VAL A 1 560 ? 12.132 25.794 -27.623 1.00 92.00 560 VAL A N 1
ATOM 4267 C CA . VAL A 1 560 ? 11.616 25.830 -29.000 1.00 92.00 560 VAL A CA 1
ATOM 4268 C C . VAL A 1 560 ? 12.132 27.067 -29.726 1.00 92.00 560 VAL A C 1
ATOM 4270 O O . VAL A 1 560 ? 11.802 28.195 -29.358 1.00 92.00 560 VAL A O 1
ATOM 4273 N N . ILE A 1 561 ? 12.869 26.836 -30.811 1.00 90.44 561 ILE A N 1
ATOM 4274 C CA . ILE A 1 561 ? 13.379 27.860 -31.722 1.00 90.44 561 ILE A CA 1
ATOM 4275 C C . ILE A 1 561 ? 12.658 27.702 -33.068 1.00 90.44 561 ILE A C 1
ATOM 4277 O O . ILE A 1 561 ? 12.595 26.596 -33.610 1.00 90.44 561 ILE A O 1
ATOM 4281 N N . SER A 1 562 ? 12.109 28.785 -33.620 1.00 90.50 562 SER A N 1
ATOM 4282 C CA . SER A 1 562 ? 11.334 28.761 -34.870 1.00 90.50 562 SER A CA 1
ATOM 4283 C C . SER A 1 562 ? 11.837 29.769 -35.892 1.00 90.50 562 SER A C 1
ATOM 4285 O O . SER A 1 562 ? 12.148 30.903 -35.541 1.00 90.50 562 SER A O 1
ATOM 4287 N N . VAL A 1 563 ? 11.847 29.398 -37.174 1.00 85.94 563 VAL A N 1
ATOM 4288 C CA . VAL A 1 563 ? 11.979 30.400 -38.240 1.00 85.94 563 VAL A CA 1
ATOM 4289 C C . VAL A 1 563 ? 10.720 31.243 -38.339 1.00 85.94 563 VAL A C 1
ATOM 4291 O O . VAL A 1 563 ? 9.607 30.726 -38.273 1.00 85.94 563 VAL A O 1
ATOM 4294 N N . LYS A 1 564 ? 10.891 32.531 -38.617 1.00 88.25 564 LYS A N 1
ATOM 4295 C CA . LYS A 1 564 ? 9.814 33.509 -38.802 1.00 88.25 564 LYS A CA 1
ATOM 4296 C C . LYS A 1 564 ? 8.732 33.074 -39.800 1.00 88.25 564 LYS A C 1
ATOM 4298 O O . LYS A 1 564 ? 7.554 33.353 -39.620 1.00 88.25 564 LYS A O 1
ATOM 4303 N N . SER A 1 565 ? 9.129 32.336 -40.839 1.00 81.06 565 SER A N 1
ATOM 4304 C CA . SER A 1 565 ? 8.239 31.834 -41.897 1.00 81.06 565 SER A CA 1
ATOM 4305 C C . SER A 1 565 ? 7.409 30.591 -41.527 1.00 81.06 565 SER A C 1
ATOM 4307 O O . SER A 1 565 ? 6.632 30.110 -42.357 1.00 81.06 565 SER A O 1
ATOM 4309 N N . ALA A 1 566 ? 7.553 30.047 -40.314 1.00 84.12 566 ALA A N 1
ATOM 4310 C CA . ALA A 1 566 ? 6.746 28.927 -39.841 1.00 84.12 566 ALA A CA 1
ATOM 4311 C C . ALA A 1 566 ? 5.400 29.387 -39.251 1.00 84.12 566 ALA A C 1
ATOM 4313 O O . ALA A 1 566 ? 5.272 30.483 -38.702 1.00 84.12 566 ALA A O 1
ATOM 4314 N N . PHE A 1 567 ? 4.406 28.499 -39.338 1.00 80.38 567 PHE A N 1
ATOM 4315 C CA . PHE A 1 567 ? 3.068 28.691 -38.779 1.00 80.38 567 PHE A CA 1
ATOM 4316 C C . PHE A 1 567 ? 2.641 27.485 -37.937 1.00 80.38 567 PHE A C 1
ATOM 4318 O O . PHE A 1 567 ? 3.041 26.349 -38.200 1.00 80.38 567 PHE A O 1
ATOM 4325 N N . PHE A 1 568 ? 1.786 27.738 -36.956 1.00 84.19 568 PHE A N 1
ATOM 4326 C CA . PHE A 1 568 ? 1.374 26.806 -35.913 1.00 84.19 568 PHE A CA 1
ATOM 4327 C C . PHE A 1 568 ? -0.151 26.667 -35.910 1.00 84.19 568 PHE A C 1
ATOM 4329 O O . PHE A 1 568 ? -0.855 27.674 -35.840 1.00 84.19 568 PHE A O 1
ATOM 4336 N N . THR A 1 569 ? -0.683 25.444 -36.010 1.00 81.50 569 THR A N 1
ATOM 4337 C CA . THR A 1 569 ? -2.143 25.223 -36.040 1.00 81.50 569 THR A CA 1
ATOM 4338 C C . THR A 1 569 ? -2.553 23.831 -35.559 1.00 81.50 569 THR A C 1
ATOM 4340 O O . THR A 1 569 ? -1.842 22.853 -35.801 1.00 81.50 569 THR A O 1
ATOM 4343 N N . MET A 1 570 ? -3.726 23.729 -34.927 1.00 81.88 570 MET A N 1
ATOM 4344 C CA . MET A 1 570 ? -4.429 22.465 -34.680 1.00 81.88 570 MET A CA 1
ATOM 4345 C C . MET A 1 570 ? -5.796 22.503 -35.359 1.00 81.88 570 MET A C 1
ATOM 4347 O O . MET A 1 570 ? -6.672 23.283 -34.998 1.00 81.88 570 MET A O 1
ATOM 4351 N N . SER A 1 571 ? -5.961 21.687 -36.397 1.00 76.94 571 SER A N 1
ATOM 4352 C CA . SER A 1 571 ? -7.139 21.711 -37.274 1.00 76.94 571 SER A CA 1
ATOM 4353 C C . SER A 1 571 ? -8.195 20.662 -36.911 1.00 76.94 571 SER A C 1
ATOM 4355 O O . SER A 1 571 ? -9.235 20.581 -37.558 1.00 76.94 571 SER A O 1
ATOM 4357 N N . GLU A 1 572 ? -7.960 19.883 -35.857 1.00 79.62 572 GLU A N 1
ATOM 4358 C CA . GLU A 1 572 ? -8.775 18.753 -35.417 1.00 79.62 572 GLU A CA 1
ATOM 4359 C C . GLU A 1 572 ? -10.251 19.129 -35.218 1.00 79.62 572 GLU A C 1
ATOM 4361 O O . GLU A 1 572 ? -11.127 18.419 -35.715 1.00 79.62 572 GLU A O 1
ATOM 4366 N N . THR A 1 573 ? -10.551 20.278 -34.602 1.00 79.56 573 THR A N 1
ATOM 4367 C CA . THR A 1 573 ? -11.940 20.737 -34.399 1.00 79.56 573 THR A CA 1
ATOM 4368 C C . THR A 1 573 ? -12.651 21.064 -35.712 1.00 79.56 573 THR A C 1
ATOM 4370 O O . THR A 1 573 ? -13.838 20.776 -35.852 1.00 79.56 573 THR A O 1
ATOM 4373 N N . LYS A 1 574 ? -11.924 21.559 -36.725 1.00 78.19 574 LYS A N 1
ATOM 4374 C CA . LYS A 1 574 ? -12.439 21.767 -38.095 1.00 78.19 574 LYS A CA 1
ATOM 4375 C C . LYS A 1 574 ? -12.726 20.449 -38.826 1.00 78.19 574 LYS A C 1
ATOM 4377 O O . LYS A 1 574 ? -13.410 20.456 -39.845 1.00 78.19 574 LYS A O 1
ATOM 4382 N N . LEU A 1 575 ? -12.215 19.330 -38.310 1.00 78.06 575 LEU A N 1
ATOM 4383 C CA . LEU A 1 575 ? -12.458 17.970 -38.795 1.00 78.06 575 LEU A CA 1
ATOM 4384 C C . LEU A 1 575 ? -13.463 17.196 -37.918 1.00 78.06 575 LEU A C 1
ATOM 4386 O O . LEU A 1 575 ? -13.683 16.011 -38.159 1.00 78.06 575 LEU A O 1
ATOM 4390 N N . GLY A 1 576 ? -14.064 17.836 -36.905 1.00 72.62 576 GLY A N 1
ATOM 4391 C CA . GLY A 1 576 ? -14.974 17.190 -35.950 1.00 72.62 576 GLY A CA 1
ATOM 4392 C C . GLY A 1 576 ? -14.281 16.299 -34.910 1.00 72.62 576 GLY A C 1
ATOM 4393 O O . GLY A 1 576 ? -14.945 15.502 -34.253 1.00 72.62 576 GLY A O 1
ATOM 4394 N N . ALA A 1 577 ? -12.959 16.414 -34.757 1.00 76.38 577 ALA A N 1
ATOM 4395 C CA . ALA A 1 577 ? -12.159 15.669 -33.790 1.00 76.38 577 ALA A CA 1
ATOM 4396 C C . ALA A 1 577 ? -11.727 16.551 -32.605 1.00 76.38 577 ALA A C 1
ATOM 4398 O O . ALA A 1 577 ? -11.607 17.770 -32.719 1.00 76.38 577 ALA A O 1
ATOM 4399 N N . VAL A 1 578 ? -11.445 15.927 -31.458 1.00 78.31 578 VAL A N 1
ATOM 4400 C CA . VAL A 1 578 ? -10.920 16.619 -30.271 1.00 78.31 578 VAL A CA 1
ATOM 4401 C C . VAL A 1 578 ? -9.406 16.389 -30.185 1.00 78.31 578 VAL A C 1
ATOM 4403 O O . VAL A 1 578 ? -8.989 15.230 -30.126 1.00 78.31 578 VAL A O 1
ATOM 4406 N N . PRO A 1 579 ? -8.558 17.432 -30.102 1.00 71.88 579 PRO A N 1
ATOM 4407 C CA . PRO A 1 579 ? -7.100 17.282 -30.017 1.00 71.88 579 PRO A CA 1
ATOM 4408 C C . PRO A 1 579 ? -6.613 16.907 -28.598 1.00 71.88 579 PRO A C 1
ATOM 4410 O O . PRO A 1 579 ? -5.569 17.367 -28.130 1.00 71.88 579 PRO A O 1
ATOM 4413 N N . ALA A 1 580 ? -7.383 16.075 -27.886 1.00 70.00 580 ALA A N 1
ATOM 4414 C CA . ALA A 1 580 ? -7.245 15.800 -26.452 1.00 70.00 580 ALA A CA 1
ATOM 4415 C C . ALA A 1 580 ? -5.852 15.290 -26.043 1.00 70.00 580 ALA A C 1
ATOM 4417 O O . ALA A 1 580 ? -5.405 15.530 -24.925 1.00 70.00 580 ALA A O 1
ATOM 4418 N N . THR A 1 581 ? -5.154 14.618 -26.956 1.00 69.44 581 THR A N 1
ATOM 4419 C CA . THR A 1 581 ? -3.834 14.021 -26.734 1.00 69.44 581 THR A CA 1
ATOM 4420 C C . THR A 1 581 ? -2.686 15.025 -26.667 1.00 69.44 581 THR A C 1
ATOM 4422 O O . THR A 1 581 ? -1.689 14.764 -25.997 1.00 69.44 581 THR A O 1
ATOM 4425 N N . ALA A 1 582 ? -2.817 16.173 -27.336 1.00 74.38 582 ALA A N 1
ATOM 4426 C CA . ALA A 1 582 ? -1.813 17.235 -27.332 1.00 74.38 582 ALA A CA 1
ATOM 4427 C C . ALA A 1 582 ? -2.081 18.296 -26.248 1.00 74.38 582 ALA A C 1
ATOM 4429 O O . ALA A 1 582 ? -1.144 18.958 -25.794 1.00 74.38 582 ALA A O 1
ATOM 4430 N N . LEU A 1 583 ? -3.340 18.442 -25.808 1.00 82.38 583 LEU A N 1
ATOM 4431 C CA . LEU A 1 583 ? -3.758 19.499 -24.880 1.00 82.38 583 LEU A CA 1
ATOM 4432 C C . LEU A 1 583 ? -2.900 19.608 -23.606 1.00 82.38 583 LEU A C 1
ATOM 4434 O O . LEU A 1 583 ? -2.478 20.730 -23.341 1.00 82.38 583 LEU A O 1
ATOM 4438 N N . PRO A 1 584 ? -2.549 18.533 -22.865 1.00 81.06 584 PRO A N 1
ATOM 4439 C CA . PRO A 1 584 ? -1.770 18.663 -21.627 1.00 81.06 584 PRO A CA 1
ATOM 4440 C C . PRO A 1 584 ? -0.409 19.354 -21.810 1.00 81.06 584 PRO A C 1
ATOM 4442 O O . PRO A 1 584 ? 0.051 20.073 -20.926 1.00 81.06 584 PRO A O 1
ATOM 4445 N N . TYR A 1 585 ? 0.228 19.168 -22.969 1.00 83.56 585 TYR A N 1
ATOM 4446 C CA . TYR A 1 585 ? 1.518 19.781 -23.302 1.00 83.56 585 TYR A CA 1
ATOM 4447 C C . TYR A 1 585 ? 1.343 21.240 -23.731 1.00 83.56 585 TYR A C 1
ATOM 4449 O O . TYR A 1 585 ? 2.103 22.111 -23.310 1.00 83.56 585 TYR A O 1
ATOM 4457 N N . ILE A 1 586 ? 0.299 21.512 -24.516 1.00 84.94 586 ILE A N 1
ATOM 4458 C CA . ILE A 1 586 ? -0.060 22.848 -25.006 1.00 84.94 586 ILE A CA 1
ATOM 4459 C C . ILE A 1 586 ? -0.483 23.759 -23.843 1.00 84.94 586 ILE A C 1
ATOM 4461 O O . ILE A 1 586 ? -0.014 24.891 -23.754 1.00 84.94 586 ILE A O 1
ATOM 4465 N N . THR A 1 587 ? -1.304 23.269 -22.909 1.00 85.00 587 THR A N 1
ATOM 4466 C CA . THR A 1 587 ? -1.729 24.032 -21.723 1.00 85.00 587 THR A CA 1
ATOM 4467 C C . THR A 1 587 ? -0.610 24.222 -20.704 1.00 85.00 587 THR A C 1
ATOM 4469 O O . THR A 1 587 ? -0.606 25.236 -20.020 1.00 85.00 587 THR A O 1
ATOM 4472 N N . ARG A 1 588 ? 0.346 23.283 -20.606 1.00 82.81 588 ARG A N 1
ATOM 4473 C CA . ARG A 1 588 ? 1.552 23.427 -19.767 1.00 82.81 588 ARG A CA 1
ATOM 4474 C C . ARG A 1 588 ? 2.465 24.549 -20.267 1.00 82.81 588 ARG A C 1
ATOM 4476 O O . ARG A 1 588 ? 3.103 25.210 -19.458 1.00 82.81 588 ARG A O 1
ATOM 4483 N N . ARG A 1 589 ? 2.577 24.702 -21.590 1.00 84.44 589 ARG A N 1
ATOM 4484 C CA . ARG A 1 589 ? 3.552 25.594 -22.233 1.00 84.44 589 ARG A CA 1
ATOM 4485 C C . ARG A 1 589 ? 3.019 27.008 -22.492 1.00 84.44 589 ARG A C 1
ATOM 4487 O O . ARG A 1 589 ? 3.792 27.953 -22.495 1.00 84.44 589 ARG A O 1
ATOM 4494 N N . CYS A 1 590 ? 1.713 27.166 -22.699 1.00 84.69 590 CYS A N 1
ATOM 4495 C CA . CYS A 1 590 ? 1.116 28.469 -22.989 1.00 84.69 590 CYS A CA 1
ATOM 4496 C C . CYS A 1 590 ? 1.078 29.402 -21.767 1.00 84.69 590 CYS A C 1
ATOM 4498 O O . CYS A 1 590 ? 0.624 29.005 -20.696 1.00 84.69 590 CYS A O 1
ATOM 4500 N N . THR A 1 591 ? 1.430 30.676 -21.961 1.00 74.25 591 THR A N 1
ATOM 4501 C CA . THR A 1 591 ? 1.431 31.708 -20.906 1.00 74.25 591 THR A CA 1
ATOM 4502 C C . THR A 1 591 ? 0.035 31.992 -20.335 1.00 74.25 591 THR A C 1
ATOM 4504 O O . THR A 1 591 ? -0.113 32.257 -19.144 1.00 74.25 591 THR A O 1
ATOM 4507 N N . PHE A 1 592 ? -1.011 31.939 -21.170 1.00 80.25 592 PHE A N 1
ATOM 4508 C CA . PHE A 1 592 ? -2.394 32.205 -20.760 1.00 80.25 592 PHE A CA 1
ATOM 4509 C C . PHE A 1 592 ? -3.377 31.273 -21.469 1.00 80.25 592 PHE A C 1
ATOM 4511 O O . PHE A 1 592 ? -3.437 31.243 -22.695 1.00 80.25 592 PHE A O 1
ATOM 4518 N N . ILE A 1 593 ? -4.251 30.604 -20.709 1.00 81.88 593 ILE A N 1
ATOM 4519 C CA . ILE A 1 593 ? -5.214 29.624 -21.246 1.00 81.88 593 ILE A CA 1
ATOM 4520 C C . ILE A 1 593 ? -6.108 30.173 -22.378 1.00 81.88 593 ILE A C 1
ATOM 4522 O O . ILE A 1 593 ? -6.450 29.442 -23.304 1.00 81.88 593 ILE A O 1
ATOM 4526 N N . LYS A 1 594 ? -6.416 31.479 -22.376 1.00 81.44 594 LYS A N 1
ATOM 4527 C CA . LYS A 1 594 ? -7.184 32.150 -23.444 1.00 81.44 594 LYS A CA 1
ATOM 4528 C C . LYS A 1 594 ? -6.522 32.037 -24.830 1.00 81.44 594 LYS A C 1
ATOM 4530 O O . LYS A 1 594 ? -7.222 31.950 -25.835 1.00 81.44 594 LYS A O 1
ATOM 4535 N N . ASN A 1 595 ? -5.188 32.006 -24.883 1.00 83.25 595 ASN A N 1
ATOM 4536 C CA . ASN A 1 595 ? -4.411 31.940 -26.122 1.00 83.25 595 ASN A CA 1
ATOM 4537 C C . ASN A 1 595 ? -4.459 30.522 -26.727 1.00 83.25 595 ASN A C 1
ATOM 4539 O O . ASN A 1 595 ? -4.456 30.363 -27.948 1.00 83.25 595 ASN A O 1
ATOM 4543 N N . VAL A 1 596 ? -4.608 29.492 -25.882 1.00 84.38 596 VAL A N 1
ATOM 4544 C CA . VAL A 1 596 ? -4.822 28.099 -26.311 1.00 84.38 596 VAL A CA 1
ATOM 4545 C C . VAL A 1 596 ? -6.104 27.973 -27.140 1.00 84.38 596 VAL A C 1
ATOM 4547 O O . VAL A 1 596 ? -6.112 27.262 -28.139 1.00 84.38 596 VAL A O 1
ATOM 4550 N N . TYR A 1 597 ? -7.178 28.692 -26.802 1.00 85.81 597 TYR A N 1
ATOM 4551 C CA . TYR A 1 597 ? -8.457 28.580 -27.517 1.00 85.81 597 TYR A CA 1
ATOM 4552 C C . TYR A 1 597 ? -8.396 29.010 -28.991 1.00 85.81 597 TYR A C 1
ATOM 4554 O O . TYR A 1 597 ? -9.055 28.387 -29.825 1.00 85.81 597 TYR A O 1
ATOM 4562 N N . GLN A 1 598 ? -7.574 30.003 -29.343 1.00 82.88 598 GLN A N 1
ATOM 4563 C CA . GLN A 1 598 ? -7.366 30.381 -30.748 1.00 82.88 598 GLN A CA 1
ATOM 4564 C C . GLN A 1 598 ? -6.704 29.245 -31.536 1.00 82.88 598 GLN A C 1
ATOM 4566 O O . GLN A 1 598 ? -7.134 28.901 -32.638 1.00 82.88 598 GLN A O 1
ATOM 4571 N N . LEU A 1 599 ? -5.702 28.605 -30.931 1.00 83.50 599 LEU A N 1
ATOM 4572 C CA . LEU A 1 599 ? -4.987 27.480 -31.519 1.00 83.50 599 LEU A CA 1
ATOM 4573 C C . LEU A 1 599 ? -5.853 26.213 -31.631 1.00 83.50 599 LEU A C 1
ATOM 4575 O O . LEU A 1 599 ? -5.789 25.546 -32.658 1.00 83.50 599 LEU A O 1
ATOM 4579 N N . VAL A 1 600 ? -6.624 25.863 -30.590 1.00 83.62 600 VAL A N 1
ATOM 4580 C CA . VAL A 1 600 ? -7.229 24.517 -30.453 1.00 83.62 600 VAL A CA 1
ATOM 4581 C C . VAL A 1 600 ? -8.745 24.457 -30.616 1.00 83.62 600 VAL A C 1
ATOM 4583 O O . VAL A 1 600 ? -9.255 23.386 -30.919 1.00 83.62 600 VAL A O 1
ATOM 4586 N N . LEU A 1 601 ? -9.475 25.560 -30.404 1.00 84.06 601 LEU A N 1
ATOM 4587 C CA . LEU A 1 601 ? -10.928 25.607 -30.625 1.00 84.06 601 LEU A CA 1
ATOM 4588 C C . LEU A 1 601 ? -11.230 26.185 -32.008 1.00 84.06 601 LEU A C 1
ATOM 4590 O O . LEU A 1 601 ? -11.866 25.520 -32.823 1.00 84.06 601 LEU A O 1
ATOM 4594 N N . ALA A 1 602 ? -10.707 27.381 -32.298 1.00 83.00 602 ALA A N 1
ATOM 4595 C CA . ALA A 1 602 ? -10.862 28.035 -33.600 1.00 83.00 602 ALA A CA 1
ATOM 4596 C C . ALA A 1 602 ? -9.962 27.434 -34.699 1.00 83.00 602 ALA A C 1
ATOM 4598 O O . ALA A 1 602 ? -10.168 27.696 -35.889 1.00 83.00 602 ALA A O 1
ATOM 4599 N N . GLY A 1 603 ? -8.954 26.642 -34.318 1.00 81.12 603 GLY A N 1
ATOM 4600 C CA . GLY A 1 603 ? -7.978 26.046 -35.229 1.00 81.12 603 GLY A CA 1
ATOM 4601 C C . GLY A 1 603 ? -7.246 27.081 -36.080 1.00 81.12 603 GLY A C 1
ATOM 4602 O O . GLY A 1 603 ? -7.082 26.883 -37.287 1.00 81.12 603 GLY A O 1
ATOM 4603 N N . ALA A 1 604 ? -6.915 28.235 -35.499 1.00 83.88 604 ALA A N 1
ATOM 4604 C CA . ALA A 1 604 ? -6.250 29.329 -36.196 1.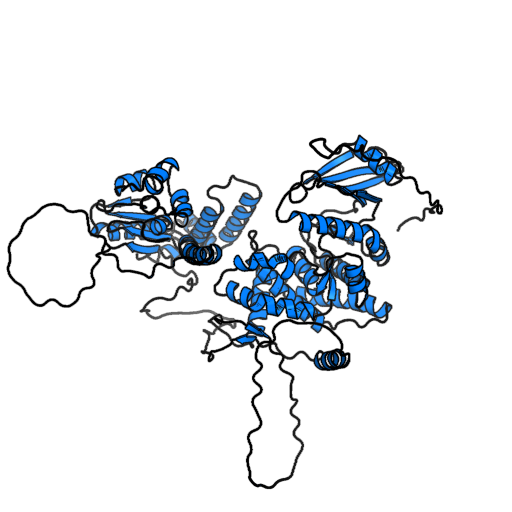00 83.88 604 ALA A CA 1
ATOM 4605 C C . ALA A 1 604 ? -4.840 28.930 -36.668 1.00 83.88 604 ALA A C 1
ATOM 4607 O O . ALA A 1 604 ? -4.237 27.987 -36.153 1.00 83.88 604 ALA A O 1
ATOM 4608 N N . ASN A 1 605 ? -4.313 29.669 -37.646 1.00 83.94 605 ASN A N 1
ATOM 4609 C CA . ASN A 1 605 ? -2.892 29.645 -37.981 1.00 83.94 605 ASN A CA 1
ATOM 4610 C C . ASN A 1 605 ? -2.222 30.784 -37.208 1.00 83.94 605 ASN A C 1
ATOM 4612 O O . ASN A 1 605 ? -2.493 31.948 -37.495 1.00 83.94 605 ASN A O 1
ATOM 4616 N N . LEU A 1 606 ? -1.364 30.460 -36.245 1.00 85.25 606 LEU A N 1
ATOM 4617 C CA . LEU A 1 606 ? -0.510 31.440 -35.574 1.00 85.25 606 LEU A CA 1
ATOM 4618 C C . LEU A 1 606 ? 0.803 31.559 -36.358 1.00 85.25 606 LEU A C 1
ATOM 4620 O O . LEU A 1 606 ? 1.349 30.535 -36.773 1.00 85.25 606 LEU A O 1
ATOM 4624 N N . SER A 1 607 ? 1.313 32.773 -36.571 1.00 87.06 607 SER A N 1
ATOM 4625 C CA . SER A 1 607 ? 2.694 32.956 -37.042 1.00 87.06 607 SER A CA 1
ATOM 4626 C C . SER A 1 607 ? 3.682 32.640 -35.916 1.00 87.06 607 SER A C 1
ATOM 4628 O O . SER A 1 607 ? 3.283 32.477 -34.760 1.00 87.06 607 SER A O 1
ATOM 4630 N N . SER A 1 608 ? 4.973 32.545 -36.234 1.00 87.38 608 SER A N 1
ATOM 4631 C CA . SER A 1 608 ? 5.993 32.255 -35.220 1.00 87.38 608 SER A CA 1
ATOM 4632 C C . SER A 1 608 ? 6.116 33.356 -34.164 1.00 87.38 608 SER A C 1
ATOM 4634 O O . SER A 1 608 ? 6.323 33.039 -33.000 1.00 87.38 608 SER A O 1
ATOM 4636 N N . GLU A 1 609 ? 5.905 34.621 -34.531 1.00 88.50 609 GLU A N 1
ATOM 4637 C CA . GLU A 1 609 ? 5.928 35.760 -33.603 1.00 88.50 609 GLU A CA 1
ATOM 4638 C C . GLU A 1 609 ? 4.723 35.742 -32.647 1.00 88.50 609 GLU A C 1
ATOM 4640 O O . GLU A 1 609 ? 4.875 35.949 -31.447 1.00 88.50 609 GLU A O 1
ATOM 4645 N N . ILE A 1 610 ? 3.526 35.408 -33.148 1.00 87.00 610 ILE A N 1
ATOM 4646 C CA . ILE A 1 610 ? 2.334 35.226 -32.298 1.00 87.00 610 ILE A CA 1
ATOM 4647 C C . ILE A 1 610 ? 2.509 33.994 -31.395 1.00 87.00 610 ILE A C 1
ATOM 4649 O O . ILE A 1 610 ? 2.094 33.992 -30.238 1.00 87.00 610 ILE A O 1
ATOM 4653 N N . ALA A 1 611 ? 3.142 32.934 -31.902 1.00 87.94 611 ALA A N 1
ATOM 4654 C CA . ALA A 1 611 ? 3.462 31.751 -31.113 1.00 87.94 611 ALA A CA 1
ATOM 4655 C C . ALA A 1 611 ? 4.510 32.039 -30.018 1.00 87.94 611 ALA A C 1
ATOM 4657 O O . ALA A 1 611 ? 4.420 31.442 -28.946 1.00 87.94 611 ALA A O 1
ATOM 4658 N N . GLU A 1 612 ? 5.448 32.961 -30.250 1.00 92.00 612 GLU A N 1
ATOM 4659 C CA . GLU A 1 612 ? 6.407 33.468 -29.257 1.00 92.00 612 GLU A CA 1
ATOM 4660 C C . GLU A 1 612 ? 5.694 34.306 -28.181 1.00 92.00 612 GLU A C 1
ATOM 4662 O O . GLU A 1 612 ? 5.787 33.988 -26.997 1.00 92.00 612 GLU A O 1
ATOM 4667 N N . GLU A 1 613 ? 4.855 35.274 -28.575 1.00 88.62 613 GLU A N 1
ATOM 4668 C CA . GLU A 1 613 ? 4.020 36.063 -27.649 1.00 88.62 613 GLU A CA 1
ATOM 4669 C C . GLU A 1 613 ? 3.124 35.171 -26.765 1.00 88.62 613 GLU A C 1
ATOM 4671 O O . GLU A 1 613 ? 2.906 35.437 -25.580 1.00 88.62 613 GLU A O 1
ATOM 4676 N N . TYR A 1 614 ? 2.596 34.079 -27.326 1.00 87.06 614 TYR A N 1
ATOM 4677 C CA . TYR A 1 614 ? 1.694 33.162 -26.624 1.00 87.06 614 TYR A CA 1
ATOM 4678 C C . TYR A 1 614 ? 2.429 32.097 -25.780 1.00 87.06 614 TYR A C 1
ATOM 4680 O O . TYR A 1 614 ? 1.764 31.311 -25.094 1.00 87.06 614 TYR A O 1
ATOM 4688 N N . GLY A 1 615 ? 3.768 32.071 -25.806 1.00 85.50 615 GLY A N 1
ATOM 4689 C CA . GLY A 1 615 ? 4.622 31.136 -25.060 1.00 85.50 615 GLY A CA 1
ATOM 4690 C C . GLY A 1 615 ? 4.802 29.756 -25.707 1.00 85.50 615 GLY A C 1
ATOM 4691 O O . GLY A 1 615 ? 5.410 28.867 -25.120 1.00 85.50 615 GLY A O 1
ATOM 4692 N N . PHE A 1 616 ? 4.289 29.531 -26.919 1.00 86.88 616 PHE A N 1
ATOM 4693 C CA . PHE A 1 616 ? 4.472 28.264 -27.638 1.00 86.88 616 PHE A CA 1
ATOM 4694 C C . PHE A 1 616 ? 5.885 28.112 -28.224 1.00 86.88 616 PHE A C 1
ATOM 4696 O O . PHE A 1 616 ? 6.384 26.989 -28.299 1.00 86.88 616 PHE A O 1
ATOM 4703 N N . VAL A 1 617 ? 6.532 29.222 -28.580 1.00 91.50 617 VAL A N 1
ATOM 4704 C CA . VAL A 1 617 ? 7.922 29.326 -29.062 1.00 91.50 617 VAL A CA 1
ATOM 4705 C C . VAL A 1 617 ? 8.717 30.167 -28.054 1.00 91.50 617 VAL A C 1
ATOM 4707 O O . VAL A 1 617 ? 8.162 31.112 -27.511 1.00 91.50 617 VAL A O 1
ATOM 4710 N N . ASP A 1 618 ? 9.985 29.839 -27.781 1.00 92.94 618 ASP A N 1
ATOM 4711 C CA . ASP A 1 618 ? 10.834 30.654 -26.884 1.00 92.94 618 ASP A CA 1
ATOM 4712 C C . ASP A 1 618 ? 11.712 31.656 -27.637 1.00 92.94 618 ASP A C 1
ATOM 4714 O O . ASP A 1 618 ? 12.208 32.614 -27.042 1.00 92.94 618 ASP A O 1
ATOM 4718 N N . LYS A 1 619 ? 11.982 31.377 -28.918 1.00 93.94 619 LYS A N 1
ATOM 4719 C CA . LYS A 1 619 ? 12.848 32.198 -29.757 1.00 93.94 619 LYS A CA 1
ATOM 4720 C C . LYS A 1 619 ? 12.483 32.111 -31.237 1.00 93.94 619 LYS A C 1
ATOM 4722 O O . LYS A 1 619 ? 12.504 31.027 -31.822 1.00 93.94 619 LYS A O 1
ATOM 4727 N N . VAL A 1 620 ? 12.235 33.253 -31.870 1.00 93.38 620 VAL A N 1
ATOM 4728 C CA . VAL A 1 620 ? 12.147 33.369 -33.335 1.00 93.38 620 VAL A CA 1
ATOM 4729 C C . VAL A 1 620 ? 13.488 33.809 -33.939 1.00 93.38 620 VAL A C 1
ATOM 4731 O O . VAL A 1 620 ? 14.193 34.660 -33.385 1.00 93.38 620 VAL A O 1
ATOM 4734 N N . VAL A 1 621 ? 13.837 33.217 -35.086 1.00 92.44 621 VAL A N 1
ATOM 4735 C CA . VAL A 1 621 ? 14.981 33.581 -35.944 1.00 92.44 621 VAL A CA 1
ATOM 4736 C C . VAL A 1 621 ? 14.508 33.886 -37.371 1.00 92.44 621 VAL A C 1
ATOM 4738 O O . VAL A 1 621 ? 13.461 33.390 -37.795 1.00 92.44 621 VAL A O 1
ATOM 4741 N N . ASP A 1 622 ? 15.251 34.694 -38.128 1.00 89.12 622 ASP A N 1
ATOM 4742 C CA . ASP A 1 622 ? 14.811 35.135 -39.459 1.00 89.12 622 ASP A CA 1
ATOM 4743 C C . ASP A 1 622 ? 14.925 34.027 -40.528 1.00 89.12 622 ASP A C 1
ATOM 4745 O O . ASP A 1 622 ? 13.954 33.782 -41.251 1.00 89.12 622 ASP A O 1
ATOM 4749 N N . GLU A 1 623 ? 16.051 33.303 -40.608 1.00 85.12 623 GLU A N 1
ATOM 4750 C CA . GLU A 1 623 ? 16.279 32.249 -41.608 1.00 85.12 623 GLU A CA 1
ATOM 4751 C C . GLU A 1 623 ? 16.578 30.861 -41.004 1.00 85.12 623 GLU A C 1
ATOM 4753 O O . GLU A 1 623 ? 17.008 30.710 -39.864 1.00 85.12 623 GLU A O 1
ATOM 4758 N N . ILE A 1 624 ? 16.399 29.800 -41.808 1.00 83.12 624 ILE A N 1
ATOM 4759 C CA . ILE A 1 624 ? 16.650 28.400 -41.397 1.00 83.12 624 ILE A CA 1
ATOM 4760 C C . ILE A 1 624 ? 18.101 28.183 -40.938 1.00 83.12 624 ILE A C 1
ATOM 4762 O O . ILE A 1 624 ? 18.331 27.417 -40.004 1.00 83.12 624 ILE A O 1
ATOM 4766 N N . LYS A 1 625 ? 19.065 28.871 -41.563 1.00 83.81 625 LYS A N 1
ATOM 4767 C CA . LYS A 1 625 ? 20.498 28.793 -41.225 1.00 83.81 625 LYS A CA 1
ATOM 4768 C C . LYS A 1 625 ? 20.807 29.278 -39.799 1.00 83.81 625 LYS A C 1
ATOM 4770 O O . LYS A 1 625 ? 21.799 28.863 -39.214 1.00 83.81 625 LYS A O 1
ATOM 4775 N N . ASP A 1 626 ? 19.952 30.132 -39.235 1.00 87.88 626 ASP A N 1
ATOM 4776 C CA . ASP A 1 626 ? 20.178 30.765 -37.934 1.00 87.88 626 ASP A CA 1
ATOM 4777 C C . ASP A 1 626 ? 19.734 29.859 -36.767 1.00 87.88 626 ASP A C 1
ATOM 4779 O O . ASP A 1 626 ? 20.139 30.069 -35.623 1.00 87.88 626 ASP A O 1
ATOM 4783 N N . LEU A 1 627 ? 18.946 28.810 -37.053 1.00 83.69 627 LEU A N 1
ATOM 4784 C CA . LEU A 1 627 ? 18.490 27.829 -36.062 1.00 83.69 627 LEU A CA 1
ATOM 4785 C C . LEU A 1 627 ? 19.646 27.062 -35.414 1.00 83.69 627 LEU A C 1
ATOM 4787 O O . LEU A 1 627 ? 19.620 26.832 -34.207 1.00 83.69 627 LEU A O 1
ATOM 4791 N N . GLU A 1 628 ? 20.645 26.657 -36.202 1.00 85.31 628 GLU A N 1
ATOM 4792 C CA . GLU A 1 628 ? 21.824 25.942 -35.693 1.00 85.31 628 GLU A CA 1
ATOM 4793 C C . GLU A 1 628 ? 22.659 26.856 -34.785 1.00 85.31 628 GLU A C 1
ATOM 4795 O O . GLU A 1 628 ? 23.098 26.430 -33.718 1.00 85.31 628 GLU A O 1
ATOM 4800 N N . THR A 1 629 ? 22.785 28.137 -35.147 1.00 89.12 629 THR A N 1
ATOM 4801 C CA . THR A 1 629 ? 23.482 29.165 -34.360 1.00 89.12 629 THR A CA 1
ATOM 4802 C C . THR A 1 629 ? 22.817 29.403 -33.000 1.00 89.12 629 THR A C 1
ATOM 4804 O O . THR A 1 629 ? 23.492 29.356 -31.972 1.00 89.12 629 THR A O 1
ATOM 4807 N N . GLU A 1 630 ? 21.495 29.612 -32.952 1.00 90.19 630 GLU A N 1
ATOM 4808 C CA . GLU A 1 630 ? 20.785 29.766 -31.670 1.00 90.19 630 GLU A CA 1
ATOM 4809 C C . GLU A 1 630 ? 20.790 28.454 -30.869 1.00 90.19 630 GLU A C 1
ATOM 4811 O O . GLU A 1 630 ? 20.937 28.471 -29.646 1.00 90.19 630 GLU A O 1
ATOM 4816 N N . CYS A 1 631 ? 20.715 27.296 -31.532 1.00 88.56 631 CYS A N 1
ATOM 4817 C CA . CYS A 1 631 ? 20.827 26.015 -30.845 1.00 88.56 631 CYS A CA 1
ATOM 4818 C C . CYS A 1 631 ? 22.206 25.816 -30.198 1.00 88.56 631 CYS A C 1
ATOM 4820 O O . CYS A 1 631 ? 22.285 25.353 -29.057 1.00 88.56 631 CYS A O 1
ATOM 4822 N N . GLN A 1 632 ? 23.290 26.210 -30.874 1.00 86.62 632 GLN A N 1
ATOM 4823 C CA . GLN A 1 632 ? 24.626 26.216 -30.281 1.00 86.62 632 GLN A CA 1
ATOM 4824 C C . GLN A 1 632 ? 24.679 27.160 -29.072 1.00 86.62 632 GLN A C 1
ATOM 4826 O O . GLN A 1 632 ? 25.186 26.765 -28.027 1.00 86.62 632 GLN A O 1
ATOM 4831 N N . ALA A 1 633 ? 24.053 28.341 -29.134 1.00 88.00 633 ALA A N 1
ATOM 4832 C CA . ALA A 1 633 ? 23.959 29.241 -27.981 1.00 88.00 633 ALA A CA 1
ATOM 4833 C C . ALA A 1 633 ? 23.177 28.629 -26.792 1.00 88.00 633 ALA A C 1
ATOM 4835 O O . ALA A 1 633 ? 23.511 28.876 -25.628 1.00 88.00 633 ALA A O 1
ATOM 4836 N N . VAL A 1 634 ? 22.161 27.788 -27.036 1.00 88.44 634 VAL A N 1
ATOM 4837 C CA . VAL A 1 634 ? 21.528 26.966 -25.982 1.00 88.44 634 VAL A CA 1
ATOM 4838 C C . VAL A 1 634 ? 22.521 25.944 -25.409 1.00 88.44 634 VAL A C 1
ATOM 4840 O O . VAL A 1 634 ? 22.645 25.846 -24.188 1.00 88.44 634 VAL A O 1
ATOM 4843 N N . CYS A 1 635 ? 23.259 25.226 -26.257 1.00 86.81 635 CYS A N 1
ATOM 4844 C CA . CYS A 1 635 ? 24.267 24.241 -25.843 1.00 86.81 635 CYS A CA 1
ATOM 4845 C C . CYS A 1 635 ? 25.398 24.870 -25.006 1.00 86.81 635 CYS A C 1
ATOM 4847 O O . CYS A 1 635 ? 25.792 24.323 -23.973 1.00 86.81 635 CYS A O 1
ATOM 4849 N N . ASP A 1 636 ? 25.863 26.058 -25.387 1.00 86.12 636 ASP A N 1
ATOM 4850 C CA . ASP A 1 636 ? 26.909 26.803 -24.685 1.00 86.12 636 ASP A CA 1
ATOM 4851 C C . ASP A 1 636 ? 26.449 27.230 -23.282 1.00 86.12 636 ASP A C 1
ATOM 4853 O O . ASP A 1 636 ? 27.184 27.059 -22.306 1.00 86.12 636 ASP A O 1
ATOM 4857 N N . ARG A 1 637 ? 25.197 27.703 -23.145 1.00 86.81 637 ARG A N 1
ATOM 4858 C CA . ARG A 1 637 ? 24.576 27.984 -21.834 1.00 86.81 637 ARG A CA 1
ATOM 4859 C C . ARG A 1 637 ? 24.504 26.718 -20.974 1.00 86.81 637 ARG A C 1
ATOM 4861 O O . ARG A 1 637 ? 24.917 26.735 -19.815 1.00 86.81 637 ARG A O 1
ATOM 4868 N N . MET A 1 638 ? 24.029 25.613 -21.551 1.00 87.25 638 MET A N 1
ATOM 4869 C CA . MET A 1 638 ? 23.858 24.340 -20.844 1.00 87.25 638 MET A CA 1
ATOM 4870 C C . MET A 1 638 ? 25.179 23.665 -20.457 1.00 87.25 638 MET A C 1
ATOM 4872 O O . MET A 1 638 ? 25.196 22.888 -19.505 1.00 87.25 638 MET A O 1
ATOM 4876 N N . THR A 1 639 ? 26.293 23.992 -21.119 1.00 83.94 639 THR A N 1
ATOM 4877 C CA . THR A 1 639 ? 27.633 23.469 -20.788 1.00 83.94 639 THR A CA 1
ATOM 4878 C C . THR A 1 639 ? 28.053 23.833 -19.354 1.00 83.94 639 THR A C 1
ATOM 4880 O O . THR A 1 639 ? 28.778 23.086 -18.701 1.00 83.94 639 THR A O 1
ATOM 4883 N N . LEU A 1 640 ? 27.552 24.946 -18.804 1.00 84.69 640 LEU A N 1
ATOM 4884 C CA . LEU A 1 640 ? 27.816 25.347 -17.416 1.00 84.69 640 LEU A CA 1
ATOM 4885 C C . LEU A 1 640 ? 26.983 24.560 -16.382 1.00 84.69 640 LEU A C 1
ATOM 4887 O O . LEU A 1 640 ? 27.334 24.531 -15.198 1.00 84.69 640 LEU A O 1
ATOM 4891 N N . CYS A 1 641 ? 25.897 23.908 -16.802 1.00 88.31 641 CYS A N 1
ATOM 4892 C CA . CYS A 1 641 ? 24.946 23.232 -15.924 1.00 88.31 641 CYS A CA 1
ATOM 4893 C C . CYS A 1 641 ? 25.356 21.776 -15.642 1.00 88.31 641 CYS A C 1
ATOM 4895 O O . CYS A 1 641 ? 25.740 21.034 -16.543 1.00 88.31 641 CYS A O 1
ATOM 4897 N N . ALA A 1 642 ? 25.238 21.340 -14.384 1.00 86.56 642 ALA A N 1
ATOM 4898 C CA . ALA A 1 642 ? 25.524 19.953 -14.018 1.00 86.56 642 ALA A CA 1
ATOM 4899 C C . ALA A 1 642 ? 24.396 19.021 -14.518 1.00 86.56 642 ALA A C 1
ATOM 4901 O O . ALA A 1 642 ? 23.225 19.316 -14.255 1.00 86.56 642 ALA A O 1
ATOM 4902 N N . PRO A 1 643 ? 24.691 17.917 -15.230 1.00 82.75 643 PRO A N 1
ATOM 4903 C CA . PRO A 1 643 ? 23.661 17.123 -15.901 1.00 82.75 643 PRO A CA 1
ATOM 4904 C C . PRO A 1 643 ? 22.695 16.418 -14.937 1.00 82.75 643 PRO A C 1
ATOM 4906 O O . PRO A 1 643 ? 21.498 16.364 -15.220 1.00 82.75 643 PRO A O 1
ATOM 4909 N N . GLY A 1 644 ? 23.165 15.927 -13.785 1.00 83.75 644 GLY A N 1
ATOM 4910 C CA . GLY A 1 644 ? 22.290 15.383 -12.742 1.00 83.75 644 GLY A CA 1
ATOM 4911 C C . GLY A 1 644 ? 21.387 16.449 -12.114 1.00 83.75 644 GLY A C 1
ATOM 4912 O O . GLY A 1 644 ? 20.205 16.191 -11.882 1.00 83.75 644 GLY A O 1
ATOM 4913 N N . ALA A 1 645 ? 21.904 17.665 -11.910 1.00 85.50 645 ALA A N 1
ATOM 4914 C CA . ALA A 1 645 ? 21.098 18.798 -11.454 1.00 85.50 645 ALA A CA 1
ATOM 4915 C C . ALA A 1 645 ? 20.014 19.194 -12.474 1.00 85.50 645 ALA A C 1
ATOM 4917 O O . ALA A 1 645 ? 18.865 19.366 -12.082 1.00 85.50 645 ALA A O 1
ATOM 4918 N N . VAL A 1 646 ? 20.333 19.263 -13.774 1.00 87.50 646 VAL A N 1
ATOM 4919 C CA . VAL A 1 646 ? 19.353 19.547 -14.846 1.00 87.50 646 VAL A CA 1
ATOM 4920 C C . VAL A 1 646 ? 18.231 18.506 -14.857 1.00 87.50 646 VAL A C 1
ATOM 4922 O O . VAL A 1 646 ? 17.054 18.871 -14.847 1.00 87.50 646 VAL A O 1
ATOM 4925 N N . ALA A 1 647 ? 18.584 17.218 -14.806 1.00 85.06 647 ALA A N 1
ATOM 4926 C CA . ALA A 1 647 ? 17.618 16.123 -14.783 1.00 85.06 647 ALA A CA 1
ATOM 4927 C C . ALA A 1 647 ? 16.677 16.197 -13.565 1.00 85.06 647 ALA A C 1
ATOM 4929 O O . ALA A 1 647 ? 15.460 16.078 -13.712 1.00 85.06 647 ALA A O 1
ATOM 4930 N N . ALA A 1 648 ? 17.227 16.438 -12.370 1.00 84.44 648 ALA A N 1
ATOM 4931 C CA . ALA A 1 648 ? 16.445 16.562 -11.142 1.00 84.44 648 ALA A CA 1
ATOM 4932 C C . ALA A 1 648 ? 15.571 17.827 -11.122 1.00 84.44 648 ALA A C 1
ATOM 4934 O O . ALA A 1 648 ? 14.415 17.765 -10.707 1.00 84.44 648 ALA A O 1
ATOM 4935 N N . THR A 1 649 ? 16.073 18.966 -11.612 1.00 88.81 649 THR A N 1
ATOM 4936 C CA . THR A 1 649 ? 15.281 20.197 -11.743 1.00 88.81 649 THR A CA 1
ATOM 4937 C C . THR A 1 649 ? 14.103 19.995 -12.693 1.00 88.81 649 THR A C 1
ATOM 4939 O O . THR A 1 649 ? 12.992 20.408 -12.368 1.00 88.81 649 THR A O 1
ATOM 4942 N N . LYS A 1 650 ? 14.306 19.311 -13.826 1.00 86.69 650 LYS A N 1
ATOM 4943 C CA . LYS A 1 650 ? 13.227 18.998 -14.771 1.00 86.69 650 LYS A CA 1
ATOM 4944 C C . LYS A 1 650 ? 12.157 18.095 -14.150 1.00 86.69 650 LYS A C 1
ATOM 4946 O O . LYS A 1 650 ? 10.974 18.380 -14.308 1.00 86.69 650 LYS A O 1
ATOM 4951 N N . ASP A 1 651 ? 12.542 17.068 -13.392 1.00 82.94 651 ASP A N 1
ATOM 4952 C CA . ASP A 1 651 ? 11.582 16.211 -12.675 1.00 82.94 651 ASP A CA 1
ATOM 4953 C C . ASP A 1 651 ? 10.812 16.982 -11.581 1.00 82.94 651 ASP A C 1
ATOM 4955 O O . ASP A 1 651 ? 9.595 16.844 -11.457 1.00 82.94 651 ASP A O 1
ATOM 4959 N N . VAL A 1 652 ? 11.471 17.887 -10.844 1.00 84.88 652 VAL A N 1
ATOM 4960 C CA . VAL A 1 652 ? 10.788 18.792 -9.897 1.00 84.88 652 VAL A CA 1
ATOM 4961 C C . VAL A 1 652 ? 9.781 19.692 -10.612 1.00 84.88 652 VAL A C 1
ATOM 4963 O O . VAL A 1 652 ? 8.632 19.756 -10.181 1.00 84.88 652 VAL A O 1
ATOM 4966 N N . VAL A 1 653 ? 10.155 20.352 -11.713 1.00 84.75 653 VAL A N 1
ATOM 4967 C CA . VAL A 1 653 ? 9.234 21.204 -12.490 1.00 84.75 653 VAL A CA 1
ATOM 4968 C C . VAL A 1 653 ? 8.027 20.390 -12.971 1.00 84.75 653 VAL A C 1
ATOM 4970 O O . VAL A 1 653 ? 6.883 20.791 -12.759 1.00 84.75 653 VAL A O 1
ATOM 4973 N N . MET A 1 654 ? 8.262 19.204 -13.536 1.00 80.25 654 MET A N 1
ATOM 4974 C CA . MET A 1 654 ? 7.201 18.338 -14.064 1.00 80.25 654 MET A CA 1
ATOM 4975 C C . MET A 1 654 ? 6.223 17.825 -13.002 1.00 80.25 654 MET A C 1
ATOM 4977 O O . MET A 1 654 ? 5.069 17.561 -13.337 1.00 80.25 654 MET A O 1
ATOM 4981 N N . ASN A 1 655 ? 6.659 17.702 -11.747 1.00 78.88 655 ASN A N 1
ATOM 4982 C CA . ASN A 1 655 ? 5.839 17.207 -10.640 1.00 78.88 655 ASN A CA 1
ATOM 4983 C C . ASN A 1 655 ? 5.326 18.334 -9.709 1.00 78.88 655 ASN A C 1
ATOM 4985 O O . ASN A 1 655 ? 4.702 18.036 -8.691 1.00 78.88 655 ASN A O 1
ATOM 4989 N N . THR A 1 656 ? 5.561 19.616 -10.037 1.00 78.81 656 THR A N 1
ATOM 4990 C CA . THR A 1 656 ? 5.098 20.777 -9.236 1.00 78.81 656 THR A CA 1
ATOM 4991 C C . THR A 1 656 ? 4.273 21.812 -10.012 1.00 78.81 656 THR A C 1
ATOM 4993 O O . THR A 1 656 ? 3.452 22.499 -9.402 1.00 78.81 656 THR A O 1
ATOM 4996 N N . VAL A 1 657 ? 4.421 21.924 -11.339 1.00 79.62 657 VAL A N 1
ATOM 4997 C CA . VAL A 1 657 ? 3.632 22.862 -12.165 1.00 79.62 657 VAL A CA 1
ATOM 4998 C C . VAL A 1 657 ? 2.124 22.620 -12.015 1.00 79.62 657 VAL A C 1
ATOM 5000 O O . VAL A 1 657 ? 1.636 21.503 -12.163 1.00 79.62 657 VAL A O 1
ATOM 5003 N N . GLY A 1 658 ? 1.379 23.698 -11.750 1.00 72.44 658 GLY A N 1
ATOM 5004 C CA . GLY A 1 658 ? -0.083 23.684 -11.617 1.00 72.44 658 GLY A CA 1
ATOM 5005 C C . GLY A 1 658 ? -0.618 23.181 -10.271 1.00 72.44 658 GLY A C 1
ATOM 5006 O O . GLY A 1 658 ? -1.832 23.177 -10.080 1.00 72.44 658 GLY A O 1
ATOM 5007 N N . VAL A 1 659 ? 0.248 22.792 -9.330 1.00 73.94 659 VAL A N 1
ATOM 5008 C CA . VAL A 1 659 ? -0.148 22.288 -8.006 1.00 73.94 659 VAL A CA 1
ATOM 5009 C C . VAL A 1 659 ? 0.244 23.304 -6.920 1.00 73.94 659 VAL A C 1
ATOM 5011 O O . VAL A 1 659 ? 1.387 23.762 -6.908 1.00 73.94 659 VAL A O 1
ATOM 5014 N N . PRO A 1 660 ? -0.656 23.680 -5.988 1.00 75.25 660 PRO A N 1
ATOM 5015 C CA . PRO A 1 660 ? -0.307 24.581 -4.892 1.00 75.25 660 PRO A CA 1
ATOM 5016 C C . PRO A 1 660 ? 0.789 24.015 -3.966 1.00 75.25 660 PRO A C 1
ATOM 5018 O O . PRO A 1 660 ? 0.800 22.807 -3.695 1.00 75.25 660 PRO A O 1
ATOM 5021 N N . PRO A 1 661 ? 1.668 24.870 -3.406 1.00 78.69 661 PRO A N 1
ATOM 5022 C CA . PRO A 1 661 ? 2.613 24.481 -2.364 1.00 78.69 661 PRO A CA 1
ATOM 5023 C C . PRO A 1 661 ? 1.922 23.780 -1.187 1.00 78.69 661 PRO A C 1
ATOM 5025 O O . PRO A 1 661 ? 1.036 24.339 -0.544 1.00 78.69 661 PRO A O 1
ATOM 5028 N N . SER A 1 662 ? 2.351 22.557 -0.884 1.00 79.31 662 SER A N 1
ATOM 5029 C CA . SER A 1 662 ? 1.829 21.739 0.217 1.00 79.31 662 SER A CA 1
ATOM 5030 C C . SER A 1 662 ? 2.969 21.088 0.994 1.00 79.31 662 SER A C 1
ATOM 5032 O O . SER A 1 662 ? 4.063 20.910 0.459 1.00 79.31 662 SER A O 1
ATOM 5034 N N . SER A 1 663 ? 2.725 20.670 2.239 1.00 62.25 663 SER A N 1
ATOM 5035 C CA . SER A 1 663 ? 3.733 19.972 3.053 1.00 62.25 663 SER A CA 1
ATOM 5036 C C . SER A 1 663 ? 4.256 18.698 2.375 1.00 62.25 663 SER A C 1
ATOM 5038 O O . SER A 1 663 ? 5.438 18.387 2.477 1.00 62.25 663 SER A O 1
ATOM 5040 N N . PHE A 1 664 ? 3.402 17.991 1.623 1.00 64.50 664 PHE A N 1
ATOM 5041 C CA . PHE A 1 664 ? 3.802 16.838 0.812 1.00 64.50 664 PHE A CA 1
ATOM 5042 C C . PHE A 1 664 ? 4.773 17.236 -0.310 1.00 64.50 664 PHE A C 1
ATOM 5044 O O . PHE A 1 664 ? 5.856 16.660 -0.417 1.00 64.50 664 PHE A O 1
ATOM 5051 N N . MET A 1 665 ? 4.430 18.265 -1.095 1.00 74.31 665 MET A N 1
ATOM 5052 C CA . MET A 1 665 ? 5.305 18.790 -2.148 1.00 74.31 665 MET A CA 1
ATOM 5053 C C . MET A 1 665 ? 6.642 19.279 -1.578 1.00 74.31 665 MET A C 1
ATOM 5055 O O . MET A 1 665 ? 7.694 18.973 -2.132 1.00 74.31 665 MET A O 1
ATOM 5059 N N . MET A 1 666 ? 6.616 19.999 -0.456 1.00 80.00 666 MET A N 1
ATOM 5060 C CA . MET A 1 666 ? 7.824 20.514 0.189 1.00 80.00 666 MET A CA 1
ATOM 5061 C C . MET A 1 666 ? 8.722 19.388 0.706 1.00 80.00 666 MET A C 1
ATOM 5063 O O . MET A 1 666 ? 9.934 19.471 0.541 1.00 80.00 666 MET A O 1
ATOM 5067 N N . ASN A 1 667 ? 8.155 18.301 1.238 1.00 71.25 667 ASN A N 1
ATOM 5068 C CA . ASN A 1 667 ? 8.922 17.116 1.633 1.00 71.25 667 ASN A CA 1
ATOM 5069 C C . ASN A 1 667 ? 9.538 16.387 0.423 1.00 71.25 667 ASN A C 1
ATOM 5071 O O . ASN A 1 667 ? 10.698 15.980 0.483 1.00 71.25 667 ASN A O 1
ATOM 5075 N N . TYR A 1 668 ? 8.801 16.263 -0.687 1.00 77.56 668 TYR A N 1
ATOM 5076 C CA . TYR A 1 668 ? 9.314 15.713 -1.950 1.00 77.56 668 TYR A CA 1
ATOM 5077 C C . TYR A 1 668 ? 10.490 16.544 -2.499 1.00 77.56 668 TYR A C 1
ATOM 5079 O O . TYR A 1 668 ? 11.564 16.001 -2.767 1.00 77.56 668 TYR A O 1
ATOM 5087 N N . VAL A 1 669 ? 10.329 17.870 -2.581 1.00 79.94 669 VAL A N 1
ATOM 5088 C CA . VAL A 1 669 ? 11.392 18.790 -3.019 1.00 79.94 669 VAL A CA 1
ATOM 5089 C C . VAL A 1 669 ? 12.583 18.752 -2.056 1.00 79.94 669 VAL A C 1
ATOM 5091 O O . VAL A 1 669 ? 13.723 18.685 -2.510 1.00 79.94 669 VAL A O 1
ATOM 5094 N N . ALA A 1 670 ? 12.352 18.728 -0.740 1.00 74.44 670 ALA A N 1
ATOM 5095 C CA . ALA A 1 670 ? 13.414 18.634 0.261 1.00 74.44 670 ALA A CA 1
ATOM 5096 C C . ALA A 1 670 ? 14.233 17.339 0.129 1.00 74.44 670 ALA A C 1
ATOM 5098 O O . ALA A 1 670 ? 15.456 17.386 0.259 1.00 74.44 670 ALA A O 1
ATOM 5099 N N . GLY A 1 671 ? 13.590 16.208 -0.187 1.00 77.06 671 GLY A N 1
ATOM 5100 C CA . GLY A 1 671 ? 14.270 14.944 -0.482 1.00 77.06 671 GLY A CA 1
ATOM 5101 C C . GLY A 1 671 ? 15.208 15.053 -1.687 1.00 77.06 671 GLY A C 1
ATOM 5102 O O . GLY A 1 671 ? 16.389 14.731 -1.577 1.00 77.06 671 GLY A O 1
ATOM 5103 N N . ILE A 1 672 ? 14.719 15.596 -2.807 1.00 80.06 672 ILE A N 1
ATOM 5104 C CA . ILE A 1 672 ? 15.532 15.801 -4.021 1.00 80.06 672 ILE A CA 1
ATOM 5105 C C . ILE A 1 672 ? 16.687 16.778 -3.762 1.00 80.06 672 ILE A C 1
ATOM 5107 O O . ILE A 1 672 ? 17.818 16.524 -4.177 1.00 80.06 672 ILE A O 1
ATOM 5111 N N . VAL A 1 673 ? 16.439 17.874 -3.039 1.00 82.94 673 VAL A N 1
ATOM 5112 C CA . VAL A 1 673 ? 17.483 18.840 -2.660 1.00 82.94 673 VAL A CA 1
ATOM 5113 C C . VAL A 1 673 ? 18.538 18.191 -1.760 1.00 82.94 673 VAL A C 1
ATOM 5115 O O . VAL A 1 673 ? 19.728 18.446 -1.952 1.00 82.94 673 VAL A O 1
ATOM 5118 N N . ALA A 1 674 ? 18.143 17.338 -0.810 1.00 79.12 674 ALA A N 1
ATOM 5119 C CA . ALA A 1 674 ? 19.072 16.611 0.051 1.00 79.12 674 ALA A CA 1
ATOM 5120 C C . ALA A 1 674 ? 19.940 15.621 -0.746 1.00 79.12 674 ALA A C 1
ATOM 5122 O O . ALA A 1 674 ? 21.165 15.647 -0.602 1.00 79.12 674 ALA A O 1
ATOM 5123 N N . ASP A 1 675 ? 19.336 14.820 -1.630 1.00 77.56 675 ASP A N 1
ATOM 5124 C CA . ASP A 1 675 ? 20.045 13.865 -2.492 1.00 77.56 675 ASP A CA 1
ATOM 5125 C C . ASP A 1 675 ? 21.033 14.579 -3.437 1.00 77.56 675 ASP A C 1
ATOM 5127 O O . ASP A 1 675 ? 22.210 14.211 -3.506 1.00 77.56 675 ASP A O 1
ATOM 5131 N N . ILE A 1 676 ? 20.607 15.659 -4.108 1.00 87.06 676 ILE A N 1
ATOM 5132 C CA . ILE A 1 676 ? 21.478 16.454 -4.990 1.00 87.06 676 ILE A CA 1
ATOM 5133 C C . ILE A 1 676 ? 22.618 17.112 -4.204 1.00 87.06 676 ILE A C 1
ATOM 5135 O O . ILE A 1 676 ? 23.769 17.056 -4.640 1.00 87.06 676 ILE A O 1
ATOM 5139 N N . ARG A 1 677 ? 22.340 17.683 -3.023 1.00 82.44 677 ARG A N 1
ATOM 5140 C CA . ARG A 1 677 ? 23.348 18.331 -2.163 1.00 82.44 677 ARG A CA 1
ATOM 5141 C C . ARG A 1 677 ? 24.356 17.341 -1.571 1.00 82.44 677 ARG A C 1
ATOM 5143 O O . ARG A 1 677 ? 25.522 17.691 -1.379 1.00 82.44 677 ARG A O 1
ATOM 5150 N N . ALA A 1 678 ? 23.935 16.107 -1.300 1.00 82.00 678 ALA A N 1
ATOM 5151 C CA . ALA A 1 678 ? 24.828 15.017 -0.915 1.00 82.00 678 ALA A CA 1
ATOM 5152 C C . ALA A 1 678 ? 25.670 14.498 -2.100 1.00 82.00 678 ALA A C 1
ATOM 5154 O O . ALA A 1 678 ? 26.764 13.962 -1.882 1.00 82.00 678 ALA A O 1
ATOM 5155 N N . GLY A 1 679 ? 25.187 14.676 -3.331 1.00 82.75 679 GLY A N 1
ATOM 5156 C CA . GLY A 1 679 ? 25.805 14.205 -4.567 1.00 82.75 679 GLY A CA 1
ATOM 5157 C C . GLY A 1 679 ? 27.151 14.861 -4.930 1.00 82.75 679 GLY A C 1
ATOM 5158 O O . GLY A 1 679 ? 27.486 15.955 -4.459 1.00 82.75 679 GLY A O 1
ATOM 5159 N N . PRO A 1 680 ? 27.950 14.199 -5.791 1.00 84.38 680 PRO A N 1
ATOM 5160 C CA . PRO A 1 680 ? 29.279 14.671 -6.178 1.00 84.38 680 PRO A CA 1
ATOM 5161 C C . PRO A 1 680 ? 29.233 15.947 -7.029 1.00 84.38 680 PRO A C 1
ATOM 5163 O O . PRO A 1 680 ? 30.103 16.800 -6.871 1.00 84.38 680 PRO A O 1
ATOM 5166 N N . GLU A 1 681 ? 28.214 16.113 -7.881 1.00 88.38 681 GLU A N 1
ATOM 5167 C CA . GLU A 1 681 ? 28.051 17.310 -8.717 1.00 88.38 681 GLU A CA 1
ATOM 5168 C C . GLU A 1 681 ? 27.889 18.574 -7.865 1.00 88.38 681 GLU A C 1
ATOM 5170 O O . GLU A 1 681 ? 28.659 19.518 -8.019 1.00 88.38 681 GLU A O 1
ATOM 5175 N N . CYS A 1 682 ? 26.952 18.587 -6.909 1.00 88.31 682 CYS A N 1
ATOM 5176 C CA . CYS A 1 682 ? 26.725 19.758 -6.060 1.00 88.31 682 CYS A CA 1
ATOM 5177 C C . CYS A 1 682 ? 27.970 20.105 -5.226 1.00 88.31 682 CYS A C 1
ATOM 5179 O O . CYS A 1 682 ? 28.364 21.269 -5.157 1.00 88.31 682 CYS A O 1
ATOM 5181 N N . LYS A 1 683 ? 28.652 19.097 -4.663 1.00 88.19 683 LYS A N 1
ATOM 5182 C CA . LYS A 1 683 ? 29.916 19.280 -3.926 1.00 88.19 683 LYS A CA 1
ATOM 5183 C C . LYS A 1 683 ? 31.015 19.892 -4.798 1.00 88.19 683 LYS A C 1
ATOM 5185 O O . LYS A 1 683 ? 31.626 20.878 -4.390 1.00 88.19 683 LYS A O 1
ATOM 5190 N N . ALA A 1 684 ? 31.236 19.356 -5.998 1.00 85.19 684 ALA A N 1
ATOM 5191 C CA . ALA A 1 684 ? 32.232 19.879 -6.932 1.00 85.19 684 ALA A CA 1
ATOM 5192 C C . ALA A 1 684 ? 31.868 21.283 -7.453 1.00 85.19 684 ALA A C 1
ATOM 5194 O O . ALA A 1 684 ? 32.754 22.117 -7.617 1.00 85.19 684 ALA A O 1
ATOM 5195 N N . GLY A 1 685 ? 30.578 21.577 -7.646 1.00 87.81 685 GLY A N 1
ATOM 5196 C CA . GLY A 1 685 ? 30.087 22.906 -8.023 1.00 87.81 685 GLY A CA 1
ATOM 5197 C C . GLY A 1 685 ? 30.321 23.948 -6.930 1.00 87.81 685 GLY A C 1
ATOM 5198 O O . GLY A 1 685 ? 30.878 25.008 -7.204 1.00 87.81 685 GLY A O 1
ATOM 5199 N N . MET A 1 686 ? 29.985 23.627 -5.676 1.00 89.38 686 MET A N 1
ATOM 5200 C CA . MET A 1 686 ? 30.278 24.493 -4.527 1.00 89.38 686 MET A CA 1
ATOM 5201 C C . MET A 1 686 ? 31.787 24.742 -4.376 1.00 89.38 686 MET A C 1
ATOM 5203 O O . MET A 1 686 ? 32.199 25.878 -4.158 1.00 89.38 686 MET A O 1
ATOM 5207 N N . GLN A 1 687 ? 32.623 23.712 -4.552 1.00 87.94 687 GLN A N 1
ATOM 5208 C CA . GLN A 1 687 ? 34.085 23.860 -4.535 1.00 87.94 687 GLN A CA 1
ATOM 5209 C C . GLN A 1 687 ? 34.605 24.731 -5.687 1.00 87.94 687 GLN A C 1
ATOM 5211 O O . GLN A 1 687 ? 35.480 25.563 -5.460 1.00 87.94 687 GLN A O 1
ATOM 5216 N N . ALA A 1 688 ? 34.064 24.586 -6.900 1.00 88.19 688 ALA A N 1
ATOM 5217 C CA . ALA A 1 688 ? 34.431 25.418 -8.046 1.00 88.19 688 ALA A CA 1
ATOM 5218 C C . ALA A 1 688 ? 34.108 26.903 -7.795 1.00 88.19 688 ALA A C 1
ATOM 5220 O O . ALA A 1 688 ? 34.958 27.763 -8.019 1.00 88.19 688 ALA A O 1
ATOM 5221 N N . VAL A 1 689 ? 32.932 27.201 -7.224 1.00 88.50 689 VAL A N 1
ATOM 5222 C CA . VAL A 1 689 ? 32.544 28.564 -6.816 1.00 88.50 689 VAL A CA 1
ATOM 5223 C C . VAL A 1 689 ? 33.499 29.130 -5.759 1.00 88.50 689 VAL A C 1
ATOM 5225 O O . VAL A 1 689 ? 34.007 30.236 -5.938 1.00 88.50 689 VAL A O 1
ATOM 5228 N N . VAL A 1 690 ? 33.793 28.377 -4.691 1.00 92.69 690 VAL A N 1
ATOM 5229 C CA . VAL A 1 690 ? 34.724 28.804 -3.624 1.00 92.69 690 VAL A CA 1
ATOM 5230 C C . VAL A 1 690 ? 36.125 29.083 -4.179 1.00 92.69 690 VAL A C 1
ATOM 5232 O O . VAL A 1 690 ? 36.728 30.103 -3.851 1.00 92.69 690 VAL A O 1
ATOM 5235 N N . ASN A 1 691 ? 36.615 28.219 -5.068 1.00 90.00 691 ASN A N 1
ATOM 5236 C CA . ASN A 1 691 ? 37.944 28.330 -5.670 1.00 90.00 691 ASN A CA 1
ATOM 5237 C C . ASN A 1 691 ? 38.003 29.299 -6.868 1.00 90.00 691 ASN A C 1
ATOM 5239 O O . ASN A 1 691 ? 39.076 29.483 -7.440 1.00 90.00 691 ASN A O 1
ATOM 5243 N N . LYS A 1 692 ? 36.874 29.910 -7.263 1.00 88.62 692 LYS A N 1
ATOM 5244 C CA . LYS A 1 692 ? 36.722 30.749 -8.470 1.00 88.62 692 LYS A CA 1
ATOM 5245 C C . LYS A 1 692 ? 37.191 30.058 -9.763 1.00 88.62 692 LYS A C 1
ATOM 5247 O O . LYS A 1 692 ? 37.713 30.704 -10.671 1.00 88.62 692 LYS A O 1
ATOM 5252 N N . THR A 1 693 ? 36.994 28.746 -9.855 1.00 88.06 693 THR A N 1
ATOM 5253 C CA . THR A 1 693 ? 37.313 27.922 -11.028 1.00 88.06 693 THR A CA 1
ATOM 5254 C C . THR A 1 693 ? 36.043 27.475 -11.754 1.00 88.06 693 THR A C 1
ATOM 5256 O O . THR A 1 693 ? 34.935 27.569 -11.224 1.00 88.06 693 THR A O 1
ATOM 5259 N N . ARG A 1 694 ? 36.175 26.985 -12.994 1.00 83.19 694 ARG A N 1
ATOM 5260 C CA . ARG A 1 694 ? 35.058 26.326 -13.688 1.00 83.19 694 ARG A CA 1
ATOM 5261 C C . ARG A 1 694 ? 34.845 24.912 -13.126 1.00 83.19 694 ARG A C 1
ATOM 5263 O O . ARG A 1 694 ? 35.822 24.251 -12.767 1.00 83.19 694 ARG A O 1
ATOM 5270 N N . PRO A 1 695 ? 33.595 24.428 -13.030 1.00 82.06 695 PRO A N 1
ATOM 5271 C CA . PRO A 1 695 ? 33.329 23.055 -12.630 1.00 82.06 695 PRO A CA 1
ATOM 5272 C C . PRO A 1 695 ? 33.679 22.085 -13.767 1.00 82.06 695 PRO A C 1
ATOM 5274 O O . PRO A 1 695 ? 33.423 22.375 -14.931 1.00 82.06 695 PRO A O 1
ATOM 5277 N N . LYS A 1 696 ? 34.200 20.899 -13.428 1.00 79.81 696 LYS A N 1
ATOM 5278 C CA . LYS A 1 696 ? 34.787 19.944 -14.394 1.00 79.81 696 LYS A CA 1
ATOM 5279 C C . LYS A 1 696 ? 33.854 19.463 -15.518 1.00 79.81 696 LYS A C 1
ATOM 5281 O O . LYS A 1 696 ? 34.331 18.973 -16.534 1.00 79.81 696 LYS A O 1
ATOM 5286 N N . TRP A 1 697 ? 32.532 19.555 -15.354 1.00 80.94 697 TRP A N 1
ATOM 5287 C CA . TRP A 1 697 ? 31.590 19.223 -16.434 1.00 80.94 697 TRP A CA 1
ATOM 5288 C C . TRP A 1 697 ? 31.568 20.283 -17.545 1.00 80.94 697 TRP A C 1
ATOM 5290 O O . TRP A 1 697 ? 31.330 19.931 -18.696 1.00 80.94 697 TRP A O 1
ATOM 5300 N N . ALA A 1 698 ? 31.902 21.540 -17.232 1.00 81.81 698 ALA A N 1
ATOM 5301 C CA . ALA A 1 698 ? 31.975 22.635 -18.200 1.00 81.81 698 ALA A CA 1
ATOM 5302 C C . ALA A 1 698 ? 33.216 22.580 -19.111 1.00 81.81 698 ALA A C 1
ATOM 5304 O O . ALA A 1 698 ? 33.311 23.353 -20.063 1.00 81.81 698 ALA A O 1
ATOM 5305 N N . ASP A 1 699 ? 34.146 21.657 -18.846 1.00 79.25 699 ASP A N 1
ATOM 5306 C CA . ASP A 1 699 ? 35.304 21.384 -19.706 1.00 79.25 699 ASP A CA 1
ATOM 5307 C C . ASP A 1 699 ? 34.931 20.503 -20.920 1.00 79.25 699 ASP A C 1
ATOM 5309 O O . ASP A 1 699 ? 35.754 20.279 -21.807 1.00 79.25 699 ASP A O 1
ATOM 5313 N N . THR A 1 700 ? 33.696 19.980 -20.971 1.00 75.56 700 THR A N 1
ATOM 5314 C CA . THR A 1 700 ? 33.161 19.200 -22.099 1.00 75.56 700 THR A CA 1
ATOM 5315 C C . THR A 1 700 ? 32.077 20.006 -22.821 1.00 75.56 700 THR A C 1
ATOM 5317 O O . THR A 1 700 ? 30.957 20.068 -22.314 1.00 75.56 700 THR A O 1
ATOM 5320 N N . PRO A 1 701 ? 32.364 20.595 -23.999 1.00 74.50 701 PRO A N 1
ATOM 5321 C CA . PRO A 1 701 ? 31.363 21.309 -24.784 1.00 74.50 701 PRO A CA 1
ATOM 5322 C C . PRO A 1 701 ? 30.183 20.412 -25.163 1.00 74.50 701 PRO A C 1
ATOM 5324 O O . PRO A 1 701 ? 30.370 19.243 -25.520 1.00 74.50 701 PRO A O 1
ATOM 5327 N N . ILE A 1 702 ? 28.977 20.976 -25.127 1.00 77.44 702 ILE A N 1
ATOM 5328 C CA . ILE A 1 702 ? 27.776 20.345 -25.675 1.00 77.44 702 ILE A CA 1
ATOM 5329 C C . ILE A 1 702 ? 27.684 20.697 -27.164 1.00 77.44 702 ILE A C 1
ATOM 5331 O O . ILE A 1 702 ? 27.786 21.865 -27.540 1.00 77.44 702 ILE A O 1
ATOM 5335 N N . ALA A 1 703 ? 27.493 19.679 -28.001 1.00 72.00 703 ALA A N 1
ATOM 5336 C CA . ALA A 1 703 ? 27.123 19.847 -29.403 1.00 72.00 703 ALA A CA 1
ATOM 5337 C C . ALA A 1 703 ? 25.589 19.712 -29.560 1.00 72.00 703 ALA A C 1
ATOM 5339 O O . ALA A 1 703 ? 24.993 18.988 -28.753 1.00 72.00 703 ALA A O 1
ATOM 5340 N N . PRO A 1 704 ? 24.977 20.376 -30.560 1.00 59.22 704 PRO A N 1
ATOM 5341 C CA . PRO A 1 704 ? 23.567 20.211 -30.928 1.00 59.22 704 PRO A CA 1
ATOM 5342 C C . PRO A 1 704 ? 23.181 18.769 -31.304 1.00 59.22 704 PRO A C 1
ATOM 5344 O O . PRO A 1 704 ? 24.048 18.034 -31.831 1.00 59.22 704 PRO A O 1
#

Sequence (704 aa):
MAEKSSAPSSLGGSRSSSWSSLPPPSSAAFGEEAAVQLLERCGWDATKVRSRCLQGLWSGLGNVYEVECELNGHPAGAIVKLIDWREASGPWLHRELKTYEVEALFYETYAQRLRALGACCPELLLLDRSDRALTLAISRLRGEAVRKLSPAATDQALQWLARLHAEFWGVRAEAAVAAGLHEVGCFWSLDNCRDQLSNLPQDGFGQRLLLAADAVDERLKLEPQSICHGDCKDHNMCLHDGIIGMFDFQWTGKACIGKDIAYCLICASGQLSSADEASYLATYHRALSEQLSMRQEPAPTLEQVAACYRLALLDLARWMAGCPYGWWGHGRVLKHAAKEVLRTLDGGEETEACPKGKVRMIYSGGKSNQNGMSNGPEDESGASAPVHTYHAIKNTDLASSKKYQEAAKKALCEVPPIRLKCEGGKMPKCYDADWKPPPEPPKPKFRFCSFLNPTPPKPTRPPVVTFQIAKQSVGGVCKKDEPPPGAGVDEAGPHKIRRKSGRGDSGKPPVEEALRVQGVLNFPRYFGRLQQLTVALIQGTAMGAGSLAGIGLVCACDYVISVKSAFFTMSETKLGAVPATALPYITRRCTFIKNVYQLVLAGANLSSEIAEEYGFVDKVVDEIKDLETECQAVCDRMTLCAPGAVAATKDVVMNTVGVPPSSFMMNYVAGIVADIRAGPECKAGMQAVVNKTRPKWADTPIAP

Foldseek 3Di:
DDDDDDDDDDDDDDDDDDDPPPDPPPPDDCFQVNVCVVCVVLVAPWAPKGKDWDAAAPQRQGTWMKIWTDGVNHTWIKIKGKGFAPPGDDPCVVVRVLLVVLQQCCLVPPPVVLVVLVAAEWHWRDWDDDPTIIMTITTDDDFDQAQADELLLLLQLLLSLLSQQLCFFDCSQVVSVVVRHDQDFACLQCVNPVVLLVLFDCDDPSVLLSLCRVVLNVVFVVAGKGWGLRQQASRQWGDDPSHIYGGSSSRTHITRSLQNNLNNQQHHHPDDDPVSVLVSLVSNQVSNCVSCVVVVHDGDDSVSSVVSNLSNLSSVLNSLSSDPVHADGNRVVSSVSNVVLSCLQQVVADDPDDDPARKHKDADDDDDDDDDDDDDDDDDDDDDDDDDDDDDDDDDDDDDDVVVVVVCVVRVPDDDTIYMDGPDDDDDDDDDDDDDDDDDDDDDDDDDDDDDDDDQDDPPAAAAAEDEDDDDDPDDDDDDDDDDDDDDDDDDDDPPPPDPCPDPPPDDDPVVVVVVLVVVLVVLVVVLLRLHQYEYEAQAEQEADPQQGGLLNLLSGPAYEYEQHHKAWYCQVVVVHASVSSVVSVVLQFPDPVLVCVRGVVRDIHGVVSCCVRRSHVYYDHHSVCSQVVVLVVQLVCLQPDSLRSSLVSVLCVVPPPHDDDPVNVVVVVVSVVVVCVDPQVVQVVVCVVVVHRRPSSVDGYHD